Protein AF-A0A7S1DHP4-F1 (afdb_monomer_lite)

Foldseek 3Di:
DDDDDDDDDDDDDDDDDDDDDDDDDDPDPVVVVVVVVVVVVLVVLAQAEDELVRLLVVLVVVLCCCLPPNVVCLVVSLVVLLVQVVDVVVNNNHWYFHVVVVRDTDGSLQSVLVHLNLLSSLLSCLQPNDPDCPSNLSCLVSFFQDDSVVSVVSSVLSNVNSVLCVVVVHGDDPVLSVLVSVLSNVRTDDVVLVVVLVVVLVVLVVVLVVLVVVLVVCVVVVPDDVVVNVVSVVVNVVSVVVSVVSVPVVDPDPPDPDDGDPVVSVVVSVVSSVVVSVVVVVVVVVVVVVVVVVVVVVVLVVLCVPPDDPVSVVVVVVVVVVVVVVVVVVVVVVVVVVVVVVVVVVVVVVVVVVVVVVVVVVVVVVVVVVVVVVVVVVVVVVVVVVVVVVVVVVVD

pLDDT: mean 75.33, std 16.55, range [31.95, 95.31]

Structure (mmCIF, N/CA/C/O backbone):
data_AF-A0A7S1DHP4-F1
#
_entry.id   AF-A0A7S1DHP4-F1
#
loop_
_atom_site.group_PDB
_atom_site.id
_atom_site.type_symbol
_atom_site.label_atom_id
_atom_site.label_alt_id
_atom_site.label_comp_id
_atom_site.label_asym_id
_atom_site.label_entity_id
_atom_site.label_seq_id
_atom_site.pdbx_PDB_ins_code
_atom_site.Cartn_x
_atom_site.Cartn_y
_atom_site.Cartn_z
_atom_site.occupancy
_atom_site.B_iso_or_equiv
_atom_site.auth_seq_id
_atom_site.auth_comp_id
_atom_site.auth_asym_id
_atom_site.auth_atom_id
_atom_site.pdbx_PDB_model_num
ATOM 1 N N . MET A 1 1 ? 53.922 -12.832 39.908 1.00 41.88 1 MET A N 1
ATOM 2 C CA . MET A 1 1 ? 54.757 -13.963 39.447 1.00 41.88 1 MET A CA 1
ATOM 3 C C . MET A 1 1 ? 54.600 -14.024 37.933 1.00 41.88 1 MET A C 1
ATOM 5 O O . MET A 1 1 ? 53.548 -14.443 37.486 1.00 41.88 1 MET A O 1
ATOM 9 N N . GLN A 1 2 ? 55.350 -13.263 37.129 1.00 35.25 2 GLN A N 1
ATOM 10 C CA . GLN A 1 2 ? 56.787 -13.352 36.792 1.00 35.25 2 GLN A CA 1
ATOM 11 C C . GLN A 1 2 ? 57.219 -14.715 36.230 1.00 35.25 2 GLN A C 1
ATOM 13 O O . GLN A 1 2 ? 56.998 -15.735 36.873 1.00 35.25 2 GLN A O 1
ATOM 18 N N . GLY A 1 3 ? 57.865 -14.663 35.056 1.00 36.12 3 GLY A N 1
ATOM 19 C CA . GLY A 1 3 ? 58.541 -15.768 34.367 1.00 36.12 3 GLY A CA 1
ATOM 20 C C . GLY A 1 3 ? 58.500 -15.643 32.833 1.00 36.12 3 GLY A C 1
ATOM 21 O O . GLY A 1 3 ? 57.963 -16.508 32.160 1.00 36.12 3 GLY A O 1
ATOM 22 N N . GLN A 1 4 ? 58.793 -14.467 32.266 1.00 35.19 4 GLN A N 1
ATOM 23 C CA . GLN A 1 4 ? 59.920 -14.238 31.332 1.00 35.19 4 GLN A CA 1
ATOM 24 C C . GLN A 1 4 ? 61.096 -15.237 31.355 1.00 35.19 4 GLN A C 1
ATOM 26 O O . GLN A 1 4 ? 61.582 -15.575 32.429 1.00 35.19 4 GLN A O 1
ATOM 31 N N . ALA A 1 5 ? 61.597 -15.554 30.146 1.00 37.62 5 ALA A N 1
ATOM 32 C CA . ALA A 1 5 ? 62.998 -15.466 29.658 1.00 37.62 5 ALA A CA 1
ATOM 33 C C . ALA A 1 5 ? 63.287 -16.610 28.649 1.00 37.62 5 ALA A C 1
ATOM 35 O O . ALA A 1 5 ? 63.070 -17.769 28.975 1.00 37.62 5 ALA A O 1
ATOM 36 N N . ALA A 1 6 ? 63.545 -16.313 27.363 1.00 37.31 6 ALA A N 1
ATOM 37 C CA . ALA A 1 6 ? 64.874 -16.056 26.754 1.00 37.31 6 ALA A CA 1
ATOM 38 C C . ALA A 1 6 ? 65.587 -17.386 26.371 1.00 37.31 6 ALA A C 1
ATOM 40 O O . ALA A 1 6 ? 65.450 -18.358 27.092 1.00 37.31 6 ALA A O 1
ATOM 41 N N . HIS A 1 7 ? 66.316 -17.593 25.269 1.00 34.59 7 HIS A N 1
ATOM 42 C CA . HIS A 1 7 ? 67.078 -16.740 24.358 1.00 34.59 7 HIS A CA 1
ATOM 43 C C . HIS A 1 7 ? 67.283 -17.437 22.988 1.00 34.59 7 HIS A C 1
ATOM 45 O O . HIS A 1 7 ? 67.262 -18.660 22.886 1.00 34.59 7 HIS A O 1
ATOM 51 N N . SER A 1 8 ? 67.533 -16.607 21.970 1.00 33.50 8 SER A N 1
ATOM 52 C CA . SER A 1 8 ? 68.125 -16.847 20.635 1.00 33.50 8 SER A CA 1
ATOM 53 C C . SER A 1 8 ? 69.601 -17.339 20.709 1.00 33.50 8 SER A C 1
ATOM 55 O O . SER A 1 8 ? 70.048 -17.671 21.803 1.00 33.50 8 SER A O 1
ATOM 57 N N . PRO A 1 9 ? 70.480 -17.170 19.690 1.00 49.34 9 PRO A N 1
ATOM 58 C CA . PRO A 1 9 ? 70.405 -17.306 18.221 1.00 49.34 9 PRO A CA 1
ATOM 59 C C . PRO A 1 9 ? 71.587 -18.153 17.661 1.00 49.34 9 PRO A C 1
ATOM 61 O O . PRO A 1 9 ? 72.527 -18.488 18.376 1.00 49.34 9 PRO A O 1
ATOM 64 N N . SER A 1 10 ? 71.636 -18.406 16.348 1.00 32.44 10 SER A N 1
ATOM 65 C CA . SER A 1 10 ? 72.913 -18.609 15.636 1.00 32.44 10 SER A CA 1
ATOM 66 C C . SER A 1 10 ? 72.835 -18.073 14.201 1.00 32.44 10 SER A C 1
ATOM 68 O O . SER A 1 10 ? 72.051 -18.544 13.383 1.00 32.44 10 SER A O 1
ATOM 70 N N . GLN A 1 11 ? 73.651 -17.042 13.955 1.00 35.31 11 GLN A N 1
ATOM 71 C CA . GLN A 1 11 ? 74.270 -16.646 12.677 1.00 35.31 11 GLN A CA 1
ATOM 72 C C . GLN A 1 11 ? 74.973 -17.866 12.031 1.00 35.31 11 GLN A C 1
ATOM 74 O O . GLN A 1 11 ? 75.246 -18.828 12.734 1.00 35.31 11 GLN A O 1
ATOM 79 N N . GLN A 1 12 ? 75.374 -17.961 10.765 1.00 33.38 12 GLN A N 1
ATOM 80 C CA . GLN A 1 12 ? 75.682 -17.056 9.653 1.00 33.38 12 GLN A CA 1
ATOM 81 C C . GLN A 1 12 ? 75.974 -18.011 8.473 1.00 33.38 12 GLN A C 1
ATOM 83 O O . GLN A 1 12 ? 76.616 -19.027 8.712 1.00 33.38 12 GLN A O 1
ATOM 88 N N . GLN A 1 13 ? 75.619 -17.682 7.231 1.00 32.69 13 GLN A N 1
ATOM 89 C CA . GLN A 1 13 ? 76.597 -17.637 6.130 1.00 32.69 13 GLN A CA 1
ATOM 90 C C . GLN A 1 13 ? 75.926 -17.238 4.817 1.00 32.69 13 GLN A C 1
ATOM 92 O O . GLN A 1 13 ? 75.019 -17.889 4.308 1.00 32.69 13 GLN A O 1
ATOM 97 N N . VAL A 1 14 ? 76.425 -16.122 4.300 1.00 36.88 14 VAL A N 1
ATOM 98 C CA . VAL A 1 14 ? 76.373 -15.738 2.898 1.00 36.88 14 VAL A CA 1
ATOM 99 C C . VAL A 1 14 ? 77.401 -16.616 2.197 1.00 36.88 14 VAL A C 1
ATOM 101 O O . VAL A 1 14 ? 78.562 -16.593 2.599 1.00 36.88 14 VAL A O 1
ATOM 104 N N . ASP A 1 15 ? 76.995 -17.348 1.164 1.00 31.95 15 ASP A N 1
ATOM 105 C CA . ASP A 1 15 ? 77.943 -17.765 0.142 1.00 31.95 15 ASP A CA 1
ATOM 106 C C . ASP A 1 15 ? 77.321 -17.661 -1.250 1.00 31.95 15 ASP A C 1
ATOM 108 O O . ASP A 1 15 ? 76.173 -18.032 -1.507 1.00 31.95 15 ASP A O 1
ATOM 112 N N . SER A 1 16 ? 78.095 -17.031 -2.114 1.00 37.97 16 SER A N 1
ATOM 113 C CA . SER A 1 16 ? 77.785 -16.616 -3.471 1.00 37.97 16 SER A CA 1
ATOM 114 C C . SER A 1 16 ? 78.130 -17.729 -4.453 1.00 37.97 16 SER A C 1
ATOM 116 O O . SER A 1 16 ? 79.280 -18.147 -4.529 1.00 37.97 16 SER A O 1
ATOM 118 N N . GLY A 1 17 ? 77.162 -18.152 -5.268 1.00 32.22 17 GLY A N 1
ATOM 119 C CA . GLY A 1 17 ? 77.393 -19.113 -6.345 1.00 32.22 17 GLY A CA 1
ATOM 120 C C . GLY A 1 17 ? 76.357 -18.998 -7.460 1.00 32.22 17 GLY A C 1
ATOM 121 O O . GLY A 1 17 ? 75.266 -19.545 -7.368 1.00 32.22 17 GLY A O 1
ATOM 122 N N . VAL A 1 18 ? 76.717 -18.298 -8.534 1.00 40.91 18 VAL A N 1
ATOM 123 C CA . VAL A 1 18 ? 76.177 -18.506 -9.889 1.00 40.91 18 VAL A CA 1
ATOM 124 C C . VAL A 1 18 ? 77.246 -19.354 -10.591 1.00 40.91 18 VAL A C 1
ATOM 126 O O . VAL A 1 18 ? 78.414 -18.964 -10.509 1.00 40.91 18 VAL A O 1
ATOM 129 N N . PRO A 1 19 ? 76.925 -20.505 -11.226 1.00 43.75 19 PRO A N 1
ATOM 130 C CA . PRO A 1 19 ? 76.470 -20.444 -12.617 1.00 43.75 19 PRO A CA 1
ATOM 131 C C . PRO A 1 19 ? 75.551 -21.570 -13.136 1.00 43.75 19 PRO A C 1
ATOM 133 O O . PRO A 1 19 ? 75.549 -22.700 -12.670 1.00 43.75 19 PRO A O 1
ATOM 136 N N . ASN A 1 20 ? 74.889 -21.212 -14.240 1.00 33.41 20 ASN A N 1
ATOM 137 C CA . ASN A 1 20 ? 74.479 -22.052 -15.368 1.00 33.41 20 ASN A CA 1
ATOM 138 C C . ASN A 1 20 ? 73.411 -23.142 -15.174 1.00 33.41 20 ASN A C 1
ATOM 140 O O . ASN A 1 20 ? 73.680 -24.266 -14.779 1.00 33.41 20 ASN A O 1
ATOM 144 N N . GLY A 1 21 ? 72.236 -22.834 -15.734 1.00 34.78 21 GLY A N 1
ATOM 145 C CA . GLY A 1 21 ? 71.772 -23.528 -16.937 1.00 34.78 21 GLY A CA 1
ATOM 146 C C . GLY A 1 21 ? 71.057 -24.862 -16.740 1.00 34.78 21 GLY A C 1
ATOM 147 O O . GLY A 1 21 ? 71.670 -25.913 -16.862 1.00 34.78 21 GLY A O 1
ATOM 148 N N . THR A 1 22 ? 69.730 -24.811 -16.591 1.00 33.03 22 THR A N 1
ATOM 149 C CA . THR A 1 22 ? 68.747 -25.584 -17.390 1.00 33.03 22 THR A CA 1
ATOM 150 C C . THR A 1 22 ? 67.317 -25.207 -16.961 1.00 33.03 22 THR A C 1
ATOM 152 O O . THR A 1 22 ? 67.018 -25.260 -15.771 1.00 33.03 22 THR A O 1
ATOM 155 N N . PRO A 1 23 ? 66.405 -24.817 -17.875 1.00 39.81 23 PRO A N 1
ATOM 156 C CA . PRO A 1 23 ? 64.996 -24.643 -17.544 1.00 39.81 23 PRO A CA 1
ATOM 157 C C . PRO A 1 23 ? 64.249 -25.972 -17.735 1.00 39.81 23 PRO A C 1
ATOM 159 O O . PRO A 1 23 ? 63.931 -26.377 -18.850 1.00 39.81 23 PRO A O 1
ATOM 162 N N . THR A 1 24 ? 63.948 -26.646 -16.632 1.00 41.69 24 THR A N 1
ATOM 163 C CA . THR A 1 24 ? 62.879 -27.652 -16.503 1.00 41.69 24 THR A CA 1
ATOM 164 C C . THR A 1 24 ? 61.797 -26.967 -15.663 1.00 41.69 24 THR A C 1
ATOM 166 O O . THR A 1 24 ? 62.128 -26.475 -14.591 1.00 41.69 24 THR A O 1
ATOM 169 N N . THR A 1 25 ? 60.548 -26.741 -16.069 1.00 43.22 25 THR A N 1
ATOM 170 C CA . THR A 1 25 ? 59.542 -27.632 -16.666 1.00 43.22 25 THR A CA 1
ATOM 171 C C . THR A 1 25 ? 58.404 -26.770 -17.266 1.00 43.22 25 THR A C 1
ATOM 173 O O . THR A 1 25 ? 58.207 -25.629 -16.841 1.00 43.22 25 THR A O 1
ATOM 176 N N . PRO A 1 26 ? 57.618 -27.283 -18.232 1.00 46.97 26 PRO A N 1
ATOM 177 C CA . PRO A 1 26 ? 56.566 -26.540 -18.920 1.00 46.97 26 PRO A CA 1
ATOM 178 C C . PRO A 1 26 ? 55.221 -26.654 -18.182 1.00 46.97 26 PRO A C 1
ATOM 180 O O . PRO A 1 26 ? 54.313 -27.352 -18.623 1.00 46.97 26 PRO A O 1
ATOM 183 N N . GLU A 1 27 ? 55.056 -25.952 -17.064 1.00 50.50 27 GLU A N 1
ATOM 184 C CA . GLU A 1 27 ? 53.752 -25.811 -16.400 1.00 50.50 27 GLU A CA 1
ATOM 185 C C . GLU A 1 27 ? 53.146 -24.439 -16.700 1.00 50.50 27 GLU A C 1
ATOM 187 O O . GLU A 1 27 ? 53.471 -23.456 -16.043 1.00 50.50 27 GLU A O 1
ATOM 192 N N . ASN A 1 28 ? 52.285 -24.372 -17.724 1.00 51.19 28 ASN A N 1
ATOM 193 C CA . ASN A 1 28 ? 51.059 -23.543 -17.740 1.00 51.19 28 ASN A CA 1
ATOM 194 C C . ASN A 1 28 ? 50.389 -23.419 -19.117 1.00 51.19 28 ASN A C 1
ATOM 196 O O . ASN A 1 28 ? 49.409 -22.687 -19.256 1.00 51.19 28 ASN A O 1
ATOM 200 N N . TRP A 1 29 ? 50.841 -24.138 -20.147 1.00 39.72 29 TRP A N 1
ATOM 201 C CA . TRP A 1 29 ? 50.154 -24.096 -21.442 1.00 39.72 29 TRP A CA 1
ATOM 202 C C . TRP A 1 29 ? 48.716 -24.633 -21.375 1.00 39.72 29 TRP A C 1
ATOM 204 O O . TRP A 1 29 ? 47.849 -24.076 -22.044 1.00 39.72 29 TRP A O 1
ATOM 214 N N . SER A 1 30 ? 48.420 -25.616 -20.513 1.00 53.62 30 SER A N 1
ATOM 215 C CA . SER A 1 30 ? 47.050 -26.135 -20.366 1.00 53.62 30 SER A CA 1
ATOM 216 C C . SER A 1 30 ? 46.111 -25.147 -19.665 1.00 53.62 30 SER A C 1
ATOM 218 O O . SER A 1 30 ? 44.941 -25.073 -20.020 1.00 53.62 30 SER A O 1
ATOM 220 N N . THR A 1 31 ? 46.602 -24.313 -18.745 1.00 54.78 31 THR A N 1
ATOM 221 C CA . THR A 1 31 ? 45.798 -23.287 -18.055 1.00 54.78 31 THR A CA 1
ATOM 222 C C . THR A 1 31 ? 45.435 -22.138 -18.997 1.00 54.78 31 THR A C 1
ATOM 224 O O . THR A 1 31 ? 44.295 -21.666 -19.003 1.00 54.78 31 THR A O 1
ATOM 227 N N . TYR A 1 32 ? 46.375 -21.725 -19.854 1.00 50.41 32 TYR A N 1
ATOM 228 C CA . TYR A 1 32 ? 46.124 -20.721 -20.892 1.00 50.41 32 TYR A CA 1
ATOM 229 C C . TYR A 1 32 ? 45.278 -21.272 -22.043 1.00 50.41 32 TYR A C 1
ATOM 231 O O . TYR A 1 32 ? 44.367 -20.579 -22.490 1.00 50.41 32 TYR A O 1
ATOM 239 N N . GLN A 1 33 ? 45.492 -22.521 -22.472 1.00 54.00 33 GLN A N 1
ATOM 240 C CA . GLN A 1 33 ? 44.619 -23.184 -23.446 1.00 54.00 33 GLN A CA 1
ATOM 241 C C . GLN A 1 33 ? 43.219 -23.424 -22.892 1.00 54.00 33 GLN A C 1
ATOM 243 O O . GLN A 1 33 ? 42.263 -23.207 -23.620 1.00 54.00 33 GLN A O 1
ATOM 248 N N . ASN A 1 34 ? 43.055 -23.785 -21.619 1.00 60.62 34 ASN A N 1
ATOM 249 C CA . ASN A 1 34 ? 41.733 -23.925 -21.005 1.00 60.62 34 ASN A CA 1
ATOM 250 C C . ASN A 1 34 ? 41.029 -22.574 -20.879 1.00 60.62 34 ASN A C 1
ATOM 252 O O . ASN A 1 34 ? 39.834 -22.487 -21.140 1.00 60.62 34 ASN A O 1
ATOM 256 N N . ARG A 1 35 ? 41.751 -21.492 -20.561 1.00 57.81 35 ARG A N 1
ATOM 257 C CA . ARG A 1 35 ? 41.180 -20.137 -20.543 1.00 57.81 35 ARG A CA 1
ATOM 258 C C . ARG A 1 35 ? 40.809 -19.653 -21.950 1.00 57.81 35 ARG A C 1
ATOM 260 O O . ARG A 1 35 ? 39.727 -19.097 -22.124 1.00 57.81 35 ARG A O 1
ATOM 267 N N . ALA A 1 36 ? 41.654 -19.912 -22.947 1.00 56.66 36 ALA A N 1
ATOM 268 C CA . ALA A 1 36 ? 41.388 -19.589 -24.347 1.00 56.66 36 ALA A CA 1
ATOM 269 C C . ALA A 1 36 ? 40.250 -20.443 -24.925 1.00 56.66 36 ALA A C 1
ATOM 271 O O . ALA A 1 36 ? 39.400 -19.914 -25.630 1.00 56.66 36 ALA A O 1
ATOM 272 N N . ASN A 1 37 ? 40.173 -21.726 -24.569 1.00 62.16 37 ASN A N 1
ATOM 273 C CA . ASN A 1 37 ? 39.090 -22.624 -24.959 1.00 62.16 37 ASN A CA 1
ATOM 274 C C . ASN A 1 37 ? 37.781 -22.247 -24.265 1.00 62.16 37 ASN A C 1
ATOM 276 O O . ASN A 1 37 ? 36.761 -22.238 -24.930 1.00 62.16 37 ASN A O 1
ATOM 280 N N . MET A 1 38 ? 37.792 -21.830 -22.996 1.00 60.09 38 MET A N 1
ATOM 281 C CA . MET A 1 38 ? 36.608 -21.296 -22.304 1.00 60.09 38 MET A CA 1
ATOM 282 C C . MET A 1 38 ? 36.139 -19.963 -22.907 1.00 60.09 38 MET A C 1
ATOM 284 O O . MET A 1 38 ? 34.941 -19.739 -23.061 1.00 60.09 38 MET A O 1
ATOM 288 N N . GLN A 1 39 ? 37.061 -19.073 -23.291 1.00 57.59 39 GLN A N 1
ATOM 289 C CA . GLN A 1 39 ? 36.727 -17.833 -24.007 1.00 57.59 39 GLN A CA 1
ATOM 290 C C . GLN A 1 39 ? 36.234 -18.096 -25.432 1.00 57.59 39 GLN A C 1
ATOM 292 O O . GLN A 1 39 ? 35.333 -17.406 -25.899 1.00 57.59 39 GLN A O 1
ATOM 297 N N . LYS A 1 40 ? 36.789 -19.105 -26.107 1.00 54.59 40 LYS A N 1
ATOM 298 C CA . LYS A 1 40 ? 36.356 -19.555 -27.428 1.00 54.59 40 LYS A CA 1
ATOM 299 C C . LYS A 1 40 ? 34.989 -20.236 -27.361 1.00 54.59 40 LYS A C 1
ATOM 301 O O . LYS A 1 40 ? 34.130 -19.904 -28.153 1.00 54.59 40 LYS A O 1
ATOM 306 N N . GLN A 1 41 ? 34.724 -21.061 -26.353 1.00 53.69 41 GLN A N 1
ATOM 307 C CA . GLN A 1 41 ? 33.424 -21.698 -26.123 1.00 53.69 41 GLN A CA 1
ATOM 308 C C . GLN A 1 41 ? 32.333 -20.668 -25.781 1.00 53.69 41 GLN A C 1
ATOM 310 O O . GLN A 1 41 ? 31.201 -20.816 -26.224 1.00 53.69 41 GLN A O 1
ATOM 315 N N . ARG A 1 42 ? 32.686 -19.576 -25.083 1.00 56.72 42 ARG A N 1
ATOM 316 C CA . ARG A 1 42 ? 31.813 -18.398 -24.889 1.00 56.72 42 ARG A CA 1
ATOM 317 C C . ARG A 1 42 ? 31.605 -17.559 -26.155 1.00 56.72 42 ARG A C 1
ATOM 319 O O . ARG A 1 42 ? 30.619 -16.841 -26.232 1.00 56.72 42 ARG A O 1
ATOM 326 N N . ARG A 1 43 ? 32.541 -17.600 -27.108 1.00 54.56 43 ARG A N 1
ATOM 327 C CA . ARG A 1 43 ? 32.421 -16.948 -28.424 1.00 54.56 43 ARG A CA 1
ATOM 328 C C . ARG A 1 43 ? 31.636 -17.798 -29.427 1.00 54.56 43 ARG A C 1
ATOM 330 O O . ARG A 1 43 ? 30.931 -17.232 -30.252 1.00 54.56 43 ARG A O 1
ATOM 337 N N . ASP A 1 44 ? 31.773 -19.120 -29.345 1.00 49.78 44 ASP A N 1
ATOM 338 C CA . ASP A 1 44 ? 31.206 -20.094 -30.283 1.00 49.78 44 ASP A CA 1
ATOM 339 C C . ASP A 1 44 ? 29.777 -20.520 -29.884 1.00 49.78 44 ASP A C 1
ATOM 341 O O . ASP A 1 44 ? 28.985 -20.900 -30.744 1.00 49.78 44 ASP A O 1
ATOM 345 N N . GLN A 1 45 ? 29.399 -20.403 -28.604 1.00 52.78 45 GLN A N 1
ATOM 346 C CA . GLN A 1 45 ? 27.991 -20.357 -28.199 1.00 52.78 45 GLN A CA 1
ATOM 347 C C . GLN A 1 45 ? 27.463 -18.954 -28.507 1.00 52.78 45 GLN A C 1
ATOM 349 O O . GLN A 1 45 ? 27.565 -18.051 -27.679 1.00 52.78 45 GLN A O 1
ATOM 354 N N . GLY A 1 46 ? 26.941 -18.748 -29.719 1.00 56.56 46 GLY A N 1
ATOM 355 C CA . GLY A 1 46 ? 26.196 -17.530 -30.042 1.00 56.56 46 GLY A CA 1
ATOM 356 C C . GLY A 1 46 ? 25.143 -17.236 -28.966 1.00 56.56 46 GLY A C 1
ATOM 357 O O . GLY A 1 46 ? 24.657 -18.163 -28.315 1.00 56.56 46 GLY A O 1
ATOM 358 N N . ALA A 1 47 ? 24.824 -15.953 -28.752 1.00 62.22 47 ALA A N 1
ATOM 359 C CA . ALA A 1 47 ? 23.840 -15.545 -27.750 1.00 62.22 47 ALA A CA 1
ATOM 360 C C . ALA A 1 47 ? 22.586 -16.419 -27.876 1.00 62.22 47 ALA A C 1
ATOM 362 O O . ALA A 1 47 ? 22.010 -16.518 -28.963 1.00 62.22 47 ALA A O 1
ATOM 363 N N . ARG A 1 48 ? 22.201 -17.089 -26.783 1.00 72.94 48 ARG A N 1
ATOM 364 C CA . ARG A 1 48 ? 21.029 -17.963 -26.772 1.00 72.94 48 ARG A CA 1
ATOM 365 C C . ARG A 1 48 ? 19.832 -17.096 -27.143 1.00 72.94 48 ARG A C 1
ATOM 367 O O . ARG A 1 48 ? 19.490 -16.178 -26.399 1.00 72.94 48 ARG A O 1
ATOM 374 N N . GLN A 1 49 ? 19.243 -17.346 -28.306 1.00 76.25 49 GLN A N 1
ATOM 375 C CA . GLN A 1 49 ? 17.983 -16.717 -28.671 1.00 76.25 49 GLN A CA 1
ATOM 376 C C . GLN A 1 49 ? 16.886 -17.405 -27.869 1.00 76.25 49 GLN A C 1
ATOM 378 O O . GLN A 1 49 ? 16.785 -18.631 -27.873 1.00 76.25 49 GLN A O 1
ATOM 383 N N . VAL A 1 50 ? 16.132 -16.610 -27.123 1.00 85.56 50 VAL A N 1
ATOM 384 C CA . VAL A 1 50 ? 14.985 -17.058 -26.335 1.00 85.56 50 VAL A CA 1
ATOM 385 C C . VAL A 1 50 ? 13.817 -16.197 -26.773 1.00 85.56 50 VAL A C 1
ATOM 387 O O . VAL A 1 50 ? 13.948 -14.974 -26.862 1.00 85.56 50 VAL A O 1
ATOM 390 N N . THR A 1 51 ? 12.683 -16.809 -27.082 1.00 88.31 51 THR A N 1
ATOM 391 C CA . THR A 1 51 ? 11.496 -16.024 -27.431 1.00 88.31 51 THR A CA 1
ATOM 392 C C . THR A 1 51 ? 11.000 -15.266 -26.198 1.00 88.31 51 THR A C 1
ATOM 394 O O . THR A 1 51 ? 11.183 -15.708 -25.060 1.00 88.31 51 THR A O 1
ATOM 397 N N . VAL A 1 52 ? 10.359 -14.110 -26.388 1.00 87.31 52 VAL A N 1
ATOM 398 C CA . VAL A 1 52 ? 9.765 -13.359 -25.263 1.00 87.31 52 VAL A CA 1
ATOM 399 C C . VAL A 1 52 ? 8.805 -14.233 -24.459 1.00 87.31 52 VAL A C 1
ATOM 401 O O . VAL A 1 52 ? 8.809 -14.175 -23.232 1.00 87.31 52 VAL A O 1
ATOM 404 N N . ARG A 1 53 ? 8.029 -15.081 -25.138 1.00 88.12 53 ARG A N 1
ATOM 405 C CA . ARG A 1 53 ? 7.092 -16.003 -24.498 1.00 88.12 53 ARG A CA 1
ATOM 406 C C . ARG A 1 53 ? 7.796 -17.010 -23.588 1.00 88.12 53 ARG A C 1
ATOM 408 O O . ARG A 1 53 ? 7.431 -17.111 -22.422 1.00 88.12 53 ARG A O 1
ATOM 415 N N . GLU A 1 54 ? 8.826 -17.696 -24.081 1.00 90.31 54 GLU A N 1
ATOM 416 C CA . GLU A 1 54 ? 9.612 -18.641 -23.269 1.00 90.31 54 GLU A CA 1
ATOM 417 C C . GLU A 1 54 ? 10.270 -17.948 -22.070 1.00 90.31 54 GLU A C 1
ATOM 419 O O . GLU A 1 54 ? 10.327 -18.500 -20.972 1.00 90.31 54 GLU A O 1
ATOM 424 N N . ALA A 1 55 ? 10.754 -16.721 -22.265 1.00 89.88 55 ALA A N 1
ATOM 425 C CA . ALA A 1 55 ? 11.377 -15.951 -21.201 1.00 89.88 55 ALA A CA 1
ATOM 426 C C . ALA A 1 55 ? 10.372 -15.531 -20.115 1.00 89.88 55 ALA A C 1
ATOM 428 O O . ALA A 1 55 ? 10.694 -15.619 -18.929 1.00 89.88 55 ALA A O 1
ATOM 429 N N . ILE A 1 56 ? 9.157 -15.122 -20.500 1.00 92.25 56 ILE A N 1
ATOM 430 C CA . ILE A 1 56 ? 8.055 -14.847 -19.566 1.00 92.25 56 ILE A CA 1
ATOM 431 C C . ILE A 1 56 ? 7.702 -16.118 -18.790 1.00 92.25 56 ILE A C 1
ATOM 433 O O . ILE A 1 56 ? 7.662 -16.083 -17.563 1.00 92.25 56 ILE A O 1
ATOM 437 N N . GLU A 1 57 ? 7.529 -17.250 -19.478 1.00 92.69 57 GLU A N 1
ATOM 438 C CA . GLU A 1 57 ? 7.206 -18.531 -18.841 1.00 92.69 57 GLU A CA 1
ATOM 439 C C . GLU A 1 57 ? 8.287 -18.955 -17.826 1.00 92.69 57 GLU A C 1
ATOM 441 O O . GLU A 1 57 ? 7.959 -19.400 -16.722 1.00 92.69 57 GLU A O 1
ATOM 446 N N . GLU A 1 58 ? 9.575 -18.762 -18.139 1.00 91.12 58 GLU A N 1
ATOM 447 C CA . GLU A 1 58 ? 10.682 -19.044 -17.214 1.00 91.12 58 GLU A CA 1
ATOM 448 C C . GLU A 1 58 ? 10.652 -18.130 -15.976 1.00 91.12 58 GLU A C 1
ATOM 450 O O . GLU A 1 58 ? 10.831 -18.596 -14.844 1.00 91.12 58 GLU A O 1
ATOM 455 N N . ILE A 1 59 ? 10.431 -16.828 -16.180 1.00 92.31 59 ILE A N 1
ATOM 456 C CA . ILE A 1 59 ? 10.347 -15.834 -15.103 1.00 92.31 59 ILE A CA 1
ATOM 457 C C . ILE A 1 59 ? 9.158 -16.146 -14.187 1.00 92.31 59 ILE A C 1
ATOM 459 O O . ILE A 1 59 ? 9.320 -16.177 -12.967 1.00 92.31 59 ILE A O 1
ATOM 463 N N . GLU A 1 60 ? 7.989 -16.442 -14.752 1.00 93.31 60 GLU A N 1
ATOM 464 C CA . GLU A 1 60 ? 6.770 -16.756 -14.003 1.00 93.31 60 GLU A CA 1
ATOM 465 C C . GLU A 1 60 ? 6.854 -18.106 -13.286 1.00 93.31 60 GLU A C 1
ATOM 467 O O . GLU A 1 60 ? 6.367 -18.247 -12.162 1.00 93.31 60 GLU A O 1
ATOM 472 N N . ALA A 1 61 ? 7.510 -19.108 -13.877 1.00 90.00 61 ALA A N 1
ATOM 473 C CA . ALA A 1 61 ? 7.791 -20.371 -13.198 1.00 90.00 61 ALA A CA 1
ATOM 474 C C . ALA A 1 61 ? 8.698 -20.165 -11.975 1.00 90.00 61 ALA A C 1
ATOM 476 O O . ALA A 1 61 ? 8.405 -20.683 -10.894 1.00 90.00 61 ALA A O 1
ATOM 477 N N . LYS A 1 62 ? 9.763 -19.363 -12.117 1.00 89.19 62 LYS A N 1
ATOM 478 C CA . LYS A 1 62 ? 10.638 -18.988 -10.994 1.00 89.19 62 LYS A CA 1
ATOM 479 C C . LYS A 1 62 ? 9.895 -18.170 -9.940 1.00 89.19 62 LYS A C 1
ATOM 481 O O . LYS A 1 62 ? 10.080 -18.425 -8.753 1.00 89.19 62 LYS A O 1
ATOM 486 N N . ALA A 1 63 ? 9.040 -17.234 -10.355 1.00 89.25 63 ALA A N 1
ATOM 487 C CA . ALA A 1 63 ? 8.211 -16.443 -9.452 1.00 89.25 63 ALA A CA 1
ATOM 488 C C . ALA A 1 63 ? 7.287 -17.345 -8.621 1.00 89.25 63 ALA A C 1
ATOM 490 O O . ALA A 1 63 ? 7.373 -17.318 -7.397 1.00 89.25 63 ALA A O 1
ATOM 491 N N . ARG A 1 64 ? 6.504 -18.227 -9.261 1.00 88.75 64 ARG A N 1
ATOM 492 C CA . ARG A 1 64 ? 5.626 -19.187 -8.564 1.00 88.75 64 ARG A CA 1
ATOM 493 C C . ARG A 1 64 ? 6.387 -20.047 -7.562 1.00 88.75 64 ARG A C 1
ATOM 495 O O . ARG A 1 64 ? 6.010 -20.104 -6.396 1.00 88.75 64 ARG A O 1
ATOM 502 N N . LEU A 1 65 ? 7.510 -20.639 -7.976 1.00 88.00 65 LEU A N 1
ATOM 503 C CA . LEU A 1 65 ? 8.341 -21.461 -7.092 1.00 88.00 65 LEU A CA 1
ATOM 504 C C . LEU A 1 65 ? 8.739 -20.691 -5.824 1.00 88.00 65 LEU A C 1
ATOM 506 O O . LEU A 1 65 ? 8.586 -21.177 -4.702 1.00 88.00 65 LEU A O 1
ATOM 510 N N . VAL A 1 66 ? 9.239 -19.474 -5.999 1.00 86.56 66 VAL A N 1
ATOM 511 C CA . VAL A 1 66 ? 9.827 -18.680 -4.921 1.00 86.56 66 VAL A CA 1
ATOM 512 C C . VAL A 1 66 ? 8.759 -17.982 -4.063 1.00 86.56 66 VAL A C 1
ATOM 514 O O . VAL A 1 66 ? 8.982 -17.741 -2.877 1.00 86.56 66 VAL A O 1
ATOM 517 N N . HIS A 1 67 ? 7.581 -17.690 -4.615 1.00 83.06 67 HIS A N 1
ATOM 518 C CA . HIS A 1 67 ? 6.478 -17.033 -3.903 1.00 83.06 67 HIS A CA 1
ATOM 519 C C . HIS A 1 67 ? 5.567 -18.015 -3.167 1.00 83.06 67 HIS A C 1
ATOM 521 O O . HIS A 1 67 ? 5.066 -17.664 -2.101 1.00 83.06 67 HIS A O 1
ATOM 527 N N . GLU A 1 68 ? 5.399 -19.235 -3.679 1.00 78.25 68 GLU A N 1
ATOM 528 C CA . GLU A 1 68 ? 4.488 -20.236 -3.105 1.00 78.25 68 GLU A CA 1
ATOM 529 C C . GLU A 1 68 ? 5.215 -21.282 -2.251 1.00 78.25 68 GLU A C 1
ATOM 531 O O . GLU A 1 68 ? 4.707 -21.684 -1.207 1.00 78.25 68 GLU A O 1
ATOM 536 N N . THR A 1 69 ? 6.413 -21.721 -2.663 1.00 75.12 69 THR A N 1
ATOM 537 C CA . THR A 1 69 ? 7.064 -22.905 -2.059 1.00 75.12 69 THR A CA 1
ATOM 538 C C . THR A 1 69 ? 8.393 -22.618 -1.366 1.00 75.12 69 THR A C 1
ATOM 540 O O . THR A 1 69 ? 8.728 -23.290 -0.394 1.00 75.12 69 THR A O 1
ATOM 543 N N . ASN A 1 70 ? 9.155 -21.618 -1.823 1.00 81.38 70 ASN A N 1
ATOM 544 C CA . ASN A 1 70 ? 10.491 -21.327 -1.300 1.00 81.38 70 ASN A CA 1
ATOM 545 C C . ASN A 1 70 ? 10.678 -19.840 -0.990 1.00 81.38 70 ASN A C 1
ATOM 547 O O . ASN A 1 70 ? 11.503 -19.135 -1.579 1.00 81.38 70 ASN A O 1
ATOM 551 N N . THR A 1 71 ? 9.908 -19.374 -0.012 1.00 77.75 71 THR A N 1
ATOM 552 C CA . THR A 1 71 ? 9.871 -17.971 0.409 1.00 77.75 71 THR A CA 1
ATOM 553 C C . THR A 1 71 ? 11.217 -17.439 0.909 1.00 77.75 71 THR A C 1
ATOM 555 O O . THR A 1 71 ? 11.443 -16.228 0.859 1.00 77.75 71 THR A O 1
ATOM 558 N N . SER A 1 72 ? 12.134 -18.311 1.336 1.00 79.00 72 SER A N 1
ATOM 559 C CA . SER A 1 72 ? 13.501 -17.957 1.739 1.00 79.00 72 SER A CA 1
ATOM 560 C C . SER A 1 72 ? 14.388 -17.517 0.568 1.00 79.00 72 SER A C 1
ATOM 562 O O . SER A 1 72 ? 15.351 -16.786 0.779 1.00 79.00 72 SER A O 1
ATOM 564 N N . GLN A 1 73 ? 14.069 -17.915 -0.669 1.00 85.94 73 GLN A N 1
ATOM 565 C CA . GLN A 1 73 ? 14.823 -17.521 -1.867 1.00 85.94 73 GLN A CA 1
ATOM 566 C C . GLN A 1 73 ? 14.292 -16.249 -2.545 1.00 85.94 73 GLN A C 1
ATOM 568 O O . GLN A 1 73 ? 14.855 -15.822 -3.556 1.00 85.94 73 GLN A O 1
ATOM 573 N N . ARG A 1 74 ? 13.252 -15.610 -1.987 1.00 87.69 74 ARG A N 1
ATOM 574 C CA . ARG A 1 74 ? 12.631 -14.390 -2.539 1.00 87.69 74 ARG A CA 1
ATOM 575 C C . ARG A 1 74 ? 13.629 -13.270 -2.747 1.00 87.69 74 ARG A C 1
ATOM 577 O O . ARG A 1 74 ? 13.814 -12.833 -3.875 1.00 87.69 74 ARG A O 1
ATOM 584 N N . VAL A 1 75 ? 14.336 -12.894 -1.685 1.00 85.31 75 VAL A N 1
ATOM 585 C CA . VAL A 1 75 ? 15.308 -11.793 -1.716 1.00 85.31 75 VAL A CA 1
ATOM 586 C C . VAL A 1 75 ? 16.420 -12.062 -2.732 1.00 85.31 75 VAL A C 1
ATOM 588 O O . VAL A 1 75 ? 16.768 -11.184 -3.511 1.00 85.31 75 VAL A O 1
ATOM 591 N N . LEU A 1 76 ? 16.929 -13.298 -2.796 1.00 88.69 76 LEU A N 1
ATOM 592 C CA . LEU A 1 76 ? 17.961 -13.681 -3.766 1.00 88.69 76 LEU A CA 1
ATOM 593 C C . LEU A 1 76 ? 17.459 -13.603 -5.211 1.00 88.69 76 LEU A C 1
ATOM 595 O O . LEU A 1 76 ? 18.187 -13.152 -6.092 1.00 88.69 76 LEU A O 1
ATOM 599 N N . THR A 1 77 ? 16.229 -14.047 -5.455 1.00 90.88 77 THR A N 1
ATOM 600 C CA . THR A 1 77 ? 15.621 -14.041 -6.790 1.00 90.88 77 THR A CA 1
ATOM 601 C C . THR A 1 77 ? 15.328 -12.616 -7.245 1.00 90.88 77 THR A C 1
ATOM 603 O O . THR A 1 77 ? 15.639 -12.257 -8.377 1.00 90.88 77 THR A O 1
ATOM 606 N N . TRP A 1 78 ? 14.807 -11.778 -6.350 1.00 91.31 78 TRP A N 1
ATOM 607 C CA . TRP A 1 78 ? 14.564 -10.367 -6.632 1.00 91.31 78 TRP A CA 1
ATOM 608 C C . TRP A 1 78 ? 15.864 -9.616 -6.883 1.00 91.31 78 TRP A C 1
ATOM 610 O O . TRP A 1 78 ? 15.968 -8.969 -7.913 1.00 91.31 78 TRP A O 1
ATOM 620 N N . ALA A 1 79 ? 16.897 -9.823 -6.063 1.00 88.25 79 ALA A N 1
ATOM 621 C CA . ALA A 1 79 ? 18.221 -9.248 -6.298 1.00 88.25 79 ALA A CA 1
ATOM 622 C C . ALA A 1 79 ? 18.821 -9.663 -7.652 1.00 88.25 79 ALA A C 1
ATOM 624 O O . ALA A 1 79 ? 19.508 -8.879 -8.307 1.00 88.25 79 ALA A O 1
ATOM 625 N N . GLN A 1 80 ? 18.574 -10.897 -8.104 1.00 90.12 80 GLN A N 1
ATOM 626 C CA . GLN A 1 80 ? 18.975 -11.323 -9.446 1.00 90.12 80 GLN A CA 1
ATOM 627 C C . GLN A 1 80 ? 18.206 -10.569 -10.534 1.00 90.12 80 GLN A C 1
ATOM 629 O O . GLN A 1 80 ? 18.820 -10.156 -11.514 1.00 90.12 80 GLN A O 1
ATOM 634 N N . TRP A 1 81 ? 16.895 -10.379 -10.378 1.00 91.62 81 TRP A N 1
ATOM 635 C CA . TRP A 1 81 ? 16.092 -9.599 -11.321 1.00 91.62 81 TRP A CA 1
ATOM 636 C C . TRP A 1 81 ? 16.521 -8.131 -11.352 1.00 91.62 81 TRP A C 1
ATOM 638 O O . TRP A 1 81 ? 16.808 -7.628 -12.437 1.00 91.62 81 TRP A O 1
ATOM 648 N N . SER A 1 82 ? 16.675 -7.492 -10.189 1.00 88.50 82 SER A N 1
ATOM 649 C CA . SER A 1 82 ? 17.146 -6.111 -10.054 1.00 88.50 82 SER A CA 1
ATOM 650 C C . SER A 1 82 ? 18.478 -5.906 -10.772 1.00 88.50 82 SER A C 1
ATOM 652 O O . SER A 1 82 ? 18.597 -5.041 -11.633 1.00 88.50 82 SER A O 1
ATOM 654 N N . ARG A 1 83 ? 19.465 -6.781 -10.533 1.00 85.38 83 ARG A N 1
ATOM 655 C CA . ARG A 1 83 ? 20.777 -6.696 -11.200 1.00 85.38 83 ARG A CA 1
ATOM 656 C C . ARG A 1 83 ? 20.694 -6.805 -12.718 1.00 85.38 83 ARG A C 1
ATOM 658 O O . ARG A 1 83 ? 21.450 -6.133 -13.411 1.00 85.38 83 ARG A O 1
ATOM 665 N N . ARG A 1 84 ? 19.816 -7.665 -13.240 1.00 85.06 84 ARG A N 1
ATOM 666 C CA . ARG A 1 84 ? 19.632 -7.832 -14.691 1.00 85.06 84 ARG A CA 1
ATOM 667 C C . ARG A 1 84 ? 18.944 -6.627 -15.328 1.00 85.06 84 ARG A C 1
ATOM 669 O O . ARG A 1 84 ? 19.247 -6.298 -16.468 1.00 85.06 84 ARG A O 1
ATOM 676 N N . MET A 1 85 ? 18.068 -5.951 -14.586 1.00 83.56 85 MET A N 1
ATOM 677 C CA . MET A 1 85 ? 17.489 -4.674 -15.008 1.00 83.56 85 MET A CA 1
ATOM 678 C C . MET A 1 85 ? 18.520 -3.538 -14.980 1.00 83.56 85 MET A C 1
ATOM 680 O O . MET A 1 85 ? 18.562 -2.734 -15.907 1.00 83.56 85 MET A O 1
ATOM 684 N N . GLU A 1 86 ? 19.378 -3.480 -13.956 1.00 77.62 86 GLU A N 1
ATOM 685 C CA . GLU A 1 86 ? 20.402 -2.433 -13.818 1.00 77.62 86 GLU A CA 1
ATOM 686 C C . GLU A 1 86 ? 21.548 -2.570 -14.829 1.00 77.62 86 GLU A C 1
ATOM 688 O O . GLU A 1 86 ? 21.942 -1.589 -15.467 1.00 77.62 86 GLU A O 1
ATOM 693 N N . ASP A 1 87 ? 22.110 -3.773 -14.980 1.00 75.12 87 ASP A N 1
ATOM 694 C CA . ASP A 1 87 ? 23.267 -4.014 -15.840 1.00 75.12 87 ASP A CA 1
ATOM 695 C C . ASP A 1 87 ? 22.898 -4.880 -17.045 1.00 75.12 87 ASP A C 1
ATOM 697 O O . ASP A 1 87 ? 23.057 -6.102 -17.054 1.00 75.12 87 ASP A O 1
ATOM 701 N N . THR A 1 88 ? 22.503 -4.203 -18.123 1.00 67.44 88 THR A N 1
ATOM 702 C CA . THR A 1 88 ? 22.238 -4.809 -19.441 1.00 67.44 88 THR A CA 1
ATOM 703 C C . THR A 1 88 ? 23.403 -5.648 -19.987 1.00 67.44 88 THR A C 1
ATOM 705 O O . THR A 1 88 ? 23.207 -6.462 -20.890 1.00 67.44 88 THR A O 1
ATOM 708 N N . ARG A 1 89 ? 24.627 -5.504 -19.450 1.00 64.12 89 ARG A N 1
ATOM 709 C CA . ARG A 1 89 ? 25.773 -6.339 -19.841 1.00 64.12 89 ARG A CA 1
ATOM 710 C C . ARG A 1 89 ? 25.657 -7.771 -19.323 1.00 64.12 89 ARG A C 1
ATOM 712 O O . ARG A 1 89 ? 26.225 -8.674 -19.933 1.00 64.12 89 ARG A O 1
ATOM 719 N N . LEU A 1 90 ? 24.916 -7.993 -18.236 1.00 61.34 90 LEU A N 1
ATOM 720 C CA . LEU A 1 90 ? 24.675 -9.325 -17.673 1.00 61.34 90 LEU A CA 1
ATOM 721 C C . LEU A 1 90 ? 23.807 -10.196 -18.591 1.00 61.34 90 LEU A C 1
ATOM 723 O O . LEU A 1 90 ? 23.905 -11.420 -18.534 1.00 61.34 90 LEU A O 1
ATOM 727 N N . ASP A 1 91 ? 23.046 -9.574 -19.492 1.00 64.75 91 ASP A N 1
ATOM 728 C CA . ASP A 1 91 ? 22.224 -10.256 -20.491 1.00 64.75 91 ASP A CA 1
ATOM 729 C C . ASP A 1 91 ? 22.916 -10.432 -21.850 1.00 64.75 91 ASP A C 1
ATOM 731 O O . ASP A 1 91 ? 22.325 -10.995 -22.762 1.00 64.75 91 ASP A O 1
ATOM 735 N N . GLN A 1 92 ? 24.191 -10.050 -22.010 1.00 60.06 92 GLN A N 1
ATOM 736 C CA . GLN A 1 92 ? 24.908 -10.173 -23.296 1.00 60.06 92 GLN A CA 1
ATOM 737 C C . GLN A 1 92 ? 24.962 -11.604 -23.868 1.00 60.06 92 GLN A C 1
ATOM 739 O O . GLN A 1 92 ? 25.233 -11.778 -25.054 1.00 60.06 92 GLN A O 1
ATOM 744 N N . GLY A 1 93 ? 24.710 -12.628 -23.044 1.00 60.28 93 GLY A N 1
ATOM 745 C CA . GLY A 1 93 ? 24.623 -14.029 -23.468 1.00 60.28 93 GLY A CA 1
ATOM 746 C C . GLY A 1 93 ? 23.234 -14.497 -23.926 1.00 60.28 93 GLY A C 1
ATOM 747 O O . GLY A 1 93 ? 23.131 -15.618 -24.422 1.00 60.28 93 GLY A O 1
ATOM 748 N N . THR A 1 94 ? 2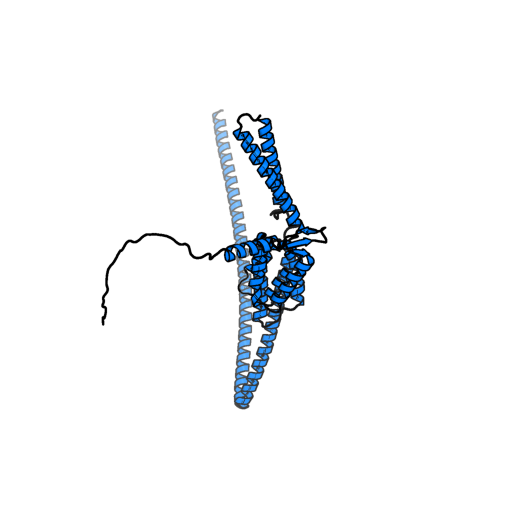2.181 -13.687 -23.766 1.00 70.81 94 THR A N 1
ATOM 749 C CA . THR A 1 94 ? 20.791 -14.052 -24.092 1.00 70.81 94 THR A CA 1
ATOM 750 C C . THR A 1 94 ? 20.126 -12.931 -24.884 1.00 70.81 94 THR A C 1
ATOM 752 O O . THR A 1 94 ? 20.014 -11.811 -24.398 1.00 70.81 94 THR A O 1
ATOM 755 N N . MET A 1 95 ? 19.662 -13.221 -26.101 1.00 75.12 95 MET A N 1
ATOM 756 C CA . MET A 1 95 ? 18.838 -12.279 -26.865 1.00 75.12 95 MET A CA 1
ATOM 757 C C . MET A 1 95 ? 17.375 -12.686 -26.764 1.00 75.12 95 MET A C 1
ATOM 759 O O . MET A 1 95 ? 17.007 -13.776 -27.201 1.00 75.12 95 MET A O 1
ATOM 763 N N . TYR A 1 96 ? 16.552 -11.795 -26.218 1.00 83.94 96 TYR A N 1
ATOM 764 C CA . TYR A 1 96 ? 15.107 -11.973 -26.188 1.00 83.94 96 TYR A CA 1
ATOM 765 C C . TYR A 1 96 ? 14.507 -11.497 -27.495 1.00 83.94 96 TYR A C 1
ATOM 767 O O . TYR A 1 96 ? 14.686 -10.337 -27.852 1.00 83.94 96 TYR A O 1
ATOM 775 N N . VAL A 1 97 ? 13.819 -12.374 -28.215 1.00 84.19 97 VAL A N 1
ATOM 776 C CA . VAL A 1 97 ? 13.262 -12.060 -29.534 1.00 84.19 97 VAL A CA 1
ATOM 777 C C . VAL A 1 97 ? 11.744 -12.010 -29.441 1.00 84.19 97 VAL A C 1
ATOM 779 O O . VAL A 1 97 ? 11.100 -12.981 -29.040 1.00 84.19 97 VAL A O 1
ATOM 782 N N . ASP A 1 98 ? 11.176 -10.854 -29.775 1.00 83.38 98 ASP A N 1
ATOM 783 C CA . ASP A 1 98 ? 9.733 -10.634 -29.817 1.00 83.38 98 ASP A CA 1
ATOM 784 C C . ASP A 1 98 ? 9.204 -11.024 -31.202 1.00 83.38 98 ASP A C 1
ATOM 786 O O . ASP A 1 98 ? 9.310 -10.255 -32.162 1.00 83.38 98 ASP A O 1
ATOM 790 N N . GLU A 1 99 ? 8.690 -12.248 -31.323 1.00 82.94 99 GLU A N 1
ATOM 791 C CA . GLU A 1 99 ? 8.155 -12.782 -32.582 1.00 82.94 99 GLU A CA 1
ATOM 792 C C . GLU A 1 99 ? 6.951 -11.969 -33.076 1.00 82.94 99 GLU A C 1
ATOM 794 O O . GLU A 1 99 ? 6.861 -11.664 -34.267 1.00 82.94 99 GLU A O 1
ATOM 799 N N . ASP A 1 100 ? 6.099 -11.510 -32.155 1.00 79.44 100 ASP A N 1
ATOM 800 C CA . ASP A 1 100 ? 4.906 -10.712 -32.459 1.00 79.44 100 ASP A CA 1
ATOM 801 C C . ASP A 1 100 ? 5.261 -9.313 -32.988 1.00 79.44 100 ASP A C 1
ATOM 803 O O . ASP A 1 100 ? 4.500 -8.704 -33.742 1.00 79.44 100 ASP A O 1
ATOM 8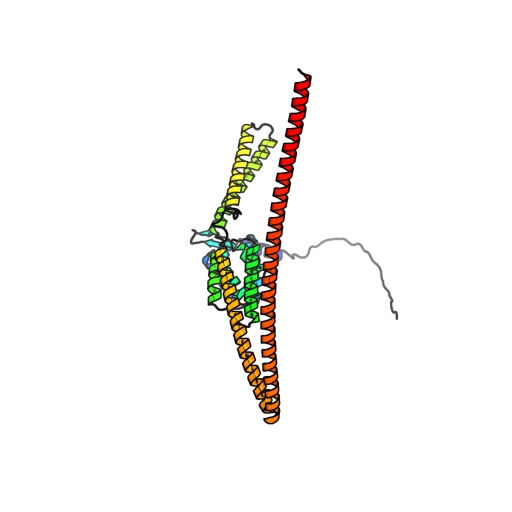07 N N . ALA A 1 101 ? 6.441 -8.800 -32.628 1.00 72.62 101 ALA A N 1
ATOM 808 C CA . ALA A 1 101 ? 6.974 -7.531 -33.120 1.00 72.62 101 ALA A CA 1
ATOM 809 C C . ALA A 1 101 ? 7.892 -7.687 -34.348 1.00 72.62 101 ALA A C 1
ATOM 811 O O . ALA A 1 101 ? 8.624 -6.754 -34.683 1.00 72.62 101 ALA A O 1
ATOM 812 N N . GLY A 1 102 ? 7.878 -8.841 -35.023 1.00 73.81 102 GLY A N 1
ATOM 813 C CA . GLY A 1 102 ? 8.687 -9.083 -36.221 1.00 73.81 102 GLY A CA 1
ATOM 814 C C . GLY A 1 102 ? 10.139 -9.473 -35.930 1.00 73.81 102 GLY A C 1
ATOM 815 O O . GLY A 1 102 ? 11.025 -9.184 -36.732 1.00 73.81 102 GLY A O 1
ATOM 816 N N . GLY A 1 103 ? 10.399 -10.108 -34.785 1.00 75.25 103 GLY A N 1
ATOM 817 C CA . GLY A 1 103 ? 11.723 -10.607 -34.412 1.00 75.25 103 GLY A CA 1
ATOM 818 C C . GLY A 1 103 ? 12.651 -9.542 -33.822 1.00 75.25 103 GLY A C 1
ATOM 819 O O . GLY A 1 103 ? 13.874 -9.680 -33.880 1.00 75.25 103 GLY A O 1
ATOM 820 N N . ILE A 1 104 ? 12.092 -8.462 -33.270 1.00 79.88 104 ILE A N 1
ATOM 821 C CA . ILE A 1 104 ? 12.874 -7.387 -32.651 1.00 79.88 104 ILE A CA 1
ATOM 822 C C . ILE A 1 104 ? 13.463 -7.886 -31.328 1.00 79.88 104 ILE A C 1
ATOM 824 O O . ILE A 1 104 ? 12.762 -8.472 -30.503 1.00 79.88 104 ILE A O 1
ATOM 828 N N . ALA A 1 105 ? 14.754 -7.623 -31.119 1.00 80.25 105 ALA A N 1
ATOM 829 C CA . ALA A 1 105 ? 15.414 -7.914 -29.855 1.00 80.25 105 ALA A CA 1
ATOM 830 C C . ALA A 1 105 ? 14.899 -6.986 -28.740 1.00 80.25 105 ALA A C 1
ATOM 832 O O . ALA A 1 105 ? 14.841 -5.767 -28.922 1.00 80.25 105 ALA A O 1
ATOM 833 N N . VAL A 1 106 ? 14.564 -7.552 -27.583 1.00 81.38 106 VAL A N 1
ATOM 834 C CA . VAL A 1 106 ? 14.063 -6.828 -26.406 1.00 81.38 106 VAL A CA 1
ATOM 835 C C . VAL A 1 106 ? 14.972 -7.034 -25.195 1.00 81.38 106 VAL A C 1
ATOM 837 O O . VAL A 1 106 ? 15.760 -7.979 -25.138 1.00 81.38 106 VAL A O 1
ATOM 840 N N . SER A 1 107 ? 14.907 -6.119 -24.228 1.00 84.50 107 SER A N 1
ATOM 841 C CA . SER A 1 107 ? 15.664 -6.222 -22.975 1.00 84.50 107 SER A CA 1
ATOM 842 C C . SER A 1 107 ? 14.951 -7.124 -21.964 1.00 84.50 107 SER A C 1
ATOM 844 O O . SER A 1 107 ? 13.739 -7.323 -22.043 1.00 84.50 107 SER A O 1
ATOM 846 N N . PHE A 1 108 ? 15.685 -7.628 -20.967 1.00 86.81 108 PHE A N 1
ATOM 847 C CA . PHE A 1 108 ? 15.079 -8.345 -19.840 1.00 86.81 108 PHE A CA 1
ATOM 848 C C . PHE A 1 108 ? 14.074 -7.486 -19.067 1.00 86.81 108 PHE A C 1
ATOM 850 O O . PHE A 1 108 ? 13.034 -8.005 -18.684 1.00 86.81 108 PHE A O 1
ATOM 857 N N . ASP A 1 109 ? 14.354 -6.189 -18.883 1.00 85.38 109 ASP A N 1
ATOM 858 C CA . ASP A 1 109 ? 13.423 -5.228 -18.267 1.00 85.38 109 ASP A CA 1
ATOM 859 C C . ASP A 1 109 ? 12.042 -5.287 -18.936 1.00 85.38 109 ASP A C 1
ATOM 861 O O . ASP A 1 109 ? 11.015 -5.485 -18.290 1.00 85.38 109 ASP A O 1
ATOM 865 N N . GLU A 1 110 ? 12.015 -5.254 -20.266 1.00 84.88 110 GLU A N 1
ATOM 866 C CA . GLU A 1 110 ? 10.762 -5.314 -21.001 1.00 84.88 110 GLU A CA 1
ATOM 867 C C . GLU A 1 110 ? 10.055 -6.671 -20.892 1.00 84.88 110 GLU A C 1
ATOM 869 O O . GLU A 1 110 ? 8.833 -6.720 -20.733 1.00 84.88 110 GLU A O 1
ATOM 874 N N . VAL A 1 111 ? 10.804 -7.774 -20.961 1.00 89.12 111 VAL A N 1
ATOM 875 C CA . VAL A 1 111 ? 10.244 -9.117 -20.748 1.00 89.12 111 VAL A CA 1
ATOM 876 C C . VAL A 1 111 ? 9.650 -9.224 -19.342 1.00 89.12 111 VAL A C 1
ATOM 878 O O . VAL A 1 111 ? 8.556 -9.758 -19.169 1.00 89.12 111 VAL A O 1
ATOM 881 N N . PHE A 1 112 ? 10.338 -8.680 -18.339 1.00 91.19 112 PHE A N 1
ATOM 882 C CA . PHE A 1 112 ? 9.894 -8.704 -16.955 1.00 91.19 112 PHE A CA 1
ATOM 883 C C . PHE A 1 112 ? 8.618 -7.886 -16.749 1.00 91.19 112 PHE A C 1
ATOM 885 O O . PHE A 1 112 ? 7.675 -8.393 -16.143 1.00 91.19 112 PHE A O 1
ATOM 892 N N . ILE A 1 113 ? 8.546 -6.666 -17.292 1.00 89.00 113 ILE A N 1
ATOM 893 C CA . ILE A 1 113 ? 7.346 -5.819 -17.217 1.00 89.00 113 ILE A CA 1
ATOM 894 C C . ILE A 1 113 ? 6.127 -6.545 -17.814 1.00 89.00 113 ILE A C 1
ATOM 896 O O . ILE A 1 113 ? 5.042 -6.500 -17.230 1.00 89.00 113 ILE A O 1
ATOM 900 N N . ARG A 1 114 ? 6.305 -7.265 -18.933 1.00 88.75 114 ARG A N 1
ATOM 901 C CA . ARG A 1 114 ? 5.240 -8.063 -19.572 1.00 88.75 114 ARG A CA 1
ATOM 902 C C . ARG A 1 114 ? 4.824 -9.305 -18.770 1.00 88.75 114 ARG A C 1
ATOM 904 O O . ARG A 1 114 ? 3.700 -9.765 -18.941 1.00 88.75 114 ARG A O 1
ATOM 911 N N . SER A 1 115 ? 5.703 -9.846 -17.928 1.00 92.06 115 SER A N 1
ATOM 912 C CA . SER A 1 115 ? 5.422 -11.022 -17.089 1.00 92.06 115 SER A CA 1
ATOM 913 C C . SER A 1 115 ? 4.562 -10.688 -15.869 1.00 92.06 115 SER A C 1
ATOM 915 O O . SER A 1 115 ? 4.544 -9.543 -15.422 1.00 92.06 115 SER A O 1
ATOM 917 N N . SER A 1 116 ? 3.930 -11.687 -15.248 1.00 92.12 116 SER A N 1
ATOM 918 C CA . SER A 1 116 ? 3.186 -11.519 -13.988 1.00 92.12 116 SER A CA 1
ATOM 919 C C . SER A 1 116 ? 4.050 -11.597 -12.710 1.00 92.12 116 SER A C 1
ATOM 921 O O . SER A 1 116 ? 3.528 -11.812 -11.610 1.00 92.12 116 SER A O 1
ATOM 923 N N . ALA A 1 117 ? 5.381 -11.523 -12.822 1.00 92.50 117 ALA A N 1
ATOM 924 C CA . ALA A 1 117 ? 6.280 -11.784 -11.693 1.00 92.50 117 ALA A CA 1
ATOM 925 C C . ALA A 1 117 ? 6.272 -10.690 -10.617 1.00 92.50 117 ALA A C 1
ATOM 927 O O . ALA A 1 117 ? 6.449 -11.002 -9.436 1.00 92.50 117 ALA A O 1
ATOM 928 N N . LEU A 1 118 ? 6.045 -9.430 -11.002 1.00 92.38 118 LEU A N 1
ATOM 929 C CA . LEU A 1 118 ? 5.909 -8.320 -10.055 1.00 92.38 118 LEU A CA 1
ATOM 930 C C . LEU A 1 118 ? 4.640 -8.474 -9.209 1.00 92.38 118 LEU A C 1
ATOM 932 O O . LEU A 1 118 ? 4.676 -8.310 -7.993 1.00 92.38 118 LEU A O 1
ATOM 936 N N . GLU A 1 119 ? 3.533 -8.847 -9.845 1.00 92.38 119 GLU A N 1
ATOM 937 C CA . GLU A 1 119 ? 2.252 -9.119 -9.200 1.00 92.38 119 GLU A CA 1
ATOM 938 C C . GLU A 1 119 ? 2.380 -10.285 -8.217 1.00 92.38 119 GLU A C 1
ATOM 940 O O . GLU A 1 119 ? 1.916 -10.195 -7.080 1.00 92.38 119 GLU A O 1
ATOM 945 N N . GLY A 1 120 ? 3.086 -11.349 -8.617 1.00 90.69 120 GLY A N 1
ATOM 946 C CA . GLY A 1 120 ? 3.441 -12.454 -7.725 1.00 90.69 120 GLY A CA 1
ATOM 947 C C . GLY A 1 120 ? 4.277 -11.994 -6.527 1.00 90.69 120 GLY A C 1
ATOM 948 O O . GLY A 1 120 ? 4.000 -12.385 -5.391 1.00 90.69 120 GLY A O 1
ATOM 949 N N . ALA A 1 121 ? 5.254 -11.107 -6.749 1.00 90.50 121 ALA A N 1
ATOM 950 C CA . ALA A 1 121 ? 6.093 -10.574 -5.680 1.00 90.50 121 ALA A CA 1
ATOM 951 C C . ALA A 1 121 ? 5.260 -9.784 -4.661 1.00 90.50 121 ALA A C 1
ATOM 953 O O . ALA A 1 121 ? 5.359 -10.066 -3.465 1.00 90.50 121 ALA A O 1
ATOM 954 N N . VAL A 1 122 ? 4.390 -8.883 -5.134 1.00 90.12 122 VAL A N 1
ATOM 955 C CA . VAL A 1 122 ? 3.450 -8.111 -4.303 1.00 90.12 122 VAL A CA 1
ATOM 956 C C . VAL A 1 122 ? 2.515 -9.036 -3.522 1.00 90.12 122 VAL A C 1
ATOM 958 O O . VAL A 1 122 ? 2.422 -8.913 -2.298 1.00 90.12 122 VAL A O 1
ATOM 961 N N . LYS A 1 123 ? 1.895 -10.018 -4.191 1.00 89.25 123 LYS A N 1
ATOM 962 C CA . LYS A 1 123 ? 1.041 -11.026 -3.542 1.00 89.25 123 LYS A CA 1
ATOM 963 C C . LYS A 1 123 ? 1.802 -11.750 -2.428 1.00 89.25 123 LYS A C 1
ATOM 965 O O . LYS A 1 123 ? 1.278 -11.904 -1.328 1.00 89.25 123 LYS A O 1
ATOM 970 N N . SER A 1 124 ? 3.056 -12.141 -2.673 1.00 88.56 124 SER A N 1
ATOM 971 C CA . SER A 1 124 ? 3.859 -12.866 -1.681 1.00 88.56 124 SER A CA 1
ATOM 972 C C . SER A 1 124 ? 4.283 -12.004 -0.484 1.00 88.56 124 SER A C 1
ATOM 974 O O . SER A 1 124 ? 4.444 -12.528 0.617 1.00 88.56 124 SER A O 1
ATOM 976 N N . VAL A 1 125 ? 4.479 -10.694 -0.666 1.00 88.94 125 VAL A N 1
ATOM 977 C CA . VAL A 1 125 ? 4.810 -9.767 0.435 1.00 88.94 125 VAL A CA 1
ATOM 978 C C . VAL A 1 125 ? 3.631 -9.639 1.386 1.00 88.94 125 VAL A C 1
ATOM 980 O O . VAL A 1 125 ? 3.813 -9.670 2.599 1.00 88.94 125 VAL A O 1
ATOM 983 N N . VAL A 1 126 ? 2.425 -9.560 0.832 1.00 86.25 126 VAL A N 1
ATOM 984 C CA . VAL A 1 126 ? 1.195 -9.493 1.616 1.00 86.25 126 VAL A CA 1
ATOM 985 C C . VAL A 1 126 ? 0.925 -10.815 2.345 1.00 86.25 126 VAL A C 1
ATOM 987 O O . VAL A 1 126 ? 0.582 -10.808 3.522 1.00 86.25 126 VAL A O 1
ATOM 990 N N . THR A 1 127 ? 1.112 -11.967 1.697 1.00 86.25 127 THR A N 1
ATOM 991 C CA . THR A 1 127 ? 0.864 -13.270 2.344 1.00 86.25 127 THR A CA 1
ATOM 992 C C . THR A 1 127 ? 1.962 -13.680 3.322 1.00 86.25 127 THR A C 1
ATOM 994 O O . THR A 1 127 ? 1.695 -14.346 4.322 1.00 86.25 127 THR A O 1
ATOM 997 N N . CYS A 1 128 ? 3.209 -13.303 3.050 1.00 85.06 128 CYS A N 1
ATOM 998 C CA . CYS A 1 128 ? 4.357 -13.647 3.872 1.00 85.06 128 CYS A CA 1
ATOM 999 C C . CYS A 1 128 ? 5.338 -12.462 3.924 1.00 85.06 128 CYS A C 1
ATOM 1001 O O . CYS A 1 128 ? 6.311 -12.447 3.157 1.00 85.06 128 CYS A O 1
ATOM 1003 N N . PRO A 1 129 ? 5.108 -11.488 4.826 1.00 82.75 129 PRO A N 1
ATOM 1004 C CA . PRO A 1 129 ? 5.900 -10.265 4.907 1.00 82.75 129 PRO A CA 1
ATOM 1005 C C . PRO A 1 129 ? 7.362 -10.549 5.251 1.00 82.75 129 PRO A C 1
ATOM 1007 O O . PRO A 1 129 ? 7.684 -11.446 6.040 1.00 82.75 129 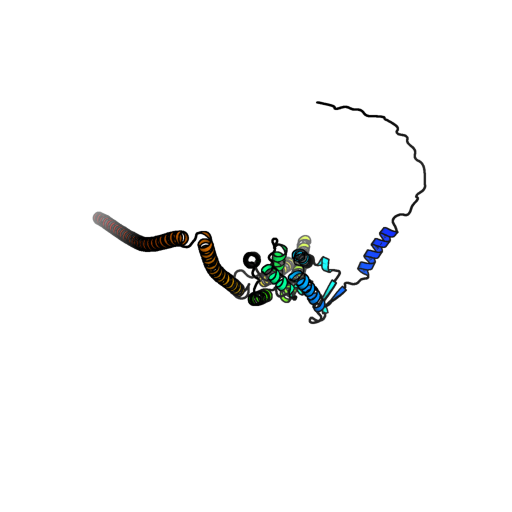PRO A O 1
ATOM 1010 N N . ILE A 1 130 ? 8.246 -9.759 4.646 1.00 79.25 130 ILE A N 1
ATOM 1011 C CA . ILE A 1 130 ? 9.702 -9.838 4.786 1.00 79.25 130 ILE A CA 1
ATOM 1012 C C . ILE A 1 130 ? 10.241 -8.613 5.527 1.00 79.25 130 ILE A C 1
ATOM 1014 O O . ILE A 1 130 ? 9.672 -7.524 5.470 1.00 79.25 130 ILE A O 1
ATOM 1018 N N . SER A 1 131 ? 11.358 -8.789 6.231 1.00 75.81 131 SER A N 1
ATOM 1019 C CA . SER A 1 131 ? 11.971 -7.705 7.002 1.00 75.81 131 SER A CA 1
ATOM 1020 C C . SER A 1 131 ? 12.668 -6.670 6.116 1.00 75.81 131 SER A C 1
ATOM 1022 O O . SER A 1 131 ? 12.556 -5.484 6.414 1.00 75.81 131 SER A O 1
ATOM 1024 N N . ASP A 1 132 ? 13.324 -7.111 5.040 1.00 82.31 132 ASP A N 1
ATOM 1025 C CA . ASP A 1 132 ? 14.051 -6.272 4.080 1.00 82.31 132 ASP A CA 1
ATOM 1026 C C . ASP A 1 132 ? 13.239 -6.093 2.792 1.00 82.31 132 ASP A C 1
ATOM 1028 O O . ASP A 1 132 ? 12.938 -7.066 2.102 1.00 82.31 132 ASP A O 1
ATOM 1032 N N . ASP A 1 133 ? 12.872 -4.853 2.491 1.00 77.31 133 ASP A N 1
ATOM 1033 C CA . ASP A 1 133 ? 12.072 -4.434 1.342 1.00 77.31 133 ASP A CA 1
ATOM 1034 C C . ASP A 1 133 ? 12.907 -3.744 0.251 1.00 77.31 133 ASP A C 1
ATOM 1036 O O . ASP A 1 133 ? 12.342 -3.251 -0.723 1.00 77.31 133 ASP A O 1
ATOM 1040 N N . THR A 1 134 ? 14.241 -3.732 0.362 1.00 85.19 134 THR A N 1
ATOM 1041 C CA . THR A 1 134 ? 15.135 -3.014 -0.566 1.00 85.19 134 THR A CA 1
ATOM 1042 C C . THR A 1 134 ? 14.923 -3.440 -2.020 1.00 85.19 134 THR A C 1
ATOM 1044 O O . THR A 1 134 ? 14.696 -2.603 -2.894 1.00 85.19 134 THR A O 1
ATOM 1047 N N . GLU A 1 135 ? 14.926 -4.749 -2.278 1.00 87.62 135 GLU A N 1
ATOM 1048 C CA . GLU A 1 135 ? 14.758 -5.291 -3.632 1.00 87.62 135 GLU A CA 1
ATOM 1049 C C . GLU A 1 135 ? 13.326 -5.121 -4.155 1.00 87.62 135 GLU A C 1
ATOM 1051 O O . GLU A 1 135 ? 13.119 -4.861 -5.336 1.00 87.62 135 GLU A O 1
ATOM 1056 N N . LEU A 1 136 ? 12.320 -5.210 -3.278 1.00 88.19 136 LEU A N 1
ATOM 1057 C CA . LEU A 1 136 ? 10.931 -4.951 -3.661 1.00 88.19 136 LEU A CA 1
ATOM 1058 C C . LEU A 1 136 ? 10.740 -3.483 -4.053 1.00 88.19 136 LEU A C 1
ATOM 1060 O O . LEU A 1 136 ? 10.128 -3.200 -5.079 1.00 88.19 136 LEU A O 1
ATOM 1064 N N . ASN A 1 137 ? 11.287 -2.558 -3.262 1.00 86.44 137 ASN A N 1
ATOM 1065 C CA . ASN A 1 137 ? 11.260 -1.127 -3.546 1.00 86.44 137 ASN A CA 1
ATOM 1066 C C . ASN A 1 137 ? 11.933 -0.821 -4.884 1.00 86.44 137 ASN A C 1
ATOM 1068 O O . ASN A 1 137 ? 11.381 -0.055 -5.672 1.00 86.44 137 ASN A O 1
ATOM 1072 N N . PHE A 1 138 ? 13.076 -1.456 -5.166 1.00 87.12 138 PHE A N 1
ATOM 1073 C CA . PHE A 1 138 ? 13.726 -1.347 -6.468 1.00 87.12 138 PHE A CA 1
ATOM 1074 C C . PHE A 1 138 ? 12.791 -1.805 -7.595 1.00 87.12 138 PHE A C 1
ATOM 1076 O O . PHE A 1 138 ? 12.498 -1.019 -8.496 1.00 87.12 138 PHE A O 1
ATOM 1083 N N . LEU A 1 139 ? 12.265 -3.033 -7.518 1.00 89.81 139 LEU A N 1
ATOM 1084 C CA . LEU A 1 139 ? 11.389 -3.596 -8.550 1.00 89.81 139 LEU A CA 1
ATOM 1085 C C . LEU A 1 139 ? 10.148 -2.728 -8.788 1.00 89.81 139 LEU A C 1
ATOM 1087 O O . LEU A 1 139 ? 9.824 -2.434 -9.937 1.00 89.81 139 LEU A O 1
ATOM 1091 N N . LEU A 1 140 ? 9.486 -2.272 -7.721 1.00 88.00 140 LEU A N 1
ATOM 1092 C CA . LEU A 1 140 ? 8.332 -1.378 -7.820 1.00 88.00 140 LEU A CA 1
ATOM 1093 C C . LEU A 1 140 ? 8.720 -0.043 -8.466 1.00 88.00 140 LEU A C 1
ATOM 1095 O O . LEU A 1 140 ? 8.016 0.418 -9.356 1.00 88.00 140 LEU A O 1
ATOM 1099 N N . SER A 1 141 ? 9.859 0.544 -8.083 1.00 84.25 141 SER A N 1
ATOM 1100 C CA . SER A 1 141 ? 10.320 1.820 -8.649 1.00 84.25 141 SER A CA 1
ATOM 1101 C C . SER A 1 141 ? 10.727 1.744 -10.116 1.00 84.25 141 SER A C 1
ATOM 1103 O O . SER A 1 141 ? 10.616 2.727 -10.842 1.00 84.25 141 SER A O 1
ATOM 1105 N N . HIS A 1 142 ? 11.197 0.579 -10.557 1.00 83.06 142 HIS A N 1
ATOM 1106 C CA . HIS A 1 142 ? 11.637 0.370 -11.930 1.00 83.06 142 HIS A CA 1
ATOM 1107 C C . HIS A 1 142 ? 10.469 0.022 -12.863 1.00 83.06 142 HIS A C 1
ATOM 1109 O O . HIS A 1 142 ? 10.455 0.418 -14.036 1.00 83.06 142 HIS A O 1
ATOM 1115 N N . CYS A 1 143 ? 9.492 -0.723 -12.332 1.00 86.88 143 CYS A N 1
ATOM 1116 C CA . CYS A 1 143 ? 8.408 -1.313 -13.106 1.00 86.88 143 CYS A CA 1
ATOM 1117 C C . CYS A 1 143 ? 7.105 -0.517 -13.071 1.00 86.88 143 CYS A C 1
ATOM 1119 O O . CYS A 1 143 ? 6.313 -0.691 -13.993 1.00 86.88 143 CYS A O 1
ATOM 1121 N N . LEU A 1 144 ? 6.856 0.309 -12.052 1.00 84.12 144 LEU A N 1
ATOM 1122 C CA . LEU A 1 144 ? 5.650 1.133 -11.950 1.00 84.12 144 LEU A CA 1
ATOM 1123 C C . LEU A 1 144 ? 5.954 2.572 -12.365 1.00 84.12 144 LEU A C 1
ATOM 1125 O O . LEU A 1 144 ? 7.003 3.116 -12.020 1.00 84.12 144 LEU A O 1
ATOM 1129 N N . ASP A 1 145 ? 5.032 3.199 -13.091 1.00 71.81 145 ASP A N 1
ATOM 1130 C CA . ASP A 1 145 ? 5.092 4.650 -13.296 1.00 71.81 145 ASP A CA 1
ATOM 1131 C C . ASP A 1 145 ? 4.774 5.271 -11.947 1.00 71.81 145 ASP A C 1
ATOM 1133 O O . ASP A 1 145 ? 3.770 4.850 -11.407 1.00 71.81 145 ASP A O 1
ATOM 1137 N N . GLY A 1 146 ? 5.578 6.189 -11.388 1.00 65.06 146 GLY A N 1
ATOM 1138 C CA . GLY A 1 146 ? 5.326 6.803 -10.072 1.00 65.06 146 GLY A CA 1
ATOM 1139 C C . GLY A 1 146 ? 6.507 7.541 -9.448 1.00 65.06 146 GLY A C 1
ATOM 1140 O O . GLY A 1 146 ? 7.649 7.373 -9.867 1.00 65.06 146 GLY A O 1
ATOM 1141 N N . ASP A 1 147 ? 6.246 8.372 -8.431 1.00 68.06 147 ASP A N 1
ATOM 1142 C CA . ASP A 1 147 ? 7.319 8.980 -7.638 1.00 68.06 147 ASP A CA 1
ATOM 1143 C C . ASP A 1 147 ? 7.814 8.037 -6.524 1.00 68.06 147 ASP A C 1
ATOM 1145 O O . ASP A 1 147 ? 7.063 7.230 -5.969 1.00 68.06 147 ASP A O 1
ATOM 1149 N N . ASN A 1 148 ? 9.103 8.143 -6.175 1.00 73.25 148 ASN A N 1
ATOM 1150 C CA . ASN A 1 148 ? 9.720 7.278 -5.160 1.00 73.25 148 ASN A CA 1
ATOM 1151 C C . ASN A 1 148 ? 8.977 7.333 -3.821 1.00 73.25 148 ASN A C 1
ATOM 1153 O O . ASN A 1 148 ? 8.888 6.331 -3.122 1.00 73.25 148 ASN A O 1
ATOM 1157 N N . THR A 1 149 ? 8.413 8.490 -3.464 1.00 73.25 149 THR A N 1
ATOM 1158 C CA . THR A 1 149 ? 7.654 8.641 -2.223 1.00 73.25 149 THR A CA 1
ATOM 1159 C C . THR A 1 149 ? 6.390 7.799 -2.204 1.00 73.25 149 THR A C 1
ATOM 1161 O O . THR A 1 149 ? 6.081 7.210 -1.168 1.00 73.25 149 THR A O 1
ATOM 1164 N N . THR A 1 150 ? 5.661 7.714 -3.314 1.00 71.00 150 THR A N 1
ATOM 1165 C CA . THR A 1 150 ? 4.441 6.912 -3.369 1.00 71.00 150 THR A CA 1
ATOM 1166 C C . THR A 1 150 ? 4.760 5.430 -3.471 1.00 71.00 150 THR A C 1
ATOM 1168 O O . THR A 1 150 ? 4.127 4.633 -2.784 1.00 71.00 150 THR A O 1
ATOM 1171 N N . ILE A 1 151 ? 5.805 5.064 -4.215 1.00 79.06 151 ILE A N 1
ATOM 1172 C CA . ILE A 1 151 ? 6.295 3.683 -4.280 1.00 79.06 151 ILE A CA 1
ATOM 1173 C C . ILE A 1 151 ? 6.733 3.185 -2.893 1.00 79.06 151 ILE A C 1
ATOM 1175 O O . ILE A 1 151 ? 6.335 2.096 -2.478 1.00 79.06 151 ILE A O 1
ATOM 1179 N N . SER A 1 152 ? 7.467 3.998 -2.125 1.00 79.69 152 SER A N 1
ATOM 1180 C CA . SER A 1 152 ? 7.841 3.648 -0.749 1.00 79.69 152 SER A CA 1
ATOM 1181 C C . SER A 1 152 ? 6.626 3.506 0.172 1.00 79.69 152 SER A C 1
ATOM 1183 O O . SER A 1 152 ? 6.596 2.598 1.000 1.00 79.69 152 SER A O 1
ATOM 1185 N N . ARG A 1 153 ? 5.598 4.359 0.032 1.00 79.31 153 ARG A N 1
ATOM 1186 C CA . ARG A 1 153 ? 4.347 4.217 0.804 1.00 79.31 153 ARG A CA 1
ATOM 1187 C C . ARG A 1 153 ? 3.576 2.958 0.426 1.00 79.31 153 ARG A C 1
ATOM 1189 O O . ARG A 1 153 ? 3.063 2.295 1.318 1.00 79.31 153 ARG A O 1
ATOM 1196 N N . LEU A 1 154 ? 3.508 2.625 -0.862 1.00 82.56 154 LEU A N 1
ATOM 1197 C CA . LEU A 1 154 ? 2.873 1.403 -1.349 1.00 82.56 154 LEU A CA 1
ATOM 1198 C C . LEU A 1 154 ? 3.561 0.170 -0.755 1.00 82.56 154 LEU A C 1
ATOM 1200 O O . LEU A 1 154 ? 2.900 -0.660 -0.141 1.00 82.56 154 LEU A O 1
ATOM 1204 N N . SER A 1 155 ? 4.888 0.090 -0.859 1.00 85.06 155 SER A N 1
ATOM 1205 C CA . SER A 1 155 ? 5.677 -1.001 -0.274 1.00 85.06 155 SER A CA 1
ATOM 1206 C C . SER A 1 155 ? 5.465 -1.127 1.242 1.00 85.06 155 SER A C 1
ATOM 1208 O O . SER A 1 155 ? 5.150 -2.210 1.744 1.00 85.06 155 SER A O 1
ATOM 1210 N N . ALA A 1 156 ? 5.525 -0.007 1.971 1.00 83.25 156 ALA A N 1
ATOM 1211 C CA . ALA A 1 156 ? 5.266 0.020 3.409 1.00 83.25 156 ALA A CA 1
ATOM 1212 C C . ALA A 1 156 ? 3.828 -0.406 3.759 1.00 83.25 156 ALA A C 1
ATOM 1214 O O . ALA A 1 156 ? 3.624 -1.150 4.721 1.00 83.25 156 ALA A O 1
ATOM 1215 N N . GLY A 1 157 ? 2.834 0.024 2.976 1.00 81.56 157 GLY A N 1
ATOM 1216 C CA . GLY A 1 157 ? 1.430 -0.350 3.147 1.00 81.56 157 GLY A CA 1
ATOM 1217 C C . GLY A 1 157 ? 1.194 -1.844 2.927 1.00 81.56 157 GLY A C 1
ATOM 1218 O O . GLY A 1 157 ? 0.570 -2.495 3.763 1.00 81.56 157 GLY A O 1
ATOM 1219 N N . LEU A 1 158 ? 1.766 -2.414 1.862 1.00 85.31 158 LEU A N 1
ATOM 1220 C CA . LEU A 1 158 ? 1.707 -3.852 1.568 1.00 85.31 158 LEU A CA 1
ATOM 1221 C C . LEU A 1 158 ? 2.327 -4.689 2.690 1.00 85.31 158 LEU A C 1
ATOM 1223 O O . LEU A 1 158 ? 1.752 -5.696 3.109 1.00 85.31 158 LEU A O 1
ATOM 1227 N N . LYS A 1 159 ? 3.481 -4.255 3.207 1.00 85.25 159 LYS A N 1
ATOM 1228 C CA . LYS A 1 159 ? 4.160 -4.914 4.325 1.00 85.25 159 LYS A CA 1
ATOM 1229 C C . LYS A 1 159 ? 3.345 -4.834 5.613 1.00 85.25 159 LYS A C 1
ATOM 1231 O O . LYS A 1 159 ? 3.135 -5.862 6.247 1.00 85.25 159 LYS A O 1
ATOM 1236 N N . THR A 1 160 ? 2.857 -3.643 5.962 1.00 82.69 160 THR A N 1
ATOM 1237 C CA . THR A 1 160 ? 2.025 -3.425 7.157 1.00 82.69 160 THR A CA 1
ATOM 1238 C C . THR A 1 160 ? 0.793 -4.321 7.114 1.00 82.69 160 THR A C 1
ATOM 1240 O O . THR A 1 160 ? 0.485 -5.005 8.085 1.00 82.69 160 THR A O 1
ATOM 1243 N N . LEU A 1 161 ? 0.131 -4.388 5.957 1.00 80.81 161 LEU A N 1
ATOM 1244 C CA . LEU A 1 161 ? -1.033 -5.241 5.769 1.00 80.81 161 LEU A CA 1
ATOM 1245 C C . LEU A 1 161 ? -0.675 -6.723 5.959 1.00 80.81 161 LEU A C 1
ATOM 1247 O O . LEU A 1 161 ? -1.343 -7.417 6.724 1.00 80.81 161 LEU A O 1
ATOM 1251 N N . GLY A 1 162 ? 0.416 -7.201 5.354 1.00 83.44 162 GLY A N 1
ATOM 1252 C CA . GLY A 1 162 ? 0.876 -8.574 5.571 1.00 83.44 162 GLY A CA 1
ATOM 1253 C C . GLY A 1 162 ? 1.245 -8.877 7.029 1.00 83.44 162 GLY A C 1
ATOM 1254 O O . GLY A 1 162 ? 0.954 -9.962 7.539 1.00 83.44 162 GLY A O 1
ATOM 1255 N N . GLU A 1 163 ? 1.847 -7.919 7.738 1.00 83.81 163 GLU A N 1
ATOM 1256 C CA . GLU A 1 163 ? 2.168 -8.038 9.164 1.00 83.81 163 GLU A CA 1
ATOM 1257 C C . GLU A 1 163 ? 0.906 -8.126 10.031 1.00 83.81 163 GLU A C 1
ATOM 1259 O O . GLU A 1 163 ? 0.868 -8.949 10.950 1.00 83.81 163 GLU A O 1
ATOM 1264 N N . CYS A 1 164 ? -0.153 -7.378 9.701 1.00 77.06 164 CYS A N 1
ATOM 1265 C CA . CYS A 1 164 ? -1.453 -7.483 10.366 1.00 77.06 164 CYS A CA 1
ATOM 1266 C C . CYS A 1 164 ? -2.046 -8.895 10.235 1.00 77.06 164 CYS A C 1
ATOM 1268 O O . CYS A 1 164 ? -2.410 -9.508 11.241 1.00 77.06 164 CYS A O 1
ATOM 1270 N N . PHE A 1 165 ? -2.086 -9.458 9.022 1.00 78.81 165 PHE A N 1
ATOM 1271 C CA . PHE A 1 165 ? -2.599 -10.819 8.804 1.00 78.81 165 PHE A CA 1
ATOM 1272 C C . PHE A 1 165 ? -1.780 -11.877 9.551 1.00 78.81 165 PHE A C 1
ATOM 1274 O O . PHE A 1 165 ? -2.343 -12.754 10.217 1.00 78.81 165 PHE A O 1
ATOM 1281 N N . LYS A 1 166 ? -0.448 -11.755 9.507 1.00 80.44 166 LYS A N 1
ATOM 1282 C CA . LYS A 1 166 ? 0.467 -12.650 10.222 1.00 80.44 166 LYS A CA 1
ATOM 1283 C C . LYS A 1 166 ? 0.275 -12.573 11.739 1.00 80.44 166 LYS A C 1
ATOM 1285 O O . LYS A 1 166 ? 0.237 -13.615 12.393 1.00 80.44 166 LYS A O 1
ATOM 1290 N N . GLY A 1 167 ? 0.131 -11.369 12.296 1.00 71.25 167 GLY A N 1
ATOM 1291 C CA . GLY A 1 167 ? -0.108 -11.149 13.725 1.00 71.25 167 GLY A CA 1
ATOM 1292 C C . GLY A 1 167 ? -1.415 -11.778 14.216 1.00 71.25 167 GLY A C 1
ATOM 1293 O O . GLY A 1 167 ? -1.459 -12.331 15.313 1.00 71.25 167 GLY A O 1
ATOM 1294 N N . CYS A 1 168 ? -2.449 -11.783 13.374 1.00 67.00 168 CYS A N 1
ATOM 1295 C CA . CYS A 1 168 ? -3.737 -12.412 13.667 1.00 67.00 168 CYS A CA 1
ATOM 1296 C C . CYS A 1 168 ? -3.784 -13.927 13.383 1.00 67.00 168 CYS A C 1
ATOM 1298 O O . CYS A 1 168 ? -4.841 -14.527 13.566 1.00 67.00 168 CYS A O 1
ATOM 1300 N N . GLN A 1 169 ? -2.688 -14.547 12.919 1.00 71.19 169 GLN A N 1
ATOM 1301 C CA . GLN A 1 169 ? -2.650 -15.942 12.440 1.00 71.19 169 GLN A CA 1
ATOM 1302 C C . GLN A 1 169 ? -3.725 -16.257 11.382 1.00 71.19 169 GLN A C 1
ATOM 1304 O O . GLN A 1 169 ? -4.234 -17.377 11.304 1.00 71.19 169 GLN A O 1
ATOM 1309 N N . ARG A 1 170 ? -4.091 -15.265 10.564 1.00 69.19 170 ARG A N 1
ATOM 1310 C CA . ARG A 1 170 ? -5.101 -15.403 9.510 1.00 69.19 170 ARG A CA 1
ATOM 1311 C C . ARG A 1 170 ? -4.429 -15.491 8.146 1.00 69.19 170 ARG A C 1
ATOM 1313 O O . ARG A 1 170 ? -3.403 -14.859 7.905 1.00 69.19 170 ARG A O 1
ATOM 1320 N N . GLN A 1 171 ? -5.027 -16.267 7.245 1.00 78.31 171 GLN A N 1
ATOM 1321 C CA . GLN A 1 171 ? -4.653 -16.232 5.834 1.00 78.31 171 GLN A CA 1
ATOM 1322 C C . GLN A 1 171 ? -5.261 -14.994 5.175 1.00 78.31 171 GLN A C 1
ATOM 1324 O O . GLN A 1 171 ? -6.370 -14.582 5.519 1.00 78.31 171 GLN A O 1
ATOM 1329 N N . VAL A 1 172 ? -4.530 -14.410 4.229 1.00 78.62 172 VAL A N 1
ATOM 1330 C CA . VAL A 1 172 ? -5.032 -13.293 3.427 1.00 78.62 172 VAL A CA 1
ATOM 1331 C C . VAL A 1 172 ? -6.096 -13.831 2.459 1.00 78.62 172 VAL A C 1
ATOM 1333 O O . VAL A 1 172 ? -5.791 -14.772 1.724 1.00 78.62 172 VAL A O 1
ATOM 1336 N N . PRO A 1 173 ? -7.322 -13.276 2.432 1.00 76.44 173 PRO A N 1
ATOM 1337 C CA . PRO A 1 173 ? -8.368 -13.720 1.513 1.00 76.44 173 PRO A CA 1
ATOM 1338 C C . PRO A 1 173 ? -7.956 -13.545 0.047 1.00 76.44 173 PRO A C 1
ATOM 1340 O O . PRO A 1 173 ? -7.489 -12.475 -0.342 1.00 76.44 173 PRO A O 1
ATOM 1343 N N . GLU A 1 174 ? -8.188 -14.556 -0.795 1.00 75.00 174 GLU A N 1
ATOM 1344 C CA . GLU A 1 174 ? -7.882 -14.454 -2.233 1.00 75.00 174 GLU A CA 1
ATOM 1345 C C . GLU A 1 174 ? -8.667 -13.331 -2.920 1.00 75.00 174 GLU A C 1
ATOM 1347 O O . GLU A 1 174 ? -8.096 -12.593 -3.717 1.00 75.00 174 GLU A O 1
ATOM 1352 N N . GLY A 1 175 ? -9.923 -13.108 -2.511 1.00 72.94 175 GLY A N 1
ATOM 1353 C CA . GLY A 1 175 ? -10.762 -12.021 -3.029 1.00 72.94 175 GLY A CA 1
ATOM 1354 C C . GLY A 1 175 ? -10.228 -10.607 -2.767 1.00 72.94 175 GLY A C 1
ATOM 1355 O O . GLY A 1 175 ? -10.717 -9.664 -3.373 1.00 72.94 175 GLY A O 1
ATOM 1356 N N . PHE A 1 176 ? -9.223 -10.453 -1.898 1.00 74.75 176 PHE A N 1
ATOM 1357 C CA . PHE A 1 176 ? -8.491 -9.198 -1.704 1.00 74.75 176 PHE A CA 1
ATOM 1358 C C . PHE A 1 176 ? -7.209 -9.130 -2.553 1.00 74.75 176 PHE A C 1
ATOM 1360 O O . PHE A 1 176 ? -6.810 -8.061 -3.015 1.00 74.75 176 PHE A O 1
ATOM 1367 N N . LEU A 1 177 ? -6.553 -10.269 -2.785 1.00 82.12 177 LEU A N 1
ATOM 1368 C CA . LEU A 1 177 ? -5.305 -10.327 -3.546 1.00 82.12 177 LEU A CA 1
ATOM 1369 C C . LEU A 1 177 ? -5.531 -10.091 -5.044 1.00 82.12 177 LEU A C 1
ATOM 1371 O O . LEU A 1 177 ? -4.671 -9.494 -5.689 1.00 82.12 177 LEU A O 1
ATOM 1375 N N . ASP A 1 178 ? -6.668 -10.526 -5.589 1.00 82.62 178 ASP A N 1
ATOM 1376 C CA . ASP A 1 178 ? -6.965 -10.376 -7.016 1.00 82.62 178 ASP A CA 1
ATOM 1377 C C . ASP A 1 178 ? -7.148 -8.903 -7.441 1.00 82.62 178 ASP A C 1
ATOM 1379 O O . ASP A 1 178 ? -6.464 -8.489 -8.383 1.00 82.62 178 ASP A O 1
ATOM 1383 N N . PRO A 1 179 ? -7.955 -8.067 -6.748 1.00 78.25 179 PRO A N 1
ATOM 1384 C CA . PRO A 1 179 ? -8.026 -6.628 -7.027 1.00 78.25 179 PRO A CA 1
ATOM 1385 C C . PRO A 1 179 ? -6.665 -5.929 -6.926 1.00 78.25 179 PRO A C 1
ATOM 1387 O O . PRO A 1 179 ? -6.289 -5.161 -7.811 1.00 78.25 179 PRO A O 1
ATOM 1390 N N . LEU A 1 180 ? -5.876 -6.258 -5.898 1.00 80.88 180 LEU A N 1
ATOM 1391 C CA . LEU A 1 180 ? -4.532 -5.709 -5.717 1.00 80.88 180 LEU A CA 1
ATOM 1392 C C . LEU A 1 180 ? -3.620 -6.030 -6.912 1.00 80.88 180 LEU A C 1
ATOM 1394 O O . LEU A 1 180 ? -2.905 -5.160 -7.408 1.00 80.88 180 LEU A O 1
ATOM 1398 N N . VAL A 1 181 ? -3.645 -7.273 -7.393 1.00 85.88 181 VAL A N 1
ATOM 1399 C CA . VAL A 1 181 ? -2.869 -7.712 -8.561 1.00 85.88 181 VAL A CA 1
ATOM 1400 C C . VAL A 1 181 ? -3.302 -6.979 -9.834 1.00 85.88 181 VAL A C 1
ATOM 1402 O O . VAL A 1 181 ? -2.441 -6.609 -10.636 1.00 85.88 181 VAL A O 1
ATOM 1405 N N . VAL A 1 182 ? -4.605 -6.741 -10.015 1.00 82.31 182 VAL A N 1
ATOM 1406 C CA . VAL A 1 182 ? -5.136 -5.961 -11.146 1.00 82.31 182 VAL A CA 1
ATOM 1407 C C . VAL A 1 182 ? -4.600 -4.531 -11.114 1.00 82.31 182 VAL A C 1
ATOM 1409 O O . VAL A 1 182 ? -4.042 -4.077 -12.110 1.00 82.31 182 VAL A O 1
ATOM 1412 N N . ILE A 1 183 ? -4.657 -3.869 -9.960 1.00 78.94 183 ILE A N 1
ATOM 1413 C CA . ILE A 1 183 ? -4.185 -2.487 -9.801 1.00 78.94 183 ILE A CA 1
ATOM 1414 C C . ILE A 1 183 ? -2.676 -2.385 -10.067 1.00 78.94 183 ILE A C 1
ATOM 1416 O O . ILE A 1 183 ? -2.232 -1.521 -10.818 1.00 78.94 183 ILE A O 1
ATOM 1420 N N . ILE A 1 184 ? -1.866 -3.303 -9.528 1.00 85.50 184 ILE A N 1
ATOM 1421 C CA . ILE A 1 184 ? -0.417 -3.325 -9.802 1.00 85.50 184 ILE A CA 1
ATOM 1422 C C . ILE A 1 184 ? -0.130 -3.517 -11.292 1.00 85.50 184 ILE A C 1
ATOM 1424 O O . ILE A 1 184 ? 0.793 -2.899 -11.818 1.00 85.50 184 ILE A O 1
ATOM 1428 N N . ARG A 1 185 ? -0.910 -4.354 -11.983 1.00 85.88 185 ARG A N 1
ATOM 1429 C CA . ARG A 1 185 ? -0.765 -4.562 -13.426 1.00 85.88 185 ARG A CA 1
ATOM 1430 C C . ARG A 1 185 ? -1.087 -3.298 -14.220 1.00 85.88 185 ARG A C 1
ATOM 1432 O O . ARG A 1 185 ? -0.364 -2.997 -15.165 1.00 85.88 185 ARG A O 1
ATOM 1439 N N . GLU A 1 186 ? -2.133 -2.573 -13.841 1.00 80.94 186 GLU A N 1
ATOM 1440 C CA . GLU A 1 186 ? -2.522 -1.308 -14.478 1.00 80.94 186 GLU A CA 1
ATOM 1441 C C . GLU A 1 186 ? -1.489 -0.194 -14.256 1.00 80.94 186 GLU A C 1
ATOM 1443 O O . GLU A 1 186 ? -1.315 0.663 -15.119 1.00 80.94 186 GLU A O 1
ATOM 1448 N N . LEU A 1 187 ? -0.754 -0.241 -13.142 1.00 77.00 187 LEU A N 1
ATOM 1449 C CA . LEU A 1 187 ? 0.283 0.734 -12.790 1.00 77.00 187 LEU A CA 1
ATOM 1450 C C . LEU A 1 187 ? 1.653 0.474 -13.444 1.00 77.00 187 LEU A C 1
ATOM 1452 O O . LEU A 1 187 ? 2.572 1.283 -13.286 1.00 77.00 187 LEU A O 1
ATOM 1456 N N . LYS A 1 188 ? 1.837 -0.650 -14.148 1.00 86.62 188 LYS A N 1
ATOM 1457 C CA . LYS A 1 188 ? 3.118 -0.972 -14.790 1.00 86.62 188 LYS A CA 1
ATOM 1458 C C . LYS A 1 188 ? 3.453 -0.001 -15.922 1.00 86.62 188 LYS A C 1
ATOM 1460 O O . LYS A 1 188 ? 2.632 0.250 -16.800 1.00 86.62 188 LYS A O 1
ATOM 1465 N N . THR A 1 189 ? 4.711 0.447 -15.957 1.00 79.81 189 THR A N 1
ATOM 1466 C CA . THR A 1 189 ? 5.247 1.295 -17.031 1.00 79.81 189 THR A CA 1
ATOM 1467 C C . THR A 1 189 ? 5.023 0.648 -18.393 1.00 79.81 189 THR A C 1
ATOM 1469 O O . THR A 1 189 ? 5.300 -0.538 -18.575 1.00 79.81 189 THR A O 1
ATOM 1472 N N . ASN A 1 190 ? 4.561 1.416 -19.382 1.00 67.56 190 ASN A N 1
ATOM 1473 C CA . ASN A 1 190 ? 4.404 0.891 -20.736 1.00 67.56 190 ASN A CA 1
ATOM 1474 C C . ASN A 1 190 ? 5.786 0.737 -21.410 1.00 67.56 190 ASN A C 1
ATOM 1476 O O . ASN A 1 190 ? 6.430 1.745 -21.732 1.00 67.56 190 ASN A O 1
ATOM 1480 N N . PRO A 1 191 ? 6.247 -0.495 -21.705 1.00 60.16 191 PRO A N 1
ATOM 1481 C CA . PRO A 1 191 ? 7.587 -0.712 -22.243 1.00 60.16 191 PRO A CA 1
ATOM 1482 C C . PRO A 1 191 ? 7.766 -0.134 -23.658 1.00 60.16 191 PRO A C 1
ATOM 1484 O O . PRO A 1 191 ? 8.877 0.241 -24.037 1.00 60.16 191 PRO A O 1
ATOM 1487 N N . LYS A 1 192 ? 6.677 0.022 -24.430 1.00 57.31 192 LYS A N 1
ATOM 1488 C CA . LYS A 1 192 ? 6.719 0.629 -25.772 1.00 57.31 192 LYS A CA 1
ATOM 1489 C C . LYS A 1 192 ? 7.047 2.125 -25.712 1.00 57.31 192 LYS A C 1
ATOM 1491 O O . LYS A 1 192 ? 7.852 2.596 -26.509 1.00 57.31 192 LYS A O 1
ATOM 1496 N N . MET A 1 193 ? 6.518 2.849 -24.719 1.00 53.56 193 MET A N 1
ATOM 1497 C CA . MET A 1 193 ? 6.830 4.275 -24.527 1.00 53.56 193 MET A CA 1
ATOM 1498 C C . MET A 1 193 ? 8.296 4.501 -24.127 1.00 53.56 193 MET A C 1
ATOM 1500 O O . MET A 1 193 ? 8.933 5.425 -24.632 1.00 53.56 193 MET A O 1
ATOM 1504 N N . LYS A 1 194 ? 8.878 3.623 -23.293 1.00 54.75 194 LYS A N 1
ATOM 1505 C CA . LYS A 1 194 ? 10.308 3.685 -22.928 1.00 54.75 194 LYS A CA 1
ATOM 1506 C C . LYS A 1 194 ? 11.235 3.507 -24.148 1.00 54.75 194 LYS A C 1
ATOM 1508 O O . LYS A 1 194 ? 12.251 4.202 -24.239 1.00 54.75 194 LYS A O 1
ATOM 1513 N N . ARG A 1 195 ? 10.900 2.627 -25.108 1.00 53.19 195 ARG A N 1
ATOM 1514 C CA . ARG A 1 195 ? 11.703 2.417 -26.336 1.00 53.19 195 ARG A CA 1
ATOM 1515 C C . ARG A 1 195 ? 11.698 3.622 -27.278 1.00 53.19 195 ARG A C 1
ATOM 1517 O O . ARG A 1 195 ? 12.760 4.015 -27.774 1.00 53.19 195 ARG A O 1
ATOM 1524 N N . ASP A 1 196 ? 10.527 4.198 -27.528 1.00 53.84 196 ASP A N 1
ATOM 1525 C CA . ASP A 1 196 ? 10.382 5.285 -28.499 1.00 53.84 196 ASP A CA 1
ATOM 1526 C C . ASP A 1 196 ? 11.055 6.567 -27.991 1.00 53.84 196 ASP A C 1
ATOM 1528 O O . ASP A 1 196 ? 11.859 7.170 -28.708 1.00 53.84 196 ASP A O 1
ATOM 1532 N N . SER A 1 197 ? 10.861 6.909 -26.713 1.00 56.56 197 SER A N 1
ATOM 1533 C CA . SER A 1 197 ? 11.524 8.063 -26.099 1.00 56.56 197 SER A CA 1
ATOM 1534 C C . SER A 1 197 ? 13.034 7.865 -25.956 1.00 56.56 197 SER A C 1
ATOM 1536 O O . SER A 1 197 ? 13.796 8.776 -26.269 1.00 56.56 197 SER A O 1
ATOM 1538 N N . GLY A 1 198 ? 13.503 6.679 -25.543 1.00 57.41 198 GLY A N 1
ATOM 1539 C CA . GLY A 1 198 ? 14.934 6.405 -25.355 1.00 57.41 198 GLY A CA 1
ATOM 1540 C C . GLY A 1 198 ? 15.742 6.396 -26.658 1.00 57.41 198 GLY A C 1
ATOM 1541 O O . GLY A 1 198 ? 16.870 6.896 -26.700 1.00 57.41 198 GLY A O 1
ATOM 1542 N N . SER A 1 199 ? 15.167 5.869 -27.743 1.00 62.91 199 SER A N 1
ATOM 1543 C CA . SER A 1 199 ? 15.807 5.874 -29.065 1.00 62.91 199 SER A CA 1
ATOM 1544 C C . SER A 1 199 ? 15.809 7.265 -29.710 1.00 62.91 199 SER A C 1
ATOM 1546 O O . SER A 1 199 ? 16.818 7.662 -30.300 1.00 62.91 199 SER A O 1
ATOM 1548 N N . ALA A 1 200 ? 14.732 8.041 -29.544 1.00 67.25 200 ALA A N 1
ATOM 1549 C CA . ALA A 1 200 ? 14.665 9.432 -29.983 1.00 67.25 200 ALA A CA 1
ATOM 1550 C C . ALA A 1 200 ? 15.646 10.328 -29.206 1.00 67.25 200 ALA A C 1
ATOM 1552 O O . ALA A 1 200 ? 16.360 11.125 -29.819 1.00 67.25 200 ALA A O 1
ATOM 1553 N N . LEU A 1 201 ? 15.763 10.143 -27.883 1.00 74.12 201 LEU A N 1
ATOM 1554 C CA . LEU A 1 201 ? 16.710 10.897 -27.056 1.00 74.12 201 LEU A CA 1
ATOM 1555 C C . LEU A 1 201 ? 18.161 10.640 -27.468 1.00 74.12 201 LEU A C 1
ATOM 1557 O O . LEU A 1 201 ? 18.925 11.589 -27.625 1.00 74.12 201 LEU A O 1
ATOM 1561 N N . ARG A 1 202 ? 18.533 9.368 -27.687 1.00 74.56 202 ARG A N 1
ATOM 1562 C CA . ARG A 1 202 ? 19.891 9.003 -28.122 1.00 74.56 202 ARG A CA 1
ATOM 1563 C C . ARG A 1 202 ? 20.251 9.631 -29.466 1.00 74.56 202 ARG A C 1
ATOM 1565 O O . ARG A 1 202 ? 21.338 10.181 -29.594 1.00 74.56 202 ARG A O 1
ATOM 1572 N N . ARG A 1 203 ? 19.334 9.614 -30.440 1.00 81.06 203 ARG A N 1
ATOM 1573 C CA . ARG A 1 203 ? 19.555 10.260 -31.747 1.00 81.06 203 ARG A CA 1
ATOM 1574 C C . ARG A 1 203 ? 19.782 11.763 -31.612 1.00 81.06 203 ARG A C 1
ATOM 1576 O O . ARG A 1 203 ? 20.652 12.311 -32.283 1.00 81.06 203 ARG A O 1
ATOM 1583 N N . ILE A 1 204 ? 19.027 12.431 -30.743 1.00 85.69 204 ILE A N 1
ATOM 1584 C CA . ILE A 1 204 ? 19.211 13.866 -30.506 1.00 85.69 204 ILE A CA 1
ATOM 1585 C C . ILE A 1 204 ? 20.514 14.138 -29.755 1.00 85.69 204 ILE A C 1
ATOM 1587 O O . ILE A 1 204 ? 21.199 15.100 -30.084 1.00 85.69 204 ILE A O 1
ATOM 1591 N N . ASP A 1 205 ? 20.915 13.287 -28.811 1.00 81.62 205 ASP A N 1
ATOM 1592 C CA . ASP A 1 205 ? 22.206 13.412 -28.126 1.00 81.62 205 ASP A CA 1
ATOM 1593 C C . ASP A 1 205 ? 23.394 13.236 -29.074 1.00 81.62 205 ASP A C 1
ATOM 1595 O O . ASP A 1 205 ? 24.352 14.011 -29.017 1.00 81.62 205 ASP A O 1
ATOM 1599 N N . GLU A 1 206 ? 23.309 12.291 -30.007 1.00 86.12 206 GLU A N 1
ATOM 1600 C CA . GLU A 1 206 ? 24.286 12.132 -31.084 1.00 86.12 206 GLU A CA 1
ATOM 1601 C C . GLU A 1 206 ? 24.343 13.390 -31.965 1.00 86.12 206 GLU A C 1
ATOM 1603 O O . GLU A 1 206 ? 25.429 13.923 -32.206 1.00 86.12 206 GLU A O 1
ATOM 1608 N N . GLN A 1 207 ? 23.191 13.936 -32.368 1.00 87.31 207 GLN A N 1
ATOM 1609 C CA . GLN A 1 207 ? 23.117 15.169 -33.160 1.00 87.31 207 GLN A CA 1
ATOM 1610 C C . GLN A 1 207 ? 23.653 16.394 -32.403 1.00 87.31 207 GLN A C 1
ATOM 1612 O O . GLN A 1 207 ? 24.375 17.203 -32.987 1.00 87.31 207 GLN A O 1
ATOM 1617 N N . ILE A 1 208 ? 23.364 16.522 -31.105 1.00 88.19 208 ILE A N 1
ATOM 1618 C CA . ILE A 1 208 ? 23.911 17.579 -30.245 1.00 88.19 208 ILE A CA 1
ATOM 1619 C C . ILE A 1 208 ? 25.427 17.425 -30.146 1.00 88.19 208 ILE A C 1
ATOM 1621 O O . ILE A 1 208 ? 26.143 18.400 -30.357 1.00 88.19 208 ILE A O 1
ATOM 1625 N N . SER A 1 209 ? 25.934 16.220 -29.875 1.00 86.06 209 SER A N 1
ATOM 1626 C CA . SER A 1 209 ? 27.375 15.974 -29.744 1.00 86.06 209 SER A CA 1
ATOM 1627 C C . SER A 1 209 ? 28.134 16.325 -31.029 1.00 86.06 209 SER A C 1
ATOM 1629 O O . SER A 1 209 ? 29.148 17.027 -30.983 1.00 86.06 209 SER A O 1
ATOM 1631 N N . PHE A 1 210 ? 27.583 15.939 -32.183 1.00 88.38 210 PHE A N 1
ATOM 1632 C CA . PHE A 1 210 ? 28.112 16.275 -33.498 1.00 88.38 210 PHE A CA 1
ATOM 1633 C C . PHE A 1 210 ? 28.124 17.790 -33.722 1.00 88.38 210 PHE A C 1
ATOM 1635 O O . PHE A 1 210 ? 29.125 18.364 -34.160 1.00 88.38 210 PHE A O 1
ATOM 1642 N N . GLN A 1 211 ? 27.032 18.466 -33.371 1.00 85.81 211 GLN A N 1
ATOM 1643 C CA . GLN A 1 211 ? 26.901 19.897 -33.596 1.00 85.81 211 GLN A CA 1
ATOM 1644 C C . GLN A 1 211 ? 27.746 20.732 -32.616 1.00 85.81 211 GLN A C 1
ATOM 1646 O O . GLN A 1 211 ? 28.239 21.797 -32.992 1.00 85.81 211 GLN A O 1
ATOM 1651 N N . VAL A 1 212 ? 27.991 20.238 -31.397 1.00 86.19 212 VAL A N 1
ATOM 1652 C CA . VAL A 1 212 ? 28.947 20.817 -30.437 1.00 86.19 212 VAL A CA 1
ATOM 1653 C C . VAL A 1 212 ? 30.375 20.688 -30.966 1.00 86.19 212 VAL A C 1
ATOM 1655 O O . VAL A 1 212 ? 31.109 21.677 -30.961 1.00 86.19 212 VAL A O 1
ATOM 1658 N N . ALA A 1 213 ? 30.761 19.513 -31.473 1.00 85.81 213 ALA A N 1
ATOM 1659 C CA . ALA A 1 213 ? 32.080 19.299 -32.071 1.00 85.81 213 ALA A CA 1
ATOM 1660 C C . ALA A 1 213 ? 32.315 20.243 -33.263 1.00 85.81 213 ALA A C 1
ATOM 1662 O O . ALA A 1 213 ? 33.331 20.938 -33.318 1.00 85.81 213 ALA A O 1
ATOM 1663 N N . LYS A 1 214 ? 31.320 20.368 -34.149 1.00 84.75 214 LYS A N 1
ATOM 1664 C CA . LYS A 1 214 ? 31.346 21.303 -35.280 1.00 84.75 214 LYS A CA 1
ATOM 1665 C C . LYS A 1 214 ? 31.459 22.768 -34.839 1.00 84.75 214 LYS A C 1
ATOM 1667 O O . LYS A 1 214 ? 32.209 23.534 -35.439 1.00 84.75 214 LYS A O 1
ATOM 1672 N N . ASN A 1 215 ? 30.748 23.176 -33.785 1.00 81.69 215 ASN A N 1
ATOM 1673 C CA . ASN A 1 215 ? 30.832 24.540 -33.249 1.00 81.69 215 ASN A CA 1
ATOM 1674 C C . ASN A 1 215 ? 32.231 24.832 -32.672 1.00 81.69 215 ASN A C 1
ATOM 1676 O O . ASN A 1 215 ? 32.819 25.876 -32.955 1.00 81.69 215 ASN A O 1
ATOM 1680 N N . LEU A 1 216 ? 32.806 23.872 -31.942 1.00 83.44 216 LEU A N 1
ATOM 1681 C CA . LEU A 1 216 ? 34.161 23.970 -31.392 1.00 83.44 216 LEU A CA 1
ATOM 1682 C C . LEU A 1 216 ? 35.236 24.079 -32.482 1.00 83.44 216 LEU A C 1
ATOM 1684 O O . LEU A 1 216 ? 36.188 24.843 -32.319 1.00 83.44 216 LEU A O 1
ATOM 1688 N N . GLU A 1 217 ? 35.095 23.369 -33.602 1.00 82.06 217 GLU A N 1
ATOM 1689 C CA . GLU A 1 217 ? 35.999 23.513 -34.751 1.00 82.06 217 GLU A CA 1
ATOM 1690 C C . GLU A 1 217 ? 35.879 24.890 -35.417 1.00 82.06 217 GLU A C 1
ATOM 1692 O O . GLU A 1 217 ? 36.893 25.529 -35.707 1.00 82.06 217 GLU A O 1
ATOM 1697 N N . LEU A 1 218 ? 34.654 25.401 -35.579 1.00 78.94 218 LEU A N 1
ATOM 1698 C CA . LEU A 1 218 ? 34.407 26.741 -36.125 1.00 78.94 218 LEU A CA 1
ATOM 1699 C C . LEU A 1 218 ? 34.953 27.861 -35.222 1.00 78.94 218 LEU A C 1
ATOM 1701 O O 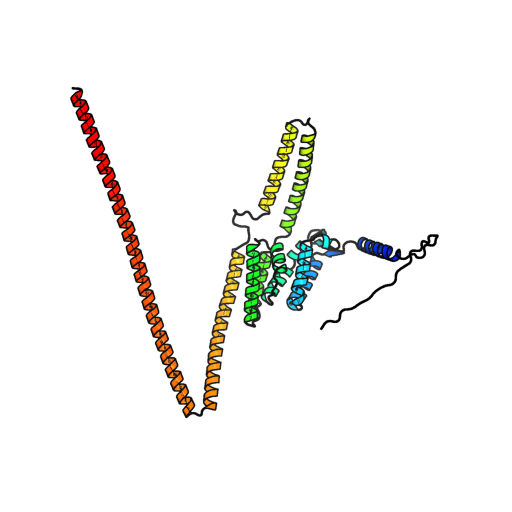. LEU A 1 218 ? 35.315 28.926 -35.725 1.00 78.94 218 LEU A O 1
ATOM 1705 N N . LEU A 1 219 ? 35.035 27.627 -33.908 1.00 72.25 219 LEU A N 1
ATOM 1706 C CA . LEU A 1 219 ? 35.646 28.539 -32.934 1.00 72.25 219 LEU A CA 1
ATOM 1707 C C . LEU A 1 219 ? 37.181 28.490 -32.960 1.00 72.25 219 LEU A C 1
ATOM 1709 O O . LEU A 1 219 ? 37.822 29.527 -32.811 1.00 72.25 219 LEU A O 1
ATOM 1713 N N . LYS A 1 220 ? 37.777 27.312 -33.186 1.00 77.38 220 LYS A N 1
ATOM 1714 C CA . LYS A 1 220 ? 39.238 27.142 -33.294 1.00 77.38 220 LYS A CA 1
ATOM 1715 C C . LYS A 1 220 ? 39.804 27.648 -34.624 1.00 77.38 220 LYS A C 1
ATOM 1717 O O . LYS A 1 220 ? 40.944 28.098 -34.663 1.00 77.38 220 LYS A O 1
ATOM 1722 N N . GLY A 1 221 ? 39.022 27.588 -35.704 1.00 65.12 221 GLY A N 1
ATOM 1723 C CA . GLY A 1 221 ? 39.480 27.882 -37.067 1.00 65.12 221 GLY A CA 1
ATOM 1724 C C . GLY A 1 221 ? 39.653 29.362 -37.433 1.00 65.12 221 GLY A C 1
ATOM 1725 O O . GLY A 1 221 ? 40.112 29.639 -38.539 1.00 65.12 221 GLY A O 1
ATOM 1726 N N . GLY A 1 222 ? 39.270 30.316 -36.570 1.00 58.34 222 GLY A N 1
ATOM 1727 C CA . GLY A 1 222 ? 39.513 31.770 -36.710 1.00 58.34 222 GLY A CA 1
ATOM 1728 C C . GLY A 1 222 ? 38.921 32.490 -37.940 1.00 58.34 222 GLY A C 1
ATOM 1729 O O . GLY A 1 222 ? 38.842 33.713 -37.953 1.00 58.34 222 GLY A O 1
ATOM 1730 N N . THR A 1 223 ? 38.469 31.758 -38.959 1.00 60.41 223 THR A N 1
ATOM 1731 C CA . THR A 1 223 ? 38.121 32.253 -40.306 1.00 60.41 223 THR A CA 1
ATOM 1732 C C . THR A 1 223 ? 36.685 31.922 -40.714 1.00 60.41 223 THR A C 1
ATOM 1734 O O . THR A 1 223 ? 36.245 32.273 -41.807 1.00 60.41 223 THR A O 1
ATOM 1737 N N . ALA A 1 224 ? 35.913 31.271 -39.839 1.00 63.91 224 ALA A N 1
ATOM 1738 C CA . ALA A 1 224 ? 34.525 30.939 -40.119 1.00 63.91 224 ALA A CA 1
ATOM 1739 C C . ALA A 1 224 ? 33.656 32.205 -40.192 1.00 63.91 224 ALA A C 1
ATOM 1741 O O . ALA A 1 224 ? 33.540 32.960 -39.211 1.00 63.91 224 ALA A O 1
ATOM 1742 N N . ALA A 1 225 ? 33.003 32.389 -41.345 1.00 71.62 225 ALA A N 1
ATOM 1743 C CA . ALA A 1 225 ? 32.031 33.449 -41.570 1.00 71.62 225 ALA A CA 1
ATOM 1744 C C . ALA A 1 225 ? 31.004 33.485 -40.420 1.00 71.62 225 ALA A C 1
ATOM 1746 O O . ALA A 1 225 ? 30.551 32.426 -39.964 1.00 71.62 225 ALA A O 1
ATOM 1747 N N . PRO A 1 226 ? 30.642 34.678 -39.918 1.00 70.25 226 PRO A N 1
ATOM 1748 C CA . PRO A 1 226 ? 29.735 34.815 -38.781 1.00 70.25 226 PRO A CA 1
ATOM 1749 C C . PRO A 1 226 ? 28.397 34.102 -39.021 1.00 70.25 226 PRO A C 1
ATOM 1751 O O . PRO A 1 226 ? 27.850 33.508 -38.099 1.00 70.25 226 PRO A O 1
ATOM 1754 N N . GLU A 1 227 ? 27.907 34.059 -40.257 1.00 74.44 227 GLU A N 1
ATOM 1755 C CA . GLU A 1 227 ? 26.682 33.349 -40.652 1.00 74.44 227 GLU A CA 1
ATOM 1756 C C . GLU A 1 227 ? 26.746 31.834 -40.380 1.00 74.44 227 GLU A C 1
ATOM 1758 O O . GLU A 1 227 ? 25.802 31.256 -39.838 1.00 74.44 227 GLU A O 1
ATOM 1763 N N . SER A 1 228 ? 27.885 31.191 -40.656 1.00 75.62 228 SER A N 1
ATOM 1764 C CA . SER A 1 228 ? 28.097 29.758 -40.396 1.00 75.62 228 SER A CA 1
ATOM 1765 C C . SER A 1 228 ? 28.117 29.439 -38.901 1.00 75.62 228 SER A C 1
ATOM 1767 O O . SER A 1 228 ? 27.617 28.393 -38.482 1.00 75.62 228 SER A O 1
ATOM 1769 N N . ARG A 1 229 ? 28.648 30.357 -38.082 1.00 70.81 229 ARG A N 1
ATOM 1770 C CA . ARG A 1 229 ? 28.631 30.241 -36.616 1.00 70.81 229 ARG A CA 1
ATOM 1771 C C . ARG A 1 229 ? 27.221 30.411 -36.055 1.00 70.81 229 ARG A C 1
ATOM 1773 O O . ARG A 1 229 ? 26.785 29.567 -35.276 1.00 70.81 229 ARG A O 1
ATOM 1780 N N . HIS A 1 230 ? 26.475 31.422 -36.504 1.00 78.44 230 HIS A N 1
ATOM 1781 C CA . HIS A 1 230 ? 25.087 31.628 -36.076 1.00 78.44 230 HIS A CA 1
ATOM 1782 C C . HIS A 1 230 ? 24.186 30.447 -36.449 1.00 78.44 230 HIS A C 1
ATOM 1784 O O . HIS A 1 230 ? 23.410 29.989 -35.613 1.00 78.44 230 HIS A O 1
ATOM 1790 N N . ARG A 1 231 ? 24.338 29.884 -37.655 1.00 80.75 231 ARG A N 1
ATOM 1791 C CA . ARG A 1 231 ? 23.583 28.698 -38.086 1.00 80.75 231 ARG A CA 1
ATOM 1792 C C . ARG A 1 231 ? 23.910 27.460 -37.245 1.00 80.75 231 ARG A C 1
ATOM 1794 O O . ARG A 1 231 ? 23.012 26.698 -36.903 1.00 80.75 231 ARG A O 1
ATOM 1801 N N . CYS A 1 232 ? 25.179 27.271 -36.875 1.00 81.25 232 CYS A N 1
ATOM 1802 C CA . CYS A 1 232 ? 25.592 26.159 -36.019 1.00 81.25 232 CYS A CA 1
ATOM 1803 C C . CYS A 1 232 ? 25.007 26.274 -34.602 1.00 81.25 232 CYS A C 1
ATOM 1805 O O . CYS A 1 232 ? 24.526 25.283 -34.055 1.00 81.25 232 CYS A O 1
ATOM 1807 N N . THR A 1 233 ? 25.017 27.481 -34.031 1.00 81.19 233 THR A N 1
ATOM 1808 C CA . THR A 1 233 ? 24.434 27.777 -32.714 1.00 81.19 233 THR A CA 1
ATOM 1809 C C . THR A 1 233 ? 22.906 27.673 -32.721 1.00 81.19 233 THR A C 1
ATOM 1811 O O . THR A 1 233 ? 22.330 27.147 -31.774 1.00 81.19 233 THR A O 1
ATOM 1814 N N . PHE A 1 234 ? 22.241 28.109 -33.795 1.00 85.75 234 PHE A N 1
ATOM 1815 C CA . PHE A 1 234 ? 20.790 27.985 -33.946 1.00 85.75 234 PHE A CA 1
ATOM 1816 C C . PHE A 1 234 ? 20.333 26.520 -33.973 1.00 85.75 234 PHE A C 1
ATOM 1818 O O . PHE A 1 234 ? 19.401 26.159 -33.260 1.00 85.75 234 PHE A O 1
ATOM 1825 N N . GLU A 1 235 ? 21.026 25.654 -34.720 1.00 86.19 235 GLU A N 1
ATOM 1826 C CA . GLU A 1 235 ? 20.726 24.214 -34.725 1.00 86.19 235 GLU A CA 1
ATOM 1827 C C . GLU A 1 235 ? 20.961 23.558 -33.359 1.00 86.19 235 GLU A C 1
ATOM 1829 O O . GLU A 1 235 ? 20.168 22.719 -32.944 1.00 86.19 235 GLU A O 1
ATOM 1834 N N . LEU A 1 236 ? 21.993 23.970 -32.612 1.00 85.50 236 LEU A N 1
ATOM 1835 C CA . LEU A 1 236 ? 22.197 23.496 -31.237 1.00 85.50 236 LEU A CA 1
ATOM 1836 C C . LEU A 1 236 ? 21.041 23.882 -30.316 1.00 85.50 236 LEU A C 1
ATOM 1838 O O . LEU A 1 236 ? 20.585 23.052 -29.537 1.00 85.50 236 LEU A O 1
ATOM 1842 N N . LEU A 1 237 ? 20.550 25.119 -30.414 1.00 84.69 237 LEU A N 1
ATOM 1843 C CA . LEU A 1 237 ? 19.393 25.573 -29.642 1.00 84.69 237 LEU A CA 1
ATOM 1844 C C . LEU A 1 237 ? 18.116 24.829 -30.048 1.00 84.69 237 LEU A C 1
ATOM 1846 O O . LEU A 1 237 ? 17.334 24.453 -29.177 1.00 84.69 237 LEU A O 1
ATOM 1850 N N . ARG A 1 238 ? 17.926 24.566 -31.348 1.00 93.44 238 ARG A N 1
ATOM 1851 C CA . ARG A 1 238 ? 16.805 23.770 -31.863 1.00 93.44 238 ARG A CA 1
ATOM 1852 C C . ARG A 1 238 ? 16.835 22.351 -31.294 1.00 93.44 238 ARG A C 1
ATOM 1854 O O . ARG A 1 238 ? 15.840 21.923 -30.722 1.00 93.44 238 ARG A O 1
ATOM 1861 N N . LEU A 1 239 ? 17.976 21.667 -31.387 1.00 87.38 239 LEU A N 1
ATOM 1862 C CA . LEU A 1 239 ? 18.168 20.307 -30.873 1.00 87.38 239 LEU A CA 1
ATOM 1863 C C . LEU A 1 239 ? 18.070 20.239 -29.345 1.00 87.38 239 LEU A C 1
ATOM 1865 O O . LEU A 1 239 ? 17.481 19.306 -28.809 1.00 87.38 239 LEU A O 1
ATOM 1869 N N . ALA A 1 240 ? 18.594 21.235 -28.629 1.00 85.75 240 ALA A N 1
ATOM 1870 C CA . ALA A 1 240 ? 18.449 21.327 -27.179 1.00 85.75 240 ALA A CA 1
ATOM 1871 C C . ALA A 1 240 ? 16.984 21.533 -26.769 1.00 85.75 240 ALA A C 1
ATOM 1873 O O . ALA A 1 240 ? 16.532 20.941 -25.791 1.00 85.75 240 ALA A O 1
ATOM 1874 N N . ASN A 1 241 ? 16.226 22.334 -27.525 1.00 80.69 241 ASN A N 1
ATOM 1875 C CA . ASN A 1 241 ? 14.799 22.514 -27.289 1.00 80.69 241 ASN A CA 1
ATOM 1876 C C . ASN A 1 241 ? 14.001 21.253 -27.648 1.00 80.69 241 ASN A C 1
ATOM 1878 O O . ASN A 1 241 ? 13.104 20.891 -26.902 1.00 80.69 241 ASN A O 1
ATOM 1882 N N . GLU A 1 242 ? 14.361 20.548 -28.721 1.00 84.75 242 GLU A N 1
ATOM 1883 C CA . GLU A 1 242 ? 13.767 19.260 -29.100 1.00 84.75 242 GLU A CA 1
ATOM 1884 C C . GLU A 1 242 ? 14.021 18.199 -28.013 1.00 84.75 242 GLU A C 1
ATOM 1886 O O . GLU A 1 242 ? 13.079 17.584 -27.511 1.00 84.75 242 GLU A O 1
ATOM 1891 N N . LYS A 1 243 ? 15.269 18.086 -27.531 1.00 81.81 243 LYS A N 1
ATOM 1892 C CA . LYS A 1 243 ? 15.634 17.250 -26.376 1.00 81.81 243 LYS A CA 1
ATOM 1893 C C . LYS A 1 243 ? 14.820 17.617 -25.142 1.00 81.81 243 LYS A C 1
ATOM 1895 O O . LYS A 1 243 ? 14.321 16.731 -24.459 1.00 81.81 243 LYS A O 1
ATOM 1900 N N . ARG A 1 244 ? 14.683 18.913 -24.853 1.00 78.19 244 ARG A N 1
ATOM 1901 C CA . ARG A 1 244 ? 13.889 19.407 -23.728 1.00 78.19 244 ARG A CA 1
ATOM 1902 C C . ARG A 1 244 ? 12.423 19.016 -23.875 1.00 78.19 244 ARG A C 1
ATOM 1904 O O . ARG A 1 244 ? 11.880 18.488 -22.924 1.00 78.19 244 ARG A O 1
ATOM 1911 N N . THR A 1 245 ? 11.811 19.200 -25.042 1.00 78.00 245 THR A N 1
ATOM 1912 C CA . THR A 1 245 ? 10.410 18.815 -25.274 1.00 78.00 245 THR A CA 1
ATOM 1913 C C . THR A 1 245 ? 10.191 17.309 -25.171 1.00 78.00 245 THR A C 1
ATOM 1915 O O . THR A 1 245 ? 9.205 16.887 -24.579 1.00 78.00 245 THR A O 1
ATOM 1918 N N . LEU A 1 246 ? 11.129 16.486 -25.654 1.00 75.12 246 LEU A N 1
ATOM 1919 C CA . LEU A 1 246 ? 11.062 15.041 -25.449 1.00 75.12 246 LEU A CA 1
ATOM 1920 C C . LEU A 1 246 ? 11.220 14.678 -23.976 1.00 75.12 246 LEU A C 1
ATOM 1922 O O . LEU A 1 246 ? 10.417 13.909 -23.460 1.00 75.12 246 LEU A O 1
ATOM 1926 N N . LEU A 1 247 ? 12.188 15.268 -23.273 1.00 72.12 247 LEU A N 1
ATOM 1927 C CA . LEU A 1 247 ? 12.341 15.085 -21.831 1.00 72.12 247 LEU A CA 1
ATOM 1928 C C . LEU A 1 247 ? 11.098 15.550 -21.066 1.00 72.12 247 LEU A C 1
ATOM 1930 O O . LEU A 1 247 ? 10.666 14.849 -20.170 1.00 72.12 247 LEU A O 1
ATOM 1934 N N . GLU A 1 248 ? 10.481 16.668 -21.436 1.00 66.75 248 GLU A N 1
ATOM 1935 C CA . GLU A 1 248 ? 9.239 17.183 -20.844 1.00 66.75 248 GLU A CA 1
ATOM 1936 C C . GLU A 1 248 ? 8.022 16.309 -21.189 1.00 66.75 248 GLU A C 1
ATOM 1938 O O . GLU A 1 248 ? 7.094 16.235 -20.394 1.00 66.75 248 GLU A O 1
ATOM 1943 N N . SER A 1 249 ? 8.030 15.619 -22.334 1.00 61.78 249 SER A N 1
ATOM 1944 C CA . SER A 1 249 ? 7.005 14.627 -22.695 1.00 61.78 249 SER A CA 1
ATOM 1945 C C . SER A 1 249 ? 7.218 13.258 -22.037 1.00 61.78 249 SER A C 1
ATOM 1947 O O . SER A 1 249 ? 6.274 12.485 -21.924 1.00 61.78 249 SER A O 1
ATOM 1949 N N . THR A 1 250 ? 8.448 12.958 -21.602 1.00 55.72 250 THR A N 1
ATOM 1950 C CA . THR A 1 250 ? 8.821 11.681 -20.961 1.00 55.72 250 THR A CA 1
ATOM 1951 C C . THR A 1 250 ? 8.888 11.803 -19.434 1.00 55.72 250 THR A C 1
ATOM 1953 O O . THR A 1 250 ? 8.799 10.809 -18.723 1.00 55.72 250 THR A O 1
ATOM 1956 N N . MET A 1 251 ? 9.048 13.018 -18.909 1.00 47.00 251 MET A N 1
ATOM 1957 C CA . MET A 1 251 ? 8.971 13.328 -17.486 1.00 47.00 251 MET A CA 1
ATOM 1958 C C . MET A 1 251 ? 7.531 13.730 -17.160 1.00 47.00 251 MET A C 1
ATOM 1960 O O . MET A 1 251 ? 6.970 14.565 -17.870 1.00 47.00 251 MET A O 1
ATOM 1964 N N . PRO A 1 252 ? 6.922 13.222 -16.078 1.00 42.69 252 PRO A N 1
ATOM 1965 C CA . PRO A 1 252 ? 5.615 13.701 -15.657 1.00 42.69 252 PRO A CA 1
ATOM 1966 C C . PRO A 1 252 ? 5.717 15.194 -15.310 1.00 42.69 252 PRO A C 1
ATOM 1968 O O . PRO A 1 252 ? 6.371 15.598 -14.345 1.00 42.69 252 PRO A O 1
ATOM 1971 N N . SER A 1 253 ? 5.107 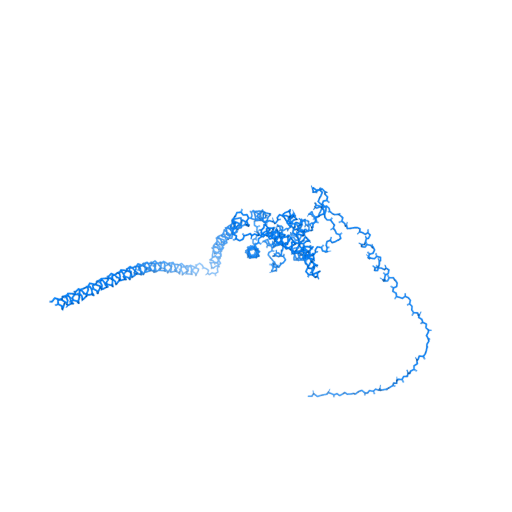16.036 -16.145 1.00 36.97 253 SER A N 1
ATOM 1972 C CA . SER A 1 253 ? 5.026 17.476 -15.919 1.00 36.97 253 SER A CA 1
ATOM 1973 C C . SER A 1 253 ? 4.273 17.752 -14.617 1.00 36.97 253 SER A C 1
ATOM 1975 O O . SER A 1 253 ? 3.107 17.391 -14.471 1.00 36.97 253 SER A O 1
ATOM 1977 N N . LYS A 1 254 ? 4.916 18.469 -13.689 1.00 39.72 254 LYS A N 1
ATOM 1978 C CA . LYS A 1 254 ? 4.343 18.945 -12.414 1.00 39.72 254 LYS A CA 1
ATOM 1979 C C . LYS A 1 254 ? 3.157 19.918 -12.557 1.00 39.72 254 LYS A C 1
ATOM 1981 O O . LYS A 1 254 ? 2.737 20.487 -11.555 1.00 39.72 254 LYS A O 1
ATOM 1986 N N . ALA A 1 255 ? 2.624 20.156 -13.755 1.00 35.19 255 ALA A N 1
ATOM 1987 C CA . ALA A 1 255 ? 1.614 21.194 -13.962 1.00 35.19 255 ALA A CA 1
ATOM 1988 C C . ALA A 1 255 ? 0.486 20.856 -14.949 1.00 35.19 255 ALA A C 1
ATOM 1990 O O . ALA A 1 255 ? -0.315 21.737 -15.242 1.00 35.19 255 ALA A O 1
ATOM 1991 N N . SER A 1 256 ? 0.361 19.621 -15.439 1.00 32.66 256 SER A N 1
ATOM 1992 C CA . SER A 1 256 ? -0.804 19.254 -16.252 1.00 32.66 256 SER A CA 1
ATOM 1993 C C . SER A 1 256 ? -1.420 17.962 -15.749 1.00 32.66 256 SER A C 1
ATOM 1995 O O . SER A 1 256 ? -0.927 16.867 -16.001 1.00 32.66 256 SER A O 1
ATOM 1997 N N . SER A 1 257 ? -2.522 18.133 -15.028 1.00 43.66 257 SER A N 1
ATOM 1998 C CA . SER A 1 257 ? -3.502 17.107 -14.708 1.00 43.66 257 SER A CA 1
ATOM 1999 C C . SER A 1 257 ? -3.851 16.246 -15.929 1.00 43.66 257 SER A C 1
ATOM 2001 O O . SER A 1 257 ? -3.853 16.733 -17.064 1.00 43.66 257 SER A O 1
ATOM 2003 N N . THR A 1 258 ? -4.266 15.006 -15.651 1.00 35.66 258 THR A N 1
ATOM 2004 C CA . THR A 1 258 ? -4.974 14.030 -16.517 1.00 35.66 258 THR A CA 1
ATOM 2005 C C . THR A 1 258 ? -4.184 12.902 -17.204 1.00 35.66 258 THR A C 1
ATOM 2007 O O . THR A 1 258 ? -4.777 12.165 -17.980 1.00 35.66 258 THR A O 1
ATOM 2010 N N . GLY A 1 259 ? -2.905 12.667 -16.893 1.00 36.84 259 GLY A N 1
ATOM 2011 C CA . GLY A 1 259 ? -2.222 11.444 -17.376 1.00 36.84 259 GLY A CA 1
ATOM 2012 C C . GLY A 1 259 ? -1.078 10.918 -16.511 1.00 36.84 259 GLY A C 1
ATOM 2013 O O . GLY A 1 259 ? -0.426 9.947 -16.871 1.00 36.84 259 GLY A O 1
ATOM 2014 N N . CYS A 1 260 ? -0.817 11.562 -15.377 1.00 36.59 260 CYS A N 1
ATOM 2015 C CA . CYS A 1 260 ? 0.214 11.166 -14.432 1.00 36.59 260 CYS A CA 1
ATOM 2016 C C . CYS A 1 260 ? -0.468 10.412 -13.299 1.00 36.59 260 CYS A C 1
ATOM 2018 O O . CYS A 1 260 ? -1.266 11.039 -12.612 1.00 36.59 260 CYS A O 1
ATOM 2020 N N . PHE A 1 261 ? -0.123 9.132 -13.122 1.00 47.56 261 PHE A N 1
ATOM 2021 C CA . PHE A 1 261 ? -0.300 8.370 -11.885 1.00 47.56 261 PHE A CA 1
ATOM 2022 C C . PHE A 1 261 ? -1.708 8.514 -11.296 1.00 47.56 261 PHE A C 1
ATOM 2024 O O . PHE A 1 261 ? -1.957 9.454 -10.543 1.00 47.56 261 PHE A O 1
ATOM 2031 N N . ASP A 1 262 ? -2.637 7.628 -11.669 1.00 54.38 262 ASP A N 1
ATOM 2032 C CA . ASP A 1 262 ? -4.027 7.716 -11.220 1.00 54.38 262 ASP A CA 1
ATOM 2033 C C . ASP A 1 262 ? -4.093 7.528 -9.698 1.00 54.38 262 ASP A C 1
ATOM 2035 O O . ASP A 1 262 ? -4.229 6.428 -9.165 1.00 54.38 262 ASP A O 1
ATOM 2039 N N . GLY A 1 263 ? -3.908 8.632 -8.972 1.00 55.16 263 GLY A N 1
ATOM 2040 C CA . GLY A 1 263 ? -3.983 8.681 -7.523 1.00 55.16 263 GLY A CA 1
ATOM 2041 C C . GLY A 1 263 ? -5.346 8.208 -7.048 1.00 55.16 263 GLY A C 1
ATOM 2042 O O . GLY A 1 263 ? -5.450 7.777 -5.910 1.00 55.16 263 GLY A O 1
ATOM 2043 N N . GLU A 1 264 ? -6.349 8.218 -7.927 1.00 61.03 264 GLU A N 1
ATOM 2044 C CA . GLU A 1 264 ? -7.641 7.601 -7.701 1.00 61.03 264 GLU A CA 1
ATOM 2045 C C . GLU A 1 264 ? -7.544 6.076 -7.592 1.00 61.03 264 GLU A C 1
ATOM 2047 O O . GLU A 1 264 ? -8.043 5.529 -6.619 1.00 61.03 264 GLU A O 1
ATOM 2052 N N . ALA A 1 265 ? -6.833 5.385 -8.488 1.00 60.47 265 ALA A N 1
ATOM 2053 C CA . ALA A 1 265 ? -6.651 3.933 -8.408 1.00 60.47 265 ALA A CA 1
ATOM 2054 C C . ALA A 1 265 ? -5.907 3.510 -7.128 1.00 60.47 265 ALA A C 1
ATOM 2056 O O . ALA A 1 265 ? -6.285 2.544 -6.467 1.00 60.47 265 ALA A O 1
ATOM 2057 N N . LEU A 1 266 ? -4.883 4.269 -6.718 1.00 63.28 266 LEU A N 1
ATOM 2058 C CA . LEU A 1 266 ? -4.196 4.028 -5.444 1.00 63.28 266 LEU A CA 1
ATOM 2059 C C . LEU A 1 266 ? -5.029 4.442 -4.231 1.00 63.28 266 LEU A C 1
ATOM 2061 O O . LEU A 1 266 ? -4.954 3.779 -3.203 1.00 63.28 266 LEU A O 1
ATOM 2065 N N . ARG A 1 267 ? -5.821 5.513 -4.322 1.00 68.19 267 ARG A N 1
ATOM 2066 C CA . ARG A 1 267 ? -6.756 5.914 -3.263 1.00 68.19 267 ARG A CA 1
ATOM 2067 C C . ARG A 1 267 ? -7.807 4.831 -3.056 1.00 68.19 267 ARG A C 1
ATOM 2069 O O . ARG A 1 267 ? -8.018 4.439 -1.918 1.00 68.19 267 ARG A O 1
ATOM 2076 N N . VAL A 1 268 ? -8.386 4.309 -4.136 1.00 67.56 268 VAL A N 1
ATOM 2077 C CA . VAL A 1 268 ? -9.313 3.171 -4.117 1.00 67.56 268 VAL A CA 1
ATOM 2078 C C . VAL A 1 268 ? -8.630 1.948 -3.509 1.00 67.56 268 VAL A C 1
ATOM 2080 O O . VAL A 1 268 ? -9.191 1.352 -2.596 1.00 67.56 268 VAL A O 1
ATOM 2083 N N . LEU A 1 269 ? -7.388 1.637 -3.906 1.00 68.44 269 LEU A N 1
ATOM 2084 C CA . LEU A 1 269 ? -6.619 0.546 -3.300 1.00 68.44 269 LEU A CA 1
ATOM 2085 C C . LEU A 1 269 ? -6.450 0.732 -1.786 1.00 68.44 269 LEU A C 1
ATOM 2087 O O . LEU A 1 269 ? -6.699 -0.193 -1.018 1.00 68.44 269 LEU A O 1
ATOM 2091 N N . PHE A 1 270 ? -6.019 1.914 -1.341 1.00 67.50 270 PHE A N 1
ATOM 2092 C CA . PHE A 1 270 ? -5.824 2.196 0.080 1.00 67.50 270 PHE A CA 1
ATOM 2093 C C . PHE A 1 270 ? -7.150 2.190 0.852 1.00 67.50 270 PHE A C 1
ATOM 2095 O O . PHE A 1 270 ? -7.186 1.689 1.971 1.00 67.50 270 PHE A O 1
ATOM 2102 N N . GLU A 1 271 ? -8.244 2.674 0.265 1.00 72.19 271 GLU A N 1
ATOM 2103 C CA . GLU A 1 271 ? -9.582 2.633 0.868 1.00 72.19 271 GLU A CA 1
ATOM 2104 C C . GLU A 1 271 ? -10.114 1.203 0.998 1.00 72.19 271 GLU A C 1
ATOM 2106 O O . GLU A 1 271 ? -10.666 0.847 2.043 1.00 72.19 271 GLU A O 1
ATOM 2111 N N . GLU A 1 272 ? -9.894 0.354 -0.008 1.00 68.75 272 GLU A N 1
ATOM 2112 C CA . GLU A 1 272 ? -10.203 -1.076 0.057 1.00 68.75 272 GLU A CA 1
ATOM 2113 C C . GLU A 1 272 ? -9.333 -1.790 1.102 1.00 68.75 272 GLU A C 1
ATOM 2115 O O . GLU A 1 272 ? -9.855 -2.542 1.929 1.00 68.75 272 GLU A O 1
ATOM 2120 N N . MET A 1 273 ? -8.024 -1.507 1.139 1.00 67.19 273 MET A N 1
ATOM 2121 C CA . MET A 1 273 ? -7.103 -2.020 2.162 1.00 67.19 273 MET A CA 1
ATOM 2122 C C . MET A 1 273 ? -7.560 -1.636 3.571 1.00 67.19 273 MET A C 1
ATOM 2124 O O . MET A 1 273 ? -7.642 -2.489 4.455 1.00 67.19 273 MET A O 1
ATOM 2128 N N . GLU A 1 274 ? -7.893 -0.366 3.791 1.00 68.50 274 GLU A N 1
ATOM 2129 C CA . GLU A 1 274 ? -8.392 0.113 5.076 1.00 68.50 274 GLU A CA 1
ATOM 2130 C C . GLU A 1 274 ? -9.736 -0.509 5.453 1.00 68.50 274 GLU A C 1
ATOM 2132 O O . GLU A 1 274 ? -9.959 -0.798 6.629 1.00 68.50 274 GLU A O 1
ATOM 2137 N N . SER A 1 275 ? -10.639 -0.703 4.489 1.00 71.75 275 SER A N 1
ATOM 2138 C CA . SER A 1 275 ? -11.935 -1.342 4.722 1.00 71.75 275 SER A CA 1
ATOM 2139 C C . SER A 1 275 ? -11.765 -2.788 5.190 1.00 71.75 275 SER A C 1
ATOM 2141 O O . SER A 1 275 ? -12.384 -3.186 6.179 1.00 71.75 275 SER A O 1
ATOM 2143 N N . VAL A 1 276 ? -10.870 -3.551 4.552 1.00 67.31 276 VAL A N 1
ATOM 2144 C CA . VAL A 1 276 ? -10.554 -4.931 4.952 1.00 67.31 276 VAL A CA 1
ATOM 2145 C C . VAL A 1 276 ? -9.915 -4.967 6.338 1.00 67.31 276 VAL A C 1
ATOM 2147 O O . VAL A 1 276 ? -10.346 -5.746 7.188 1.00 67.31 276 VAL A O 1
ATOM 2150 N N . VAL A 1 277 ? -8.939 -4.093 6.607 1.00 65.75 277 VAL A N 1
ATOM 2151 C CA . VAL A 1 277 ? -8.296 -4.001 7.929 1.00 65.75 277 VAL A CA 1
ATOM 2152 C C . VAL A 1 277 ? -9.316 -3.650 9.018 1.00 65.75 277 VAL A C 1
ATOM 2154 O O . VAL A 1 277 ? -9.306 -4.273 10.080 1.00 65.75 277 VAL A O 1
ATOM 2157 N N . ARG A 1 278 ? -10.234 -2.711 8.755 1.00 70.75 278 ARG A N 1
ATOM 2158 C CA . ARG A 1 278 ? -11.322 -2.355 9.682 1.00 70.75 278 ARG A CA 1
ATOM 2159 C C . ARG A 1 278 ? -12.268 -3.528 9.930 1.00 70.75 278 ARG A C 1
ATOM 2161 O O . ARG A 1 278 ? -12.496 -3.879 11.081 1.00 70.75 278 ARG A O 1
ATOM 2168 N N . SER A 1 279 ? -12.726 -4.200 8.874 1.00 72.75 279 SER A N 1
ATOM 2169 C CA . SER A 1 279 ? -13.594 -5.376 9.005 1.00 72.75 279 SER A CA 1
ATOM 2170 C C . SER A 1 279 ? -12.937 -6.498 9.816 1.00 72.75 279 SER A C 1
ATOM 2172 O O . SER A 1 279 ? -13.616 -7.185 10.577 1.00 72.75 279 SER A O 1
ATOM 2174 N N . MET A 1 280 ? -11.624 -6.696 9.670 1.00 64.88 280 MET A N 1
ATOM 2175 C CA . MET A 1 280 ? -10.884 -7.671 10.470 1.00 64.88 280 MET A CA 1
ATOM 2176 C C . MET A 1 280 ? -10.762 -7.261 11.935 1.00 64.88 280 MET A C 1
ATOM 2178 O O . MET A 1 280 ? -10.829 -8.127 12.806 1.00 64.88 280 MET A O 1
ATOM 2182 N N . ALA A 1 281 ? -10.557 -5.971 12.206 1.00 67.62 281 ALA A N 1
ATOM 2183 C CA . ALA A 1 281 ? -10.495 -5.451 13.565 1.00 67.62 281 ALA A CA 1
ATOM 2184 C C . ALA A 1 281 ? -11.836 -5.653 14.289 1.00 67.62 281 ALA A C 1
ATOM 2186 O O . ALA A 1 281 ? -11.845 -6.193 15.396 1.00 67.62 281 ALA A O 1
ATOM 2187 N N . ASP A 1 282 ? -12.951 -5.335 13.626 1.00 72.06 282 ASP A N 1
ATOM 2188 C CA . ASP A 1 282 ? -14.304 -5.525 14.162 1.00 72.06 282 ASP A CA 1
ATOM 2189 C C . ASP A 1 282 ? -14.591 -7.008 14.459 1.00 72.06 282 ASP A C 1
ATOM 2191 O O . ASP A 1 282 ? -15.115 -7.369 15.517 1.00 72.06 282 ASP A O 1
ATOM 2195 N N . GLU A 1 283 ? -14.200 -7.906 13.549 1.00 71.12 283 GLU A N 1
ATOM 2196 C CA . GLU A 1 283 ? -14.373 -9.348 13.740 1.00 71.12 283 GLU A CA 1
ATOM 2197 C C . GLU A 1 283 ? -13.477 -9.898 14.863 1.00 71.12 283 GLU A C 1
ATOM 2199 O O . GLU A 1 283 ? -13.913 -10.735 15.659 1.00 71.12 283 GLU A O 1
ATOM 2204 N N . ALA A 1 284 ? -12.232 -9.422 14.967 1.00 66.88 284 ALA A N 1
ATOM 2205 C CA . ALA A 1 284 ? -11.323 -9.796 16.047 1.00 66.88 284 ALA A CA 1
ATOM 2206 C C . ALA A 1 284 ? -11.856 -9.342 17.413 1.00 66.88 284 ALA A C 1
ATOM 2208 O O . ALA A 1 284 ? -11.789 -10.105 18.381 1.00 66.88 284 ALA A O 1
ATOM 2209 N N . GLU A 1 285 ? -12.436 -8.143 17.492 1.00 70.88 285 GLU A N 1
ATOM 2210 C CA . GLU A 1 285 ? -13.078 -7.640 18.703 1.00 70.88 285 GLU A CA 1
ATOM 2211 C C . GLU A 1 285 ? -14.301 -8.487 19.078 1.00 70.88 285 GLU A C 1
ATOM 2213 O O . GLU A 1 285 ? -14.417 -8.939 20.224 1.00 70.88 285 GLU A O 1
ATOM 2218 N N . ALA A 1 286 ? -15.167 -8.798 18.111 1.00 74.69 286 ALA A N 1
ATOM 2219 C CA . ALA A 1 286 ? -16.314 -9.676 18.327 1.00 74.69 286 ALA A CA 1
ATOM 2220 C C . ALA A 1 286 ? -15.878 -11.059 18.844 1.00 74.69 286 ALA A C 1
ATOM 2222 O O . ALA A 1 286 ? -16.449 -11.598 19.799 1.00 74.69 286 ALA A O 1
ATOM 2223 N N . GLN A 1 287 ? -14.818 -11.625 18.266 1.00 73.19 287 GLN A N 1
ATOM 2224 C CA . GLN A 1 287 ? -14.301 -12.927 18.672 1.00 73.19 287 GLN A CA 1
ATOM 2225 C C . GLN A 1 287 ? -13.628 -12.889 20.050 1.00 73.19 287 GLN A C 1
ATOM 2227 O O . GLN A 1 287 ? -13.798 -13.823 20.841 1.00 73.19 287 GLN A O 1
ATOM 2232 N N . HIS A 1 288 ? -12.933 -11.800 20.386 1.00 73.75 288 HIS A N 1
ATOM 2233 C CA . HIS A 1 288 ? -12.392 -11.577 21.725 1.00 73.75 288 HIS A CA 1
ATOM 2234 C C . HIS A 1 288 ? -13.513 -11.510 22.772 1.00 73.75 288 HIS A C 1
ATOM 2236 O O . HIS A 1 288 ? -13.416 -12.157 23.815 1.00 73.75 288 HIS A O 1
ATOM 2242 N N . GLN A 1 289 ? -14.617 -10.815 22.484 1.00 74.81 289 GLN A N 1
ATOM 2243 C CA . GLN A 1 289 ? -15.780 -10.763 23.377 1.00 74.81 289 GLN A CA 1
ATOM 2244 C C . GLN A 1 289 ? -16.422 -12.145 23.581 1.00 74.81 289 GLN A C 1
ATOM 2246 O O . GLN A 1 289 ? -16.775 -12.508 24.706 1.00 74.81 289 GLN A O 1
ATOM 2251 N N . VAL A 1 290 ? -16.545 -12.950 22.521 1.00 79.94 290 VAL A N 1
ATOM 2252 C CA . VAL A 1 290 ? -17.055 -14.330 22.620 1.00 79.94 290 VAL A CA 1
ATOM 2253 C C . VAL A 1 290 ? -16.128 -15.204 23.468 1.00 79.94 290 VAL A C 1
ATOM 2255 O O . VAL A 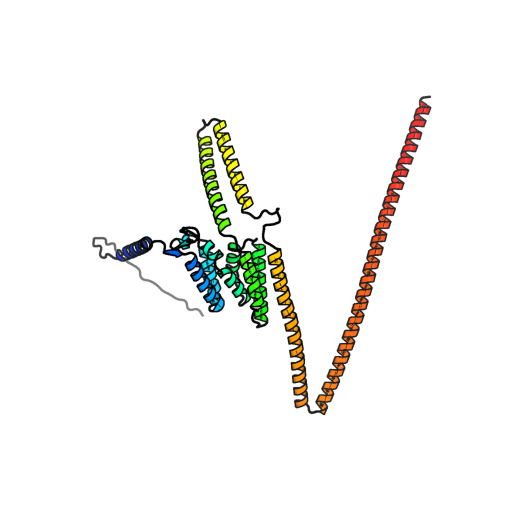1 290 ? -16.600 -15.959 24.322 1.00 79.94 290 VAL A O 1
ATOM 2258 N N . ASN A 1 291 ? -14.815 -15.101 23.264 1.00 75.69 291 ASN A N 1
ATOM 2259 C CA . ASN A 1 291 ? -13.833 -15.868 24.026 1.00 75.69 291 ASN A CA 1
ATOM 2260 C C . ASN A 1 291 ? -13.791 -15.446 25.498 1.00 75.69 291 ASN A C 1
ATOM 2262 O O . ASN A 1 291 ? -13.733 -16.316 26.364 1.00 75.69 291 ASN A O 1
ATOM 2266 N N . ALA A 1 292 ? -13.904 -14.148 25.789 1.00 77.69 292 ALA A N 1
ATOM 2267 C CA . ALA A 1 292 ? -13.998 -13.634 27.152 1.00 77.69 292 ALA A CA 1
ATOM 2268 C C . ALA A 1 292 ? -15.222 -14.211 27.880 1.00 77.69 292 ALA A C 1
ATOM 2270 O O . ALA A 1 292 ? -15.078 -14.757 28.971 1.00 77.69 292 ALA A O 1
ATOM 2271 N N . LYS A 1 293 ? -16.398 -14.217 27.232 1.00 80.19 293 LYS A N 1
ATOM 2272 C CA . LYS A 1 293 ? -17.616 -14.839 27.784 1.00 80.19 293 LYS A CA 1
ATOM 2273 C C . LYS A 1 293 ? -17.445 -16.339 28.037 1.00 80.19 293 LYS A C 1
ATOM 2275 O O . LYS A 1 293 ? -17.865 -16.838 29.077 1.00 80.19 293 LYS A O 1
ATOM 2280 N N . LYS A 1 294 ? -16.822 -17.077 27.111 1.00 79.75 294 LYS A N 1
ATOM 2281 C CA . LYS A 1 294 ? -16.537 -18.514 27.297 1.00 79.75 294 LYS A CA 1
ATOM 2282 C C . LYS A 1 294 ? -15.571 -18.757 28.456 1.00 79.75 294 LYS A C 1
ATOM 2284 O O . LYS A 1 294 ? -15.772 -19.693 29.226 1.00 79.75 294 LYS A O 1
ATOM 2289 N N . HIS A 1 295 ? -14.533 -17.933 28.576 1.00 79.06 295 HIS A N 1
ATOM 2290 C CA . HIS A 1 295 ? -13.558 -18.041 29.654 1.00 79.06 295 HIS A CA 1
ATOM 2291 C C . HIS A 1 295 ? -14.198 -17.742 31.011 1.00 79.06 295 HIS A C 1
ATOM 2293 O O . HIS A 1 295 ? -14.003 -18.504 31.953 1.00 79.06 295 HIS A O 1
ATOM 2299 N N . GLU A 1 296 ? -15.033 -16.708 31.094 1.00 81.31 296 GLU A N 1
ATOM 2300 C CA . GLU A 1 296 ? -15.815 -16.393 32.288 1.00 81.31 296 GLU A CA 1
ATOM 2301 C C . GLU A 1 296 ? -16.731 -17.563 32.675 1.00 81.31 296 GLU A C 1
ATOM 2303 O O . GLU A 1 296 ? -16.644 -18.055 33.795 1.00 81.31 296 GLU A O 1
ATOM 2308 N N . GLN A 1 297 ? -17.501 -18.118 31.731 1.00 77.75 297 GLN A N 1
ATOM 2309 C CA . GLN A 1 297 ? -18.361 -19.286 31.975 1.00 77.75 297 GLN A CA 1
ATOM 2310 C C . GLN A 1 297 ? -17.587 -20.512 32.480 1.00 77.75 297 GLN A C 1
ATOM 2312 O O . GLN A 1 297 ? -18.047 -21.205 33.390 1.00 77.75 297 GLN A O 1
ATOM 2317 N N . LEU A 1 298 ? -16.421 -20.801 31.896 1.00 77.75 298 LEU A N 1
ATOM 2318 C CA . LEU A 1 298 ? -15.563 -21.904 32.334 1.00 77.75 298 LEU A CA 1
ATOM 2319 C C . LEU A 1 298 ? -14.995 -21.653 33.731 1.00 77.75 298 LEU A C 1
ATOM 2321 O O . LEU A 1 298 ? -14.984 -22.564 34.553 1.00 77.75 298 LEU A O 1
ATOM 2325 N N . THR A 1 299 ? -14.580 -20.421 34.017 1.00 79.50 299 THR A N 1
ATOM 2326 C CA . THR A 1 299 ? -14.039 -20.030 35.323 1.00 79.50 299 THR A CA 1
ATOM 2327 C C . THR A 1 299 ? -15.109 -20.128 36.409 1.00 79.50 299 THR A C 1
ATOM 2329 O O . THR A 1 299 ? -14.840 -20.654 37.488 1.00 79.50 299 THR A O 1
ATOM 2332 N N . THR A 1 300 ? -16.341 -19.702 36.121 1.00 75.69 300 THR A N 1
ATOM 2333 C CA . THR A 1 300 ? -17.481 -19.832 37.039 1.00 75.69 300 THR A CA 1
ATOM 2334 C C . THR A 1 300 ? -17.811 -21.299 37.308 1.00 75.69 300 THR A C 1
ATOM 2336 O O . THR A 1 300 ? -17.936 -21.686 38.466 1.00 75.69 300 THR A O 1
ATOM 2339 N N . ARG A 1 301 ? -17.855 -22.148 36.269 1.00 74.81 301 ARG A N 1
ATOM 2340 C CA . ARG A 1 301 ? -18.069 -23.601 36.425 1.00 74.81 301 ARG A CA 1
ATOM 2341 C C . ARG A 1 301 ? -16.959 -24.281 37.227 1.00 74.81 301 ARG A C 1
ATOM 2343 O O . ARG A 1 301 ? -17.249 -25.157 38.034 1.00 74.81 301 ARG A O 1
ATOM 2350 N N . LEU A 1 302 ? -15.706 -23.877 37.020 1.00 72.88 302 LEU A N 1
ATOM 2351 C CA . LEU A 1 302 ? -14.563 -24.399 37.768 1.00 72.88 302 LEU A CA 1
ATOM 2352 C C . LEU A 1 302 ? -14.656 -24.016 39.254 1.00 72.88 302 LEU A C 1
ATOM 2354 O O . LEU A 1 302 ? -14.471 -24.869 40.114 1.00 72.88 302 LEU A O 1
ATOM 2358 N N . LYS A 1 303 ? -15.002 -22.759 39.561 1.00 67.75 303 LYS A N 1
ATOM 2359 C CA . LYS A 1 303 ? -15.208 -22.293 40.942 1.00 67.75 303 LYS A CA 1
ATOM 2360 C C . LYS A 1 303 ? -16.370 -23.019 41.628 1.00 67.75 303 LYS A C 1
ATOM 2362 O O . LYS A 1 303 ? -16.208 -23.429 42.771 1.00 67.75 303 LYS A O 1
ATOM 2367 N N . ALA A 1 304 ? -17.486 -23.237 40.927 1.00 66.44 304 ALA A N 1
ATOM 2368 C CA . ALA A 1 304 ? -18.629 -23.998 41.443 1.00 66.44 304 ALA A CA 1
ATOM 2369 C C . ALA A 1 304 ? -18.237 -25.433 41.829 1.00 66.44 304 ALA A C 1
ATOM 2371 O O . ALA A 1 304 ? -18.596 -25.922 42.894 1.00 66.44 304 ALA A O 1
ATOM 2372 N N . ALA A 1 305 ? -17.427 -26.087 40.992 1.00 65.19 305 ALA A N 1
ATOM 2373 C CA . ALA A 1 305 ? -16.950 -27.441 41.248 1.00 65.19 305 ALA A CA 1
ATOM 2374 C C . ALA A 1 305 ? -15.915 -27.535 42.390 1.00 65.19 305 ALA A C 1
ATOM 2376 O O . ALA A 1 305 ? -15.721 -28.619 42.935 1.00 65.19 305 ALA A O 1
ATOM 2377 N N . MET A 1 306 ? -15.232 -26.435 42.735 1.00 66.50 306 MET A N 1
ATOM 2378 C CA . MET A 1 306 ? -14.139 -26.425 43.718 1.00 66.50 306 MET A CA 1
ATOM 2379 C C . MET A 1 306 ? -14.545 -25.977 45.128 1.00 66.50 306 MET A C 1
ATOM 2381 O O . MET A 1 306 ? -13.915 -26.428 46.080 1.00 66.50 306 MET A O 1
ATOM 2385 N N . LEU A 1 307 ? -15.536 -25.090 45.276 1.00 61.09 307 LEU A N 1
ATOM 2386 C CA . LEU A 1 307 ? -15.867 -24.455 46.566 1.00 61.09 307 LEU A CA 1
ATOM 2387 C C . LEU A 1 307 ? -17.085 -25.065 47.287 1.00 61.09 307 LEU A C 1
ATOM 2389 O O . LEU A 1 307 ? -17.300 -24.778 48.459 1.00 61.09 307 LEU A O 1
ATOM 2393 N N . GLY A 1 308 ? -17.865 -25.933 46.634 1.00 63.47 308 GLY A N 1
ATOM 2394 C CA . GLY A 1 308 ? -19.166 -26.356 47.166 1.00 63.47 308 GLY A CA 1
ATOM 2395 C C . GLY A 1 308 ? -20.206 -25.225 47.097 1.00 63.47 308 GLY A C 1
ATOM 2396 O O . GLY A 1 308 ? -19.856 -24.044 47.040 1.00 63.47 308 GLY A O 1
ATOM 2397 N N . ASP A 1 309 ? -21.490 -25.590 47.040 1.00 62.19 309 ASP A N 1
ATOM 2398 C CA . ASP A 1 309 ? -22.573 -24.674 46.639 1.00 62.19 309 ASP A CA 1
ATOM 2399 C C . ASP A 1 309 ? -22.659 -23.396 47.500 1.00 62.19 309 ASP A C 1
ATOM 2401 O O . ASP A 1 309 ? -22.848 -22.310 46.952 1.00 62.19 309 ASP A O 1
ATOM 2405 N N . ASP A 1 310 ? -22.424 -23.483 48.814 1.00 65.06 310 ASP A N 1
ATOM 2406 C CA . ASP A 1 310 ? -22.617 -22.355 49.740 1.00 65.06 310 ASP A CA 1
ATOM 2407 C C . ASP A 1 310 ? -21.525 -21.267 49.632 1.00 65.06 310 ASP A C 1
ATOM 2409 O O . ASP A 1 310 ? -21.825 -20.069 49.646 1.00 65.06 310 ASP A O 1
ATOM 2413 N N . GLU A 1 311 ? -20.248 -21.649 49.489 1.00 63.00 311 GLU A N 1
ATOM 2414 C CA . GLU A 1 311 ? -19.146 -20.684 49.321 1.00 63.00 311 GLU A CA 1
ATOM 2415 C C . GLU A 1 311 ? -19.104 -20.120 47.894 1.00 63.00 311 GLU A C 1
ATOM 2417 O O . GLU A 1 311 ? -18.753 -18.953 47.690 1.00 63.00 311 GLU A O 1
ATOM 2422 N N . HIS A 1 312 ? -19.520 -20.909 46.898 1.00 66.94 312 HIS A N 1
ATOM 2423 C CA . HIS A 1 312 ? -19.665 -20.427 45.528 1.00 66.94 312 HIS A CA 1
ATOM 2424 C C . HIS A 1 312 ? -20.743 -19.341 45.422 1.00 66.94 312 HIS A C 1
ATOM 2426 O O . HIS A 1 312 ? -20.500 -18.298 44.813 1.00 66.94 312 HIS A O 1
ATOM 2432 N N . GLU A 1 313 ? -21.901 -19.540 46.054 1.00 70.00 313 GLU A N 1
ATOM 2433 C CA . GLU A 1 313 ? -23.007 -18.580 46.012 1.00 70.00 313 GLU A CA 1
ATOM 2434 C C . GLU A 1 313 ? -22.647 -17.241 46.687 1.00 70.00 313 GLU A C 1
ATOM 2436 O O . GLU A 1 313 ? -23.050 -16.174 46.215 1.00 70.00 313 GLU A O 1
ATOM 2441 N N . ALA A 1 314 ? -21.829 -17.267 47.746 1.00 73.50 314 ALA A N 1
ATOM 2442 C CA . ALA A 1 314 ? -21.314 -16.057 48.390 1.00 73.50 314 ALA A CA 1
ATOM 2443 C C . ALA A 1 314 ? -20.380 -15.251 47.464 1.00 73.50 314 ALA A C 1
ATOM 2445 O O . ALA A 1 314 ? -20.534 -14.033 47.343 1.00 73.50 314 ALA A O 1
ATOM 2446 N N . VAL A 1 315 ? -19.463 -15.924 46.757 1.00 72.50 315 VAL A N 1
ATOM 2447 C CA . VAL A 1 315 ? -18.547 -15.286 45.791 1.00 72.50 315 VAL A CA 1
ATOM 2448 C C . VAL A 1 315 ? -19.302 -14.745 44.573 1.00 72.50 315 VAL A C 1
ATOM 2450 O O . VAL A 1 315 ? -18.981 -13.663 44.082 1.00 72.50 315 VAL A O 1
ATOM 2453 N N . VAL A 1 316 ? -20.323 -15.463 44.092 1.00 76.88 316 VAL A N 1
ATOM 2454 C CA . VAL A 1 316 ? -21.182 -15.003 42.986 1.00 76.88 316 VAL A CA 1
ATOM 2455 C C . VAL A 1 316 ? -21.945 -13.740 43.386 1.00 76.88 316 VAL A C 1
ATOM 2457 O O . VAL A 1 316 ? -21.926 -12.767 42.635 1.00 76.88 316 VAL A O 1
ATOM 2460 N N . ARG A 1 317 ? -22.533 -13.696 44.590 1.00 80.12 317 ARG A N 1
ATOM 2461 C CA . ARG A 1 317 ? -23.224 -12.499 45.103 1.00 80.12 317 ARG A CA 1
ATOM 2462 C C . ARG A 1 317 ? -22.298 -11.291 45.236 1.00 80.12 317 ARG A C 1
ATOM 2464 O O . ARG A 1 317 ? -22.688 -10.174 44.896 1.00 80.12 317 ARG A O 1
ATOM 2471 N N . GLU A 1 318 ? -21.067 -11.494 45.701 1.00 80.38 318 GLU A N 1
ATOM 2472 C CA . GLU A 1 318 ? -20.074 -10.419 45.765 1.00 80.38 318 GLU A CA 1
ATOM 2473 C C . GLU A 1 318 ? -19.673 -9.937 44.361 1.00 80.38 318 GLU A C 1
ATOM 2475 O O . GLU A 1 318 ? -19.604 -8.732 44.114 1.00 80.38 318 GLU A O 1
ATOM 2480 N N . GLN A 1 319 ? -19.493 -10.854 43.406 1.00 79.81 319 GLN A N 1
ATOM 2481 C CA . GLN A 1 319 ? -19.188 -10.515 42.016 1.00 79.81 319 GLN A CA 1
ATOM 2482 C C . GLN A 1 319 ? -20.333 -9.737 41.344 1.00 79.81 319 GLN A C 1
ATOM 2484 O O . GLN A 1 319 ? -20.075 -8.743 40.665 1.00 79.81 319 GLN A O 1
ATOM 2489 N N . GLU A 1 320 ? -21.590 -10.129 41.563 1.00 85.12 320 GLU A N 1
ATOM 2490 C CA . GLU A 1 320 ? -22.767 -9.393 41.083 1.00 85.12 320 GLU A CA 1
ATOM 2491 C C . GLU A 1 320 ? -22.856 -7.994 41.706 1.00 85.12 320 GLU A C 1
ATOM 2493 O O . GLU A 1 320 ? -23.096 -7.014 40.996 1.00 85.12 320 GLU A O 1
ATOM 2498 N N . SER A 1 321 ? -22.583 -7.872 43.010 1.00 86.69 321 SER A N 1
ATOM 2499 C CA . SER A 1 321 ? -22.518 -6.576 43.695 1.00 86.69 321 SER A CA 1
ATOM 2500 C C . SER A 1 321 ? -21.428 -5.674 43.109 1.00 86.69 321 SER A C 1
ATOM 2502 O O . SER A 1 321 ? -21.654 -4.480 42.902 1.00 86.69 321 SER A O 1
ATOM 2504 N N . LEU A 1 322 ? -20.247 -6.223 42.815 1.00 86.56 322 LEU A N 1
ATOM 2505 C CA . LEU A 1 322 ? -19.151 -5.475 42.197 1.00 86.56 322 LEU A CA 1
ATOM 2506 C C . LEU A 1 322 ? -19.486 -5.057 40.761 1.00 86.56 322 LEU A C 1
ATOM 2508 O O . LEU A 1 322 ? -19.188 -3.929 40.373 1.00 86.56 322 LEU A O 1
ATOM 2512 N N . LEU A 1 323 ? -20.141 -5.919 39.978 1.00 87.56 323 LEU A N 1
ATOM 2513 C CA . LEU A 1 323 ? -20.599 -5.579 38.627 1.00 87.56 323 LEU A CA 1
ATOM 2514 C C . LEU A 1 323 ? -21.640 -4.453 38.643 1.00 87.56 323 LEU A C 1
ATOM 2516 O O . LEU A 1 323 ? -21.546 -3.529 37.830 1.00 87.56 323 LEU A O 1
ATOM 2520 N N . ALA A 1 324 ? -22.585 -4.487 39.586 1.00 90.19 324 ALA A N 1
ATOM 2521 C CA . ALA A 1 324 ? -23.560 -3.417 39.773 1.00 90.19 324 ALA A CA 1
ATOM 2522 C C . ALA A 1 324 ? -22.880 -2.084 40.129 1.00 90.19 324 ALA A C 1
ATOM 2524 O O . ALA A 1 324 ? -23.215 -1.043 39.558 1.00 90.19 324 ALA A O 1
ATOM 2525 N N . GLU A 1 325 ? -21.875 -2.111 41.007 1.00 89.94 325 GLU A N 1
ATOM 2526 C CA . GLU A 1 325 ? -21.115 -0.913 41.370 1.00 89.94 325 GLU A CA 1
ATOM 2527 C C . GLU A 1 325 ? -20.288 -0.373 40.193 1.00 89.94 325 GLU A C 1
ATOM 2529 O O . GLU A 1 325 ? -20.277 0.833 39.941 1.00 89.94 325 GLU A O 1
ATOM 2534 N N . VAL A 1 326 ? -19.656 -1.249 39.404 1.00 88.06 326 VAL A N 1
ATOM 2535 C CA . VAL A 1 326 ? -18.945 -0.852 38.178 1.00 88.06 326 VAL A CA 1
ATOM 2536 C C . VAL A 1 326 ? -19.898 -0.197 37.180 1.00 88.06 326 VAL A C 1
ATOM 2538 O O . VAL A 1 326 ? -19.542 0.822 36.585 1.00 88.06 326 VAL A O 1
ATOM 2541 N N . GLN A 1 327 ? -21.104 -0.740 36.999 1.00 90.88 327 GLN A N 1
ATOM 2542 C CA . GLN A 1 327 ? -22.093 -0.144 36.104 1.00 90.88 327 GLN A CA 1
ATOM 2543 C C . GLN A 1 327 ? -22.528 1.240 36.599 1.00 90.88 327 GLN A C 1
ATOM 2545 O O . GLN A 1 327 ? -22.490 2.203 35.835 1.00 90.88 327 GLN A O 1
ATOM 2550 N N . ARG A 1 328 ? -22.808 1.380 37.898 1.00 94.00 328 ARG A N 1
ATOM 2551 C CA . ARG A 1 328 ? -23.134 2.670 38.521 1.00 94.00 328 ARG A CA 1
ATOM 2552 C C . ARG A 1 328 ? -22.020 3.707 38.330 1.00 94.00 328 ARG A C 1
ATOM 2554 O O . ARG A 1 328 ? -22.292 4.878 38.062 1.00 94.00 328 ARG A O 1
ATOM 2561 N N . LEU A 1 329 ? -20.757 3.294 38.452 1.00 89.31 329 LEU A N 1
ATOM 2562 C CA . LEU A 1 329 ? -19.600 4.163 38.217 1.00 89.31 329 LEU A CA 1
ATOM 2563 C C . LEU A 1 329 ? -19.454 4.556 36.740 1.00 89.31 329 LEU A C 1
ATOM 2565 O O . LEU A 1 329 ? -19.103 5.703 36.457 1.00 89.31 329 LEU A O 1
ATOM 2569 N N . LYS A 1 330 ? -19.749 3.649 35.800 1.00 88.31 330 LYS A N 1
ATOM 2570 C CA . LYS A 1 330 ? -19.787 3.965 34.362 1.00 88.31 330 LYS A CA 1
ATOM 2571 C C . LYS A 1 330 ? -20.865 4.997 34.044 1.00 88.31 330 LYS A C 1
ATOM 2573 O O . LYS A 1 330 ? -20.563 5.974 33.364 1.00 88.31 330 LYS A O 1
ATOM 2578 N N . ASP A 1 331 ? -22.065 4.832 34.588 1.00 92.81 331 ASP A N 1
ATOM 2579 C CA . ASP A 1 331 ? -23.167 5.776 34.380 1.00 92.81 331 ASP A CA 1
ATOM 2580 C C . ASP A 1 331 ? -22.816 7.158 34.954 1.00 92.81 331 ASP A C 1
ATOM 2582 O O . ASP A 1 331 ? -23.010 8.185 34.300 1.00 92.81 331 ASP A O 1
ATOM 2586 N N . LYS A 1 332 ? -22.185 7.195 36.138 1.00 93.19 332 LYS A N 1
ATOM 2587 C CA . LYS A 1 332 ? -21.684 8.442 36.734 1.00 93.19 332 LYS A CA 1
ATOM 2588 C C . LYS A 1 332 ? -20.605 9.106 35.876 1.00 93.19 332 LYS A C 1
ATOM 2590 O O . LYS A 1 332 ? -20.616 10.325 35.720 1.00 93.19 332 LYS A O 1
ATOM 2595 N N . ARG A 1 333 ? -19.676 8.329 35.309 1.00 92.62 333 ARG A N 1
ATOM 2596 C CA . ARG A 1 333 ? -18.668 8.848 34.371 1.00 92.62 333 ARG A CA 1
ATOM 2597 C C . ARG A 1 333 ? -19.335 9.447 33.132 1.00 92.62 333 ARG A C 1
ATOM 2599 O O . ARG A 1 333 ? -18.931 10.523 32.709 1.00 92.62 333 ARG A O 1
ATOM 2606 N N . GLN A 1 334 ? -20.340 8.776 32.573 1.00 92.94 334 GLN A N 1
ATOM 2607 C CA . GLN A 1 334 ? -21.048 9.257 31.389 1.00 92.94 334 GLN A CA 1
ATOM 2608 C C . GLN A 1 334 ? -21.787 10.574 31.658 1.00 92.94 334 GLN A C 1
ATOM 2610 O O . GLN A 1 334 ? -21.724 11.486 30.837 1.00 92.94 334 GLN A O 1
ATOM 2615 N N . ALA A 1 335 ? -22.427 10.705 32.824 1.00 93.00 335 ALA A N 1
ATOM 2616 C CA . ALA A 1 335 ? -23.068 11.951 33.238 1.00 93.00 335 ALA A CA 1
ATOM 2617 C C . ALA A 1 335 ? -22.060 13.110 33.342 1.00 93.00 335 ALA A C 1
ATOM 2619 O O . ALA A 1 335 ? -22.299 14.181 32.793 1.00 93.00 335 ALA A O 1
ATOM 2620 N N . LEU A 1 336 ? -20.899 12.873 33.964 1.00 94.12 336 LEU A N 1
ATOM 2621 C CA . LEU A 1 336 ? -19.841 13.885 34.080 1.00 94.12 336 LEU A CA 1
ATOM 2622 C C . LEU A 1 336 ? -19.256 14.298 32.722 1.00 94.12 336 LEU A C 1
ATOM 2624 O O . LEU A 1 336 ? -18.926 15.464 32.534 1.00 94.12 336 LEU A O 1
ATOM 2628 N N . LEU A 1 337 ? -19.132 13.369 31.769 1.00 92.62 337 LEU A N 1
ATOM 2629 C CA . LEU A 1 337 ? -18.699 13.704 30.408 1.00 92.62 337 LEU A CA 1
ATOM 2630 C C . LEU A 1 337 ? -19.723 14.598 29.699 1.00 92.62 337 LEU A C 1
ATOM 2632 O O . LEU A 1 337 ? -19.338 15.581 29.079 1.00 92.62 337 LEU A O 1
ATOM 2636 N N . SER A 1 338 ? -21.018 14.319 29.862 1.00 93.44 338 SER A N 1
ATOM 2637 C CA . SER A 1 338 ? -22.070 15.178 29.310 1.00 93.44 338 SER A CA 1
ATOM 2638 C C . SER A 1 338 ? -22.075 16.579 29.931 1.00 93.44 338 SER A C 1
ATOM 2640 O O . SER A 1 338 ? -22.391 17.545 29.238 1.00 93.44 338 SER A O 1
ATOM 2642 N N . GLU A 1 339 ? -21.760 16.706 31.223 1.00 94.94 339 GLU A N 1
ATOM 2643 C CA . GLU A 1 339 ? -21.599 18.015 31.868 1.00 94.94 339 GLU A CA 1
ATOM 2644 C C . GLU A 1 339 ? -20.378 18.763 31.320 1.00 94.94 339 GLU A C 1
ATOM 2646 O O . GLU A 1 339 ? -20.458 19.968 31.081 1.00 94.94 339 GLU A O 1
ATOM 2651 N N . LEU A 1 340 ? -19.270 18.060 31.069 1.00 93.88 340 LEU A N 1
ATOM 2652 C CA . LEU A 1 340 ? -18.073 18.651 30.472 1.00 93.88 340 LEU A CA 1
ATOM 2653 C C . LEU A 1 340 ? -18.355 19.196 29.064 1.00 93.88 340 LEU A C 1
ATOM 2655 O O . LEU A 1 340 ? -18.017 20.344 28.784 1.00 93.88 340 LEU A O 1
ATOM 2659 N N . ASP A 1 341 ? -19.052 18.426 28.225 1.00 94.62 341 ASP A N 1
ATOM 2660 C CA . ASP A 1 341 ? -19.446 18.857 26.876 1.00 94.62 341 ASP A CA 1
ATOM 2661 C C . ASP A 1 341 ? -20.336 20.114 26.912 1.00 94.62 341 ASP A C 1
ATOM 2663 O O . ASP A 1 341 ? -20.208 21.012 26.073 1.00 94.62 341 ASP A O 1
ATOM 2667 N N . ALA A 1 342 ? -21.228 20.213 27.905 1.00 94.50 342 ALA A N 1
ATOM 2668 C CA . ALA A 1 342 ? -22.064 21.395 28.099 1.00 94.50 342 ALA A CA 1
ATOM 2669 C C . ALA A 1 342 ? -21.225 22.631 28.467 1.00 94.50 342 ALA A C 1
ATOM 2671 O O . ALA A 1 342 ? -21.421 23.706 27.894 1.00 94.50 342 ALA A O 1
ATOM 2672 N N . VAL A 1 343 ? -20.254 22.474 29.371 1.00 95.06 343 VAL A N 1
ATOM 2673 C CA . VAL A 1 343 ? -19.332 23.554 29.757 1.00 95.06 343 VAL A CA 1
ATOM 2674 C C . VAL A 1 343 ? -18.465 23.995 28.575 1.00 95.06 343 VAL A C 1
ATOM 2676 O O . VAL A 1 343 ? -18.276 25.196 28.372 1.00 95.06 343 VAL A O 1
ATOM 2679 N N . ASP A 1 344 ? -17.984 23.066 27.751 1.00 92.81 344 ASP A N 1
ATOM 2680 C CA . ASP A 1 344 ? -17.199 23.395 26.557 1.00 92.81 344 ASP A CA 1
ATOM 2681 C C . ASP A 1 344 ? -18.024 24.173 25.521 1.00 92.81 344 ASP A C 1
ATOM 2683 O O . ASP A 1 344 ? -17.542 25.151 24.933 1.00 92.81 344 ASP A O 1
ATOM 2687 N N . ALA A 1 345 ? -19.298 23.813 25.339 1.00 93.00 345 ALA A N 1
ATOM 2688 C CA . ALA A 1 345 ? -20.216 24.569 24.492 1.00 93.00 345 ALA A CA 1
ATOM 2689 C C . ALA A 1 345 ? -20.454 25.996 25.028 1.00 93.00 345 ALA A C 1
ATOM 2691 O O . ALA A 1 345 ? -20.450 26.968 24.258 1.00 93.00 345 ALA A O 1
ATOM 2692 N N . GLU A 1 346 ? -20.608 26.154 26.346 1.00 94.56 346 GLU A N 1
ATOM 2693 C CA . GLU A 1 346 ? -20.723 27.466 26.988 1.00 94.56 346 GLU A CA 1
ATOM 2694 C C . GLU A 1 346 ? -19.448 28.303 26.829 1.00 94.56 346 GLU A C 1
ATOM 2696 O O . GLU A 1 346 ? -19.525 29.496 26.508 1.00 94.56 346 GLU A O 1
ATOM 2701 N N . LEU A 1 347 ? -18.274 27.684 26.981 1.00 93.94 347 LEU A N 1
ATOM 2702 C CA . LEU A 1 347 ? -16.979 28.332 26.793 1.00 93.94 347 LEU A CA 1
ATOM 2703 C C . LEU A 1 347 ? -16.802 28.802 25.343 1.00 93.94 347 LEU A C 1
ATOM 2705 O O . LEU A 1 347 ? -16.397 29.945 25.103 1.00 93.94 347 LEU A O 1
ATOM 2709 N N . ALA A 1 348 ? -17.169 27.969 24.367 1.00 93.81 348 ALA A N 1
ATOM 2710 C CA . ALA A 1 348 ? -17.140 28.326 22.952 1.00 93.81 348 ALA A CA 1
ATOM 2711 C C . ALA A 1 348 ? -18.066 29.519 22.645 1.00 93.81 348 ALA A C 1
ATOM 2713 O O . ALA A 1 348 ? -17.657 30.472 21.968 1.00 93.81 348 ALA A O 1
ATOM 2714 N N . SER A 1 349 ? -19.282 29.515 23.202 1.00 93.31 349 SER A N 1
ATOM 2715 C CA . SER A 1 349 ? -20.244 30.622 23.097 1.00 93.31 349 SER A CA 1
ATOM 2716 C C . SER A 1 349 ? -19.718 31.911 23.740 1.00 93.31 349 SER A C 1
ATOM 2718 O O . SER A 1 349 ? -19.798 32.997 23.152 1.00 93.31 349 SER A O 1
ATOM 2720 N N . ALA A 1 350 ? -19.113 31.823 24.927 1.00 94.12 350 ALA A N 1
ATOM 2721 C CA . ALA A 1 350 ? -18.469 32.957 25.587 1.00 94.12 350 ALA A CA 1
ATOM 2722 C C . ALA A 1 350 ? -17.312 33.525 24.744 1.00 94.12 350 ALA A C 1
ATOM 2724 O O . ALA A 1 350 ? -17.243 34.739 24.531 1.00 94.12 350 ALA A O 1
ATOM 2725 N N . GLY A 1 351 ? -16.465 32.665 24.173 1.00 92.88 351 GLY A N 1
ATOM 2726 C CA . GLY A 1 351 ? -15.381 33.069 23.275 1.00 92.88 351 GLY A CA 1
ATOM 2727 C C . GLY A 1 351 ? -15.876 33.709 21.970 1.00 92.88 351 GLY A C 1
ATOM 2728 O O . GLY A 1 351 ? -15.247 34.628 21.437 1.00 92.88 351 GLY A O 1
ATOM 2729 N N . GLN A 1 352 ? -17.024 33.277 21.441 1.00 94.62 352 GLN A N 1
ATOM 2730 C CA . GLN A 1 352 ? -17.663 33.931 20.295 1.00 94.62 352 GLN A CA 1
ATOM 2731 C C . GLN A 1 352 ? -18.173 35.331 20.657 1.00 94.62 352 GLN A C 1
ATOM 2733 O O . GLN A 1 352 ? -17.894 36.285 19.924 1.00 94.62 352 GLN A O 1
ATOM 2738 N N . ARG A 1 353 ? -18.852 35.481 21.802 1.00 95.31 353 ARG A N 1
ATOM 2739 C CA . ARG A 1 353 ? -19.301 36.791 22.307 1.00 95.31 353 ARG A CA 1
ATOM 2740 C C . ARG A 1 353 ? -18.128 37.745 22.522 1.00 95.31 353 ARG A C 1
ATOM 2742 O O . ARG A 1 353 ? -18.197 38.901 22.108 1.00 95.31 353 ARG A O 1
ATOM 2749 N N . GLN A 1 354 ? -17.021 37.260 23.083 1.00 95.00 354 GLN A N 1
ATOM 2750 C CA . GLN A 1 354 ? -15.808 38.058 23.263 1.00 95.00 354 GLN A CA 1
ATOM 2751 C C . GLN A 1 354 ? -15.253 38.567 21.924 1.00 95.00 354 GLN A C 1
ATOM 2753 O O . GLN A 1 354 ? -14.946 39.753 21.793 1.00 95.00 354 GLN A O 1
ATOM 2758 N N . ARG A 1 355 ? -15.171 37.703 20.902 1.00 94.62 355 ARG A N 1
ATOM 2759 C CA . ARG A 1 355 ? -14.722 38.097 19.554 1.00 94.62 355 ARG A CA 1
ATOM 2760 C C . ARG A 1 355 ? -15.646 39.133 18.916 1.00 94.62 355 ARG A C 1
ATOM 2762 O O . ARG A 1 355 ? -15.157 40.100 18.335 1.00 94.62 355 ARG A O 1
ATOM 2769 N N . GLN A 1 356 ? -16.960 38.973 19.058 1.00 93.81 356 GLN A N 1
ATOM 2770 C CA . GLN A 1 356 ? -17.934 39.953 18.569 1.00 93.81 356 GLN A CA 1
ATOM 2771 C C . GLN A 1 356 ? -17.762 41.312 19.259 1.00 93.81 356 GLN A C 1
ATOM 2773 O O . GLN A 1 356 ? -17.695 42.335 18.575 1.00 93.81 356 GLN A O 1
ATOM 2778 N N . HIS A 1 357 ? -17.605 41.334 20.585 1.00 94.12 357 HIS A N 1
ATOM 2779 C CA . HIS A 1 357 ? -17.330 42.567 21.326 1.00 94.12 357 HIS A CA 1
ATOM 2780 C C . HIS A 1 357 ? -16.010 43.222 20.904 1.00 94.12 357 HIS A C 1
ATOM 2782 O O . HIS A 1 357 ? -15.967 44.438 20.719 1.00 94.12 357 HIS A O 1
ATOM 2788 N N . ALA A 1 358 ? -14.946 42.445 20.686 1.00 92.81 358 ALA A N 1
ATOM 2789 C CA . ALA A 1 358 ? -13.668 42.972 20.208 1.00 92.81 358 ALA A CA 1
ATOM 2790 C C . ALA A 1 358 ? -13.795 43.610 18.809 1.00 92.81 358 ALA A C 1
ATOM 2792 O O . ALA A 1 358 ? -13.280 44.707 18.569 1.00 92.81 358 ALA A O 1
ATOM 2793 N N . GLN A 1 359 ? -14.533 42.972 17.894 1.00 94.81 359 GLN A N 1
ATOM 2794 C CA . GLN A 1 359 ? -14.822 43.527 16.567 1.00 94.81 359 GLN A CA 1
ATOM 2795 C C . GLN A 1 359 ? -15.660 44.809 16.645 1.00 94.81 359 GLN A C 1
ATOM 2797 O O . GLN A 1 359 ? -15.348 45.784 15.962 1.00 94.81 359 GLN A O 1
ATOM 2802 N N . GLN A 1 360 ? -16.702 44.836 17.481 1.00 93.75 360 GLN A N 1
ATOM 2803 C CA . GLN A 1 360 ? -17.516 46.035 17.696 1.00 93.75 360 GLN A CA 1
ATOM 2804 C C . GLN A 1 360 ? -16.684 47.178 18.282 1.00 93.75 360 GLN A C 1
ATOM 2806 O O . GLN A 1 360 ? -16.721 48.286 17.752 1.00 93.75 360 GLN A O 1
ATOM 2811 N N . SER A 1 361 ? -15.874 46.901 19.305 1.00 94.06 361 SER A N 1
ATOM 2812 C CA . SER A 1 361 ? -14.961 47.877 19.907 1.00 94.06 361 SER A CA 1
ATOM 2813 C C . SER A 1 361 ? -13.995 48.458 18.868 1.00 94.06 361 SER A C 1
ATOM 2815 O O . SER A 1 361 ? -13.847 49.675 18.756 1.00 94.06 361 SER A O 1
ATOM 2817 N N . THR A 1 362 ? -13.427 47.608 18.008 1.00 94.06 362 THR A N 1
ATOM 2818 C CA . THR A 1 362 ? -12.539 48.041 16.917 1.00 94.06 362 THR A CA 1
ATOM 2819 C C . THR A 1 362 ? -13.258 48.963 15.931 1.00 94.06 362 THR A C 1
ATOM 2821 O O . THR A 1 362 ? -12.717 50.007 15.566 1.00 94.06 362 THR A O 1
ATOM 2824 N N . LYS A 1 363 ? -14.493 48.627 15.536 1.00 94.69 363 LYS A N 1
ATOM 2825 C CA . LYS A 1 363 ? -15.317 49.472 14.654 1.00 94.69 363 LYS A CA 1
ATOM 2826 C C . LYS A 1 363 ? -15.622 50.828 15.290 1.00 94.69 363 LYS A C 1
ATOM 2828 O O . LYS A 1 363 ? -15.484 51.851 14.624 1.00 94.69 363 LYS A O 1
ATOM 2833 N N . VAL A 1 364 ? -15.985 50.850 16.574 1.00 95.25 364 VAL A N 1
ATOM 2834 C CA . VAL A 1 364 ? -16.245 52.095 17.317 1.00 95.25 364 VAL A CA 1
ATOM 2835 C C . VAL A 1 364 ? -14.986 52.957 17.383 1.00 95.25 364 VAL A C 1
ATOM 2837 O O . VAL A 1 364 ? -15.047 54.150 17.092 1.00 95.25 364 VAL A O 1
ATOM 2840 N N . MET A 1 365 ? -13.828 52.363 17.676 1.00 94.25 365 MET A N 1
ATOM 2841 C CA . MET A 1 365 ? -12.554 53.084 17.708 1.00 94.25 365 MET A CA 1
ATOM 2842 C C . MET A 1 365 ? -12.155 53.633 16.333 1.00 94.25 365 MET A C 1
ATOM 2844 O O . MET A 1 365 ? -11.638 54.747 16.245 1.00 94.25 365 MET A O 1
ATOM 2848 N N . GLN A 1 366 ? -12.411 52.894 15.250 1.00 93.50 366 GLN A N 1
ATOM 2849 C CA . GLN A 1 366 ? -12.186 53.382 13.887 1.00 93.50 366 GLN A CA 1
ATOM 2850 C C . GLN A 1 366 ? -13.113 54.554 13.542 1.00 93.50 366 GLN A C 1
ATOM 2852 O O . GLN A 1 366 ? -12.631 55.577 13.056 1.00 93.50 366 GLN A O 1
ATOM 2857 N N . ALA A 1 367 ? -14.408 54.447 13.849 1.00 93.88 367 ALA A N 1
ATOM 2858 C CA . ALA A 1 367 ? -15.371 55.528 13.639 1.00 93.88 367 ALA A CA 1
ATOM 2859 C C . ALA A 1 367 ? -15.002 56.782 14.450 1.00 93.88 367 ALA A C 1
ATOM 2861 O O . ALA A 1 367 ? -15.055 57.900 13.936 1.00 93.88 367 ALA A O 1
ATOM 2862 N N . TYR A 1 368 ? -14.555 56.599 15.695 1.00 93.94 368 TYR A N 1
ATOM 2863 C CA . TYR A 1 368 ? -14.066 57.689 16.534 1.00 93.94 368 TYR A CA 1
ATOM 2864 C C . TYR A 1 368 ? -12.842 58.378 15.914 1.00 93.94 368 TYR A C 1
ATOM 2866 O O . TYR A 1 368 ? -12.829 59.601 15.785 1.00 93.94 368 TYR A O 1
ATOM 2874 N N . ARG A 1 369 ? -11.842 57.611 15.452 1.00 94.44 369 ARG A N 1
ATOM 2875 C CA . ARG A 1 369 ? -10.659 58.159 14.762 1.00 94.44 369 ARG A CA 1
ATOM 2876 C C . ARG A 1 369 ? -11.029 58.934 13.497 1.00 94.44 369 ARG A C 1
ATOM 2878 O O . ARG A 1 369 ? -10.501 60.021 13.290 1.00 94.44 369 ARG A O 1
ATOM 2885 N N . GLN A 1 370 ? -11.943 58.409 12.681 1.00 94.12 370 GLN A N 1
ATOM 2886 C CA . GLN A 1 370 ? -12.428 59.102 11.482 1.00 94.12 370 GLN A CA 1
ATOM 2887 C C . GLN A 1 370 ? -13.100 60.430 11.840 1.00 94.12 370 GLN A C 1
ATOM 2889 O O . GLN A 1 370 ? -12.779 61.454 11.243 1.00 94.12 370 GLN A O 1
ATOM 2894 N N . LYS A 1 371 ? -13.970 60.437 12.857 1.00 94.19 371 LYS A N 1
ATOM 2895 C CA . LYS A 1 371 ? -14.631 61.661 13.323 1.00 94.19 371 LYS A CA 1
ATOM 2896 C C . LYS A 1 371 ? -13.621 62.697 13.821 1.00 94.19 371 LYS A C 1
ATOM 2898 O O . LYS A 1 371 ? -13.717 63.864 13.449 1.00 94.19 371 LYS A O 1
ATOM 2903 N N . MET A 1 372 ? -12.623 62.279 14.599 1.00 93.62 372 MET A N 1
ATOM 2904 C CA . MET A 1 372 ? -11.556 63.175 15.058 1.00 93.62 372 MET A CA 1
ATOM 2905 C C . MET A 1 372 ? -10.755 63.764 13.893 1.00 93.62 372 MET A C 1
ATOM 2907 O O . MET A 1 372 ? -10.519 64.968 13.878 1.00 93.62 372 MET A O 1
ATOM 2911 N N . ALA A 1 373 ? -10.416 62.959 12.883 1.00 92.81 373 ALA A N 1
ATOM 2912 C CA . ALA A 1 373 ? -9.733 63.446 11.685 1.00 92.81 373 ALA A CA 1
ATOM 2913 C C . ALA A 1 373 ? -10.590 64.451 10.894 1.00 92.81 373 ALA A C 1
ATOM 2915 O O . ALA A 1 373 ? -10.077 65.465 10.425 1.00 92.81 373 ALA A O 1
ATOM 2916 N N . THR A 1 374 ? -11.905 64.215 10.775 1.00 93.38 374 THR A N 1
ATOM 2917 C CA . THR A 1 374 ? -12.804 65.179 10.116 1.00 93.38 374 THR A CA 1
ATOM 2918 C C . THR A 1 374 ? -12.897 66.499 10.872 1.00 93.38 374 THR A C 1
ATOM 2920 O O . THR A 1 374 ? -12.868 67.545 10.232 1.00 93.38 374 THR A O 1
ATOM 2923 N N . LEU A 1 375 ? -12.955 66.459 12.210 1.00 92.38 375 LEU A N 1
ATOM 2924 C CA . LEU A 1 375 ? -13.004 67.658 13.048 1.00 92.38 375 LEU A CA 1
ATOM 2925 C C . LEU A 1 375 ? -11.699 68.459 12.963 1.00 92.38 375 LEU A C 1
ATOM 2927 O O . LEU A 1 375 ? -11.740 69.667 12.761 1.00 92.38 375 LEU A O 1
ATOM 2931 N N . GLN A 1 376 ? -10.547 67.786 13.006 1.00 91.81 376 GLN A N 1
ATOM 2932 C CA . GLN A 1 376 ? -9.251 68.434 12.778 1.00 91.81 376 GLN A CA 1
ATOM 2933 C C . GLN A 1 376 ? -9.193 69.101 11.399 1.00 91.81 376 GLN A C 1
ATOM 2935 O O . GLN A 1 376 ? -8.837 70.268 11.290 1.00 91.81 376 GLN A O 1
ATOM 2940 N N . GLY A 1 377 ? -9.644 68.408 10.348 1.00 90.81 377 GLY A N 1
ATOM 2941 C CA . GLY A 1 377 ? -9.707 68.987 9.007 1.00 90.81 377 GLY A CA 1
ATOM 2942 C C . GLY A 1 377 ? -10.671 70.176 8.889 1.00 90.81 377 GLY A C 1
ATOM 2943 O O . GLY A 1 377 ? -10.435 71.070 8.075 1.00 90.81 377 GLY A O 1
ATOM 2944 N N . THR A 1 378 ? -11.760 70.219 9.667 1.00 92.12 378 THR A N 1
ATOM 2945 C CA . THR A 1 378 ? -12.632 71.403 9.726 1.00 92.12 378 THR A CA 1
ATOM 2946 C C . THR A 1 378 ? -11.992 72.548 10.497 1.00 92.12 378 THR A C 1
ATOM 2948 O O . THR A 1 378 ? -12.075 73.682 10.029 1.00 92.12 378 THR A O 1
ATOM 2951 N N . ASP A 1 379 ? -11.309 72.265 11.607 1.00 90.56 379 ASP A N 1
ATOM 2952 C CA . ASP A 1 379 ? -10.592 73.273 12.392 1.00 90.56 379 ASP A CA 1
ATOM 2953 C C . ASP A 1 379 ? -9.469 73.915 11.564 1.00 90.56 379 ASP A C 1
ATOM 2955 O O . ASP A 1 379 ? -9.359 75.140 11.521 1.00 90.56 379 ASP A O 1
ATOM 2959 N N . ASP A 1 380 ? -8.713 73.115 10.805 1.00 90.62 380 ASP A N 1
ATOM 2960 C CA . ASP A 1 380 ? -7.668 73.597 9.894 1.00 90.62 380 ASP A CA 1
ATOM 2961 C C . ASP A 1 380 ? -8.238 74.500 8.789 1.00 90.62 380 ASP A C 1
ATOM 2963 O O . ASP A 1 380 ? -7.667 75.548 8.473 1.00 90.62 380 ASP A O 1
ATOM 2967 N N . LYS A 1 381 ? -9.394 74.137 8.213 1.00 90.75 381 LYS A N 1
ATOM 2968 C CA . LYS A 1 381 ? -10.092 74.963 7.211 1.00 90.75 381 LYS A CA 1
ATOM 2969 C C . LYS A 1 381 ? -10.602 76.270 7.803 1.00 90.75 381 LYS A C 1
ATOM 2971 O O . LYS A 1 381 ? -10.469 77.313 7.168 1.00 90.75 381 LYS A O 1
ATOM 2976 N N . ILE A 1 382 ? -11.174 76.229 9.005 1.00 88.81 382 ILE A N 1
ATOM 2977 C CA . ILE A 1 382 ? -11.618 77.427 9.724 1.00 88.81 382 ILE A CA 1
ATOM 2978 C C . ILE A 1 382 ? -10.410 78.334 9.990 1.00 88.81 382 ILE A C 1
ATOM 2980 O O . ILE A 1 382 ? -10.455 79.518 9.660 1.00 88.81 382 ILE A O 1
ATOM 2984 N N . ALA A 1 383 ? -9.301 77.783 10.488 1.00 87.81 383 ALA A N 1
ATOM 2985 C CA . ALA A 1 383 ? -8.066 78.526 10.720 1.00 87.81 383 ALA A CA 1
ATOM 2986 C C . ALA A 1 383 ? -7.491 79.134 9.427 1.00 87.81 383 ALA A C 1
ATOM 2988 O O . ALA A 1 383 ? -7.040 80.282 9.434 1.00 87.81 383 ALA A O 1
ATOM 2989 N N . ALA A 1 384 ? -7.530 78.405 8.307 1.00 86.50 384 ALA A N 1
ATOM 2990 C CA . ALA A 1 384 ? -7.116 78.908 6.998 1.00 86.50 384 ALA A CA 1
ATOM 2991 C C . ALA A 1 384 ? -8.024 80.044 6.502 1.00 86.50 384 ALA A C 1
ATOM 2993 O O . ALA A 1 384 ? -7.516 81.076 6.067 1.00 86.50 384 ALA A O 1
ATOM 2994 N N . ASN A 1 385 ? -9.346 79.903 6.637 1.00 87.88 385 ASN A N 1
ATOM 2995 C CA . ASN A 1 385 ? -10.311 80.947 6.286 1.00 87.88 385 ASN A CA 1
ATOM 2996 C C . ASN A 1 385 ? -10.118 82.209 7.135 1.00 87.88 385 ASN A C 1
ATOM 2998 O O . ASN A 1 385 ? -10.176 83.317 6.601 1.00 87.88 385 ASN A O 1
ATOM 3002 N N . PHE A 1 386 ? -9.839 82.063 8.435 1.00 86.75 386 PHE A N 1
ATOM 3003 C CA . PHE A 1 386 ? -9.505 83.194 9.304 1.00 86.75 386 PHE A CA 1
ATOM 3004 C C . PHE A 1 386 ? -8.214 83.889 8.864 1.00 86.75 386 PHE A C 1
ATOM 3006 O O . PHE A 1 386 ? -8.183 85.116 8.796 1.00 86.75 386 PHE A O 1
ATOM 3013 N N . LYS A 1 387 ? -7.162 83.133 8.518 1.00 86.44 387 LYS A N 1
ATOM 3014 C CA . LYS A 1 387 ? -5.909 83.703 7.993 1.00 86.44 387 LYS A CA 1
ATOM 3015 C C . LYS A 1 387 ? -6.120 84.432 6.663 1.00 86.44 387 LYS A C 1
ATOM 3017 O O . LYS A 1 387 ? -5.650 85.557 6.529 1.00 86.44 387 LYS A O 1
ATOM 3022 N N . ALA A 1 388 ? -6.850 83.831 5.724 1.00 82.44 388 ALA A N 1
ATOM 3023 C CA . ALA A 1 388 ? -7.162 84.435 4.429 1.00 82.44 388 ALA A CA 1
ATOM 3024 C C . ALA A 1 388 ? -8.004 85.713 4.584 1.00 82.44 388 ALA A C 1
ATOM 3026 O O . ALA A 1 388 ? -7.696 86.735 3.977 1.00 82.44 388 ALA A O 1
ATOM 3027 N N . SER A 1 389 ? -9.011 85.694 5.463 1.00 81.00 389 SER A N 1
ATOM 3028 C CA . SER A 1 389 ? -9.822 86.881 5.771 1.00 81.00 389 SER A CA 1
ATOM 3029 C C . SER A 1 389 ? -8.985 87.985 6.425 1.00 81.00 389 SER A C 1
ATOM 3031 O O . SER A 1 389 ? -9.117 89.152 6.073 1.00 81.00 389 SER A O 1
ATOM 3033 N N . ALA A 1 390 ? -8.078 87.630 7.341 1.00 79.00 390 ALA A N 1
ATOM 3034 C CA . ALA A 1 390 ? -7.168 88.588 7.965 1.00 79.00 390 ALA A CA 1
ATOM 3035 C C . ALA A 1 390 ? -6.156 89.193 6.973 1.00 79.00 390 ALA A C 1
ATOM 3037 O O . ALA A 1 390 ? -5.743 90.335 7.157 1.00 79.00 390 ALA A O 1
ATOM 3038 N N . GLN A 1 391 ? -5.752 88.453 5.935 1.00 77.25 391 GLN A N 1
ATOM 3039 C CA . GLN A 1 391 ? -4.923 88.975 4.842 1.00 77.25 391 GLN A CA 1
ATOM 3040 C C . GLN A 1 391 ? -5.714 89.926 3.941 1.00 77.25 391 GLN A C 1
ATOM 3042 O O . GLN A 1 391 ? -5.254 91.038 3.714 1.00 77.25 391 GLN A O 1
ATOM 3047 N N . ALA A 1 392 ? -6.932 89.554 3.536 1.00 73.06 392 ALA A N 1
ATOM 3048 C CA . ALA A 1 392 ? -7.798 90.416 2.730 1.00 73.06 392 ALA A CA 1
ATOM 3049 C C . ALA A 1 392 ? -8.101 91.762 3.420 1.00 73.06 392 ALA A C 1
ATOM 3051 O O . ALA A 1 392 ? -8.097 92.802 2.775 1.00 73.06 392 ALA A O 1
ATOM 3052 N N . VAL A 1 393 ? -8.288 91.764 4.746 1.00 74.06 393 VAL A N 1
ATOM 3053 C CA . VAL A 1 393 ? -8.490 92.996 5.536 1.00 74.06 393 VAL A CA 1
ATOM 3054 C C . VAL A 1 393 ? -7.229 93.868 5.626 1.00 74.06 393 VAL A C 1
ATOM 3056 O O . VAL A 1 393 ? -7.347 95.060 5.870 1.00 74.06 393 VAL A O 1
ATOM 3059 N N . ARG A 1 394 ? -6.023 93.314 5.448 1.00 70.56 394 ARG A N 1
ATOM 3060 C CA . ARG A 1 394 ? -4.774 94.103 5.423 1.00 70.56 394 ARG A CA 1
ATOM 3061 C C . ARG A 1 394 ? -4.459 94.702 4.051 1.00 70.56 394 ARG A C 1
ATOM 3063 O O . ARG A 1 394 ? -3.595 95.569 3.975 1.00 70.56 394 ARG A O 1
ATOM 3070 N N . GLU A 1 395 ? -5.086 94.195 2.993 1.00 67.06 395 GLU A N 1
ATOM 3071 C CA . GLU A 1 395 ? -4.869 94.620 1.604 1.00 67.06 395 GLU A CA 1
ATOM 3072 C C . GLU A 1 395 ? -5.906 95.655 1.119 1.00 67.06 395 GLU A C 1
ATOM 3074 O O . GLU A 1 395 ? -5.712 96.255 0.061 1.00 67.06 395 GLU A O 1
ATOM 3079 N N . CYS A 1 396 ? -6.971 95.892 1.895 1.00 53.69 396 CYS A N 1
ATOM 3080 C CA . CYS A 1 396 ? -7.874 97.046 1.786 1.00 53.69 396 CYS A CA 1
ATOM 3081 C C . CYS A 1 396 ? -7.447 98.156 2.749 1.00 53.69 396 CYS A C 1
ATOM 3083 O O . CYS A 1 396 ? -7.621 99.337 2.372 1.00 53.69 396 CYS A O 1
#

Sequence (396 aa):
MQGQAAHSPSQQQVDSGVPNGTPTTPENWSTYQNRANMQKQRRDQGARQVTVREAIEEIEAKARLVHETNTSQRVLTWAQWSRRMEDTRLDQGTMYVDEDAGGIAVSFDEVFIRSSALEGAVKSVVTCPISDDTELNFLLSHCLDGDNTTISRLSAGLKTLGECFKGCQRQVPEGFLDPLVVIIRELKTNPKMKRDSGSALRRIDEQISFQVAKNLELLKGGTAAPESRHRCTFELLRLANEKRTLLESTMPSKASSTGCFDGEALRVLFEEMESVVRSMADEAEAQHQVNAKKHEQLTTRLKAAMLGDDEHEAVVREQESLLAEVQRLKDKRQALLSELDAVDAELASAGQRQRQHAQQSTKVMQAYRQKMATLQGTDDKIAANFKASAQAVREC

Secondary structure (DSSP, 8-state):
---------------------------SHHHHHHHHHHHHHHHHS--EEEEHHHHHHHHHHHHHIIIII-GGGHHHHHHHHHHHHH-GGGGTTEEEEETTTTSEEE-HHHHHHHSSHHHHHHHHHHHS--S--HHHHHHHHHHBSS-HHHHHHHHHHHHHHHHHHHHTT-PPPHHHHHHHHHHHHHTB--HHHHHHHHHHHHHHHHHHHHHHHHHHHHHHTS---HHHHHHHHHHHHHHHHHHHHHHHHHS--TT--SSS--HHHHHHHHHHHHHHHHHHHHHHHHHHHHHHHHHHHHHHHHHHHHH-HHHHHHHHHHHHHHHHHHHHHHHHHHHHHHHHHHHHHHHHHHHHHHHHHHHHHHHHHHHHHHHHHHHHHHHHHHHHHHHHHHHHHHH-

Radius of gyration: 42.57 Å; chains: 1; bounding box: 102×125×91 Å

Organism: Hemiselmis andersenii (NCBI:txid464988)